Protein AF-A0A938V5F0-F1 (afdb_monomer_lite)

Foldseek 3Di:
DDDDDDDDDDDDDDDDDDDDDDDDDDDDDDDDDDDDDDDDDDDDPPPPCVQPPQDDLVNLQVLLLVVLLVVLLVLLVVLCVQLVAFDDVNDHDPVVRVVLCVVCVVVLVVLSVVVSVVSSVRSNVQSNLLSVLVSLVCLLPVDSDDPVNSSVSSNVSSVVVLLLLLLLLLQVPVVLCCVPACPDDPVSNVSSCCSHPVDHNVNSVVVVVVSLVVQVVSQVSSCVPDPPDDPPSVVVSVVVVVVVVVVPDDCVVVPPPDDDPDDVDDDDDDDDDPPDDPVCLVPPDDPVSVVVPVVDDDDPPDDQLAPALQQSVCCQFQVDHCVVLVPHYPDDDPVSQPDDGATNLQVCVVVVDQFEDADEPSVCNCVRHPSNHPYYHYDHDDSSVSSSVSSVSSSSSCSSVCVVVCVVVDPPDD

Secondary structure (DSSP, 8-state):
---PPP--PPP----PPPPPPPPPPP-PPPPP-----PPP------------PPPPHHHHHHHHHHHHHHHHHHHHHHHHHHH----BTTB--HHHHHHHHHHHHHHHHHHHHHHHHHHHHHHHHHHHHHHHHHHHHHHHH-----HHHHHHHHHHHHHHHHHHHHHHHHHH-GGGGIIIIITS-HHHHHHHHIIIII--HHHHHHHHHHHHHHHHHHHHHHHTT-TT--HHHHHHHHHHHHHHHTT-S-GGGTGGG------SSPPP-----TT--TTHHHHT--HHHHHHHHHS---TT---SSSSHHHHHHHHHH---HHHH---SS---HHHHTS----HHHHHHHTT---EEE-SGGGGGGGTS--S-SEEE-----HHHHHHHHHHHH-TTTHHHHHHTTTTT-----

Radius of gyration: 37.61 Å; chains: 1; bounding box: 93×54×126 Å

pLDDT: mean 79.28, std 18.71, range [27.52, 98.12]

Structure (mmCIF, N/CA/C/O backbone):
data_AF-A0A938V5F0-F1
#
_entry.id   AF-A0A938V5F0-F1
#
loop_
_atom_site.group_PDB
_atom_site.id
_atom_site.type_symbol
_atom_site.label_atom_id
_atom_site.label_alt_id
_atom_site.label_comp_id
_atom_site.label_asym_id
_atom_site.label_entity_id
_atom_site.label_seq_id
_atom_site.pdbx_PDB_ins_code
_atom_site.Cartn_x
_atom_site.Cartn_y
_atom_site.Cartn_z
_atom_site.occupancy
_atom_site.B_iso_or_equiv
_atom_site.auth_seq_id
_atom_site.auth_comp_id
_atom_site.auth_asym_id
_atom_site.auth_atom_id
_atom_site.pdbx_PDB_model_num
ATOM 1 N N . MET A 1 1 ? 35.272 17.429 71.472 1.00 43.28 1 MET A N 1
ATOM 2 C CA . MET A 1 1 ? 34.312 18.528 71.679 1.00 43.28 1 MET A CA 1
ATOM 3 C C . MET A 1 1 ? 32.983 18.039 71.151 1.00 43.28 1 MET A C 1
ATOM 5 O O . MET A 1 1 ? 32.818 17.934 69.945 1.00 43.28 1 MET A O 1
ATOM 9 N N . ALA A 1 2 ? 32.150 17.571 72.072 1.00 37.69 2 ALA A N 1
ATOM 10 C CA . ALA A 1 2 ? 30.794 17.091 71.853 1.00 37.69 2 ALA A CA 1
ATOM 11 C C . ALA A 1 2 ? 29.866 18.119 72.512 1.00 37.69 2 ALA A C 1
ATOM 13 O O . ALA A 1 2 ? 30.216 18.630 73.575 1.00 37.69 2 ALA A O 1
ATOM 14 N N . GLU A 1 3 ? 28.758 18.453 71.859 1.00 43.69 3 GLU A N 1
ATOM 15 C CA . GLU A 1 3 ? 27.817 19.488 72.294 1.00 43.69 3 GLU A CA 1
ATOM 16 C C . GLU A 1 3 ? 26.564 18.821 72.883 1.00 43.69 3 GLU A C 1
ATOM 18 O O . GLU A 1 3 ? 26.040 17.853 72.326 1.00 43.69 3 GLU A O 1
ATOM 23 N N . GLU A 1 4 ? 26.175 19.286 74.071 1.00 47.41 4 GLU A N 1
ATOM 24 C CA . GLU A 1 4 ? 25.224 18.674 75.003 1.00 47.41 4 GLU A CA 1
ATOM 25 C C . GLU A 1 4 ? 23.745 18.881 74.631 1.00 47.41 4 GLU A C 1
ATOM 27 O O . GLU A 1 4 ? 23.319 19.922 74.134 1.00 47.41 4 GLU A O 1
ATOM 32 N N . THR A 1 5 ? 22.945 17.868 74.963 1.00 50.84 5 THR A N 1
ATOM 33 C CA . THR A 1 5 ? 21.474 17.825 74.978 1.00 50.84 5 THR A CA 1
ATOM 34 C C . THR A 1 5 ? 20.840 18.639 76.122 1.00 50.84 5 THR A C 1
ATOM 36 O O . THR A 1 5 ? 21.351 18.577 77.240 1.00 50.84 5 THR A O 1
ATOM 39 N N . PRO A 1 6 ? 19.669 19.283 75.916 1.00 63.91 6 PRO A N 1
ATOM 40 C CA . PRO A 1 6 ? 18.874 19.899 76.987 1.00 63.91 6 PRO A CA 1
ATOM 41 C C . PRO A 1 6 ? 17.799 18.962 77.621 1.00 63.91 6 PRO A C 1
ATOM 43 O O . PRO A 1 6 ? 17.467 17.929 77.033 1.00 63.91 6 PRO A O 1
ATOM 46 N N . PRO A 1 7 ? 17.267 19.306 78.823 1.00 58.12 7 PRO A N 1
ATOM 47 C CA . PRO A 1 7 ? 16.508 18.424 79.739 1.00 58.12 7 PRO A CA 1
ATOM 48 C C . PRO A 1 7 ? 14.964 18.375 79.501 1.00 58.12 7 PRO A C 1
ATOM 50 O O . PRO A 1 7 ? 14.467 19.079 78.621 1.00 58.12 7 PRO A O 1
ATOM 53 N N . PRO A 1 8 ? 14.198 17.518 80.232 1.00 54.66 8 PRO A N 1
ATOM 54 C CA . PRO A 1 8 ? 12.832 17.075 79.888 1.00 54.66 8 PRO A CA 1
ATOM 55 C C . PRO A 1 8 ? 11.709 17.989 80.461 1.00 54.66 8 PRO A C 1
ATOM 57 O O . PRO A 1 8 ? 12.022 18.974 81.127 1.00 54.66 8 PRO A O 1
ATOM 60 N N . PRO A 1 9 ? 10.408 17.719 80.180 1.00 51.12 9 PRO A N 1
ATOM 61 C CA . PRO A 1 9 ? 9.360 18.744 80.168 1.00 51.12 9 PRO A CA 1
ATOM 62 C C . PRO A 1 9 ? 8.601 18.922 81.493 1.00 51.12 9 PRO A C 1
ATOM 64 O O . PRO A 1 9 ? 8.360 17.962 82.226 1.00 51.12 9 PRO A O 1
ATOM 67 N N . ASP A 1 10 ? 8.122 20.150 81.712 1.00 50.00 10 ASP A N 1
ATOM 68 C CA . ASP A 1 10 ? 7.218 20.548 82.795 1.00 50.00 10 ASP A CA 1
ATOM 69 C C . ASP A 1 10 ? 5.736 20.309 82.443 1.00 50.00 10 ASP A C 1
ATOM 71 O O . ASP A 1 10 ? 5.193 20.851 81.478 1.00 50.00 10 ASP A O 1
ATOM 75 N N . THR A 1 11 ? 5.045 19.544 83.289 1.00 51.16 11 THR A N 1
ATOM 76 C CA . THR A 1 11 ? 3.580 19.571 83.461 1.00 51.16 11 THR A CA 1
ATOM 77 C C . THR A 1 11 ? 3.157 20.755 84.328 1.00 51.16 11 THR A C 1
ATOM 79 O O . THR A 1 11 ? 3.751 20.951 85.390 1.00 51.16 11 THR A O 1
ATOM 82 N N . PRO A 1 12 ? 2.032 21.427 84.009 1.00 46.38 12 PRO A N 1
ATOM 83 C CA . PRO A 1 12 ? 1.108 21.732 85.103 1.00 46.38 12 PRO A CA 1
ATOM 84 C C . PRO A 1 12 ? -0.401 21.698 84.775 1.00 46.38 12 PRO A C 1
ATOM 86 O O . PRO A 1 12 ? -0.850 21.881 83.650 1.00 46.38 12 PRO A O 1
ATOM 89 N N . ALA A 1 13 ? -1.139 21.583 85.886 1.00 42.84 13 ALA A N 1
ATOM 90 C CA . ALA A 1 13 ? -2.493 22.067 86.178 1.00 42.84 13 ALA A CA 1
ATOM 91 C C . ALA A 1 13 ? -3.717 21.199 85.815 1.00 42.84 13 ALA A C 1
ATOM 93 O O . ALA A 1 13 ? -4.297 21.245 84.733 1.00 42.84 13 ALA A O 1
ATOM 94 N N . ARG A 1 14 ? -4.192 20.506 86.860 1.00 38.69 14 ARG A N 1
ATOM 95 C CA . ARG A 1 14 ? -5.564 20.018 87.048 1.00 38.69 14 ARG A CA 1
ATOM 96 C C . ARG A 1 14 ? -6.556 21.190 87.042 1.00 38.69 14 ARG A C 1
ATOM 98 O O . ARG A 1 14 ? -6.384 22.127 87.816 1.00 38.69 14 ARG A O 1
ATOM 105 N N . CYS A 1 15 ? -7.632 21.081 86.266 1.00 40.38 15 CYS A N 1
ATOM 106 C CA . CYS A 1 15 ? -8.843 21.890 86.430 1.00 40.38 15 CYS A CA 1
ATOM 107 C C . CYS A 1 15 ? -9.959 21.017 87.023 1.00 40.38 15 CYS A C 1
ATOM 109 O O . CYS A 1 15 ? -10.275 19.957 86.485 1.00 40.38 15 CYS A O 1
ATOM 111 N N . ASN A 1 16 ? -10.526 21.459 88.147 1.00 46.53 16 ASN A N 1
ATOM 112 C CA . ASN A 1 16 ? -11.710 20.872 88.781 1.00 46.53 16 ASN A CA 1
ATOM 113 C C . ASN A 1 16 ? -13.000 21.269 88.025 1.00 46.53 16 ASN A C 1
ATOM 115 O O . ASN A 1 16 ? -13.011 22.294 87.341 1.00 46.53 16 ASN A O 1
ATOM 119 N N . PRO A 1 17 ? -14.080 20.470 88.132 1.00 56.47 17 PRO A N 1
ATOM 120 C CA . PRO A 1 17 ? -15.260 20.569 87.270 1.00 56.47 17 PRO A CA 1
ATOM 121 C C . PRO A 1 17 ? -16.224 21.713 87.654 1.00 56.47 17 PRO A C 1
ATOM 123 O O . PRO A 1 17 ? -16.276 22.099 88.824 1.00 56.47 17 PRO A O 1
ATOM 126 N N . PRO A 1 18 ? -17.033 22.226 86.703 1.00 64.44 18 PRO A N 1
ATOM 127 C CA . PRO A 1 18 ? -18.129 23.150 86.993 1.00 64.44 18 PRO A CA 1
ATOM 128 C C . PRO A 1 18 ? -19.344 22.446 87.650 1.00 64.44 18 PRO A C 1
ATOM 130 O O . PRO A 1 18 ? -19.523 21.237 87.483 1.00 64.44 18 PRO A O 1
ATOM 133 N N . PRO A 1 19 ? -20.174 23.190 88.411 1.00 56.72 19 PRO A N 1
ATOM 134 C CA . PRO A 1 19 ? -21.210 22.656 89.305 1.00 56.72 19 PRO A CA 1
ATOM 135 C C . PRO A 1 19 ? -22.475 22.154 88.575 1.00 56.72 19 PRO A C 1
ATOM 137 O O . PRO A 1 19 ? -22.727 22.555 87.436 1.00 56.72 19 PRO A O 1
ATOM 140 N N . PRO A 1 20 ? -23.299 21.301 89.221 1.00 60.56 20 PRO A N 1
ATOM 141 C CA . PRO A 1 20 ? -24.529 20.781 88.628 1.00 60.56 20 PRO A CA 1
ATOM 142 C C . PRO A 1 20 ? -25.630 21.857 88.511 1.00 60.56 20 PRO A C 1
ATOM 144 O O . PRO A 1 20 ? -25.684 22.776 89.332 1.00 60.56 20 PRO A O 1
ATOM 147 N N . PRO A 1 21 ? -26.531 21.743 87.515 1.00 62.38 21 PRO A N 1
ATOM 148 C CA . PRO A 1 21 ? -27.653 22.662 87.336 1.00 62.38 21 PRO A CA 1
ATOM 149 C C . PRO A 1 21 ? -28.732 22.503 88.433 1.00 62.38 21 PRO A C 1
ATOM 151 O O . PRO A 1 21 ? -28.855 21.428 89.025 1.00 62.38 21 PRO A O 1
ATOM 154 N N . PRO A 1 22 ? -29.530 23.557 88.704 1.00 55.09 22 PRO A N 1
ATOM 155 C CA . PRO A 1 22 ? -30.562 23.559 89.745 1.00 55.09 22 PRO A CA 1
ATOM 156 C C . PRO A 1 22 ? -31.766 22.654 89.405 1.00 55.09 22 PRO A C 1
ATOM 158 O O . PRO A 1 22 ? -32.024 22.386 88.228 1.00 55.09 22 PRO A O 1
ATOM 161 N N . PRO A 1 23 ? -32.532 22.193 90.416 1.00 44.88 23 PRO A N 1
ATOM 162 C CA . PRO A 1 23 ? -33.667 21.296 90.216 1.00 44.88 23 PRO A CA 1
ATOM 163 C C . PRO A 1 23 ? -34.843 22.013 89.538 1.00 44.88 23 PRO A C 1
ATOM 165 O O . PRO A 1 23 ? -35.270 23.084 89.968 1.00 44.88 23 PRO A O 1
ATOM 168 N N . LEU A 1 24 ? -35.394 21.396 88.491 1.00 44.75 24 LEU A N 1
ATOM 169 C CA . LEU A 1 24 ? -36.649 21.820 87.872 1.00 44.75 24 LEU A CA 1
ATOM 170 C C . LEU A 1 24 ? -37.828 21.402 88.759 1.00 44.75 24 LEU A C 1
ATOM 172 O O . LEU A 1 24 ? -38.056 20.218 89.003 1.00 44.75 24 LEU A O 1
ATOM 176 N N . CYS A 1 25 ? -38.575 22.398 89.231 1.00 36.34 25 CYS A N 1
ATOM 177 C CA . CYS A 1 25 ? -39.847 22.234 89.922 1.00 36.34 25 CYS A CA 1
ATOM 178 C C . CYS A 1 25 ? -40.887 21.561 89.012 1.00 36.34 25 CYS A C 1
ATOM 180 O O . CYS A 1 25 ? -41.128 22.006 87.891 1.00 36.34 25 CYS A O 1
ATOM 182 N N . TYR A 1 26 ? -41.541 20.521 89.531 1.00 40.34 26 TYR A N 1
ATOM 183 C CA . TYR A 1 26 ? -42.760 19.945 88.966 1.00 40.34 26 TYR A CA 1
ATOM 184 C C . TYR A 1 26 ? -43.948 20.895 89.184 1.00 40.34 26 TYR A C 1
ATOM 186 O O . TYR A 1 26 ? -44.180 21.357 90.300 1.00 40.34 26 TYR A O 1
ATOM 194 N N . ALA A 1 27 ? -44.734 21.125 88.132 1.00 39.50 27 ALA A N 1
ATOM 195 C CA . ALA A 1 27 ? -46.083 21.689 88.191 1.00 39.50 27 ALA A CA 1
ATOM 196 C C . ALA A 1 27 ? -46.998 20.894 87.227 1.00 39.50 27 ALA A C 1
ATOM 198 O O . ALA A 1 27 ? -46.489 20.262 86.300 1.00 39.50 27 ALA A O 1
ATOM 199 N N . PRO A 1 28 ? -48.315 20.828 87.492 1.00 41.69 28 PRO A N 1
ATOM 200 C CA . PRO A 1 28 ? -49.121 19.624 87.294 1.00 41.69 28 PRO A CA 1
ATOM 201 C C . PRO A 1 28 ? -49.659 19.440 85.868 1.00 41.69 28 PRO A C 1
ATOM 203 O O . PRO A 1 28 ? -49.820 20.392 85.108 1.00 41.69 28 PRO A O 1
ATOM 206 N N . ALA A 1 29 ? -49.975 18.185 85.541 1.00 42.41 29 ALA A N 1
ATOM 207 C CA . ALA A 1 29 ? -50.576 17.768 84.278 1.00 42.41 29 ALA A CA 1
ATOM 208 C C . ALA A 1 29 ? -51.969 18.400 84.043 1.00 42.41 29 ALA A C 1
ATOM 210 O O . ALA A 1 29 ? -52.809 18.351 84.947 1.00 42.41 29 ALA A O 1
ATOM 211 N N . PRO A 1 30 ? -52.254 18.933 82.839 1.00 44.22 30 PRO A N 1
ATOM 212 C CA . PRO A 1 30 ? -53.607 19.250 82.387 1.00 44.22 30 PRO A CA 1
ATOM 213 C C . PRO A 1 30 ? -54.242 18.067 81.614 1.00 44.22 30 PRO A C 1
ATOM 215 O O . PRO A 1 30 ? -53.528 17.158 81.186 1.00 44.22 30 PRO A O 1
ATOM 218 N N . PRO A 1 31 ? -55.581 18.040 81.466 1.00 41.28 31 PRO A N 1
ATOM 219 C CA . PRO A 1 31 ? -56.331 16.831 81.144 1.00 41.28 31 PRO A CA 1
ATOM 220 C C . PRO A 1 31 ? -56.267 16.452 79.660 1.00 41.28 31 PRO A C 1
ATOM 222 O O . PRO A 1 31 ? -56.196 17.303 78.773 1.00 41.28 31 PRO A O 1
ATOM 225 N N . GLU A 1 32 ? -56.354 15.146 79.411 1.00 43.88 32 GLU A N 1
ATOM 226 C CA . GLU A 1 32 ? -56.486 14.547 78.086 1.00 43.88 32 GLU A CA 1
ATOM 227 C C . GLU A 1 32 ? -57.724 15.081 77.355 1.00 43.88 32 GLU A C 1
ATOM 229 O O . GLU A 1 32 ? -58.854 14.947 77.824 1.00 43.88 32 GLU A O 1
ATOM 234 N N . THR A 1 33 ? -57.519 15.634 76.160 1.00 36.78 33 THR A N 1
ATOM 235 C CA . THR A 1 33 ? -58.568 15.768 75.146 1.00 36.78 33 THR A CA 1
ATOM 236 C C . THR A 1 33 ? -57.969 15.419 73.789 1.00 36.78 33 THR A C 1
ATOM 238 O O . THR A 1 33 ? -56.943 15.957 73.374 1.00 36.78 33 THR A O 1
ATOM 241 N N . GLY A 1 34 ? -58.576 14.426 73.141 1.00 44.47 34 GLY A N 1
ATOM 242 C CA . GLY A 1 34 ? -58.148 13.904 71.853 1.00 44.47 34 GLY A CA 1
ATOM 243 C C . GLY A 1 34 ? -58.327 14.921 70.730 1.00 44.47 34 GLY A C 1
ATOM 244 O O . GLY A 1 34 ? -59.308 15.658 70.678 1.00 44.47 34 GLY A O 1
ATOM 245 N N . GLY A 1 35 ? -57.375 14.923 69.803 1.00 33.34 35 GLY A N 1
ATOM 246 C CA . GLY A 1 35 ? -57.419 15.761 68.615 1.00 33.34 35 GLY A CA 1
ATOM 247 C C . GLY A 1 35 ? -56.239 15.462 67.704 1.00 33.34 35 GLY A C 1
ATOM 248 O O . GLY A 1 35 ? -55.107 15.834 67.983 1.00 33.34 35 GLY A O 1
ATOM 249 N N . SER A 1 36 ? -56.520 14.752 66.620 1.00 44.47 36 SER A N 1
ATOM 250 C CA . SER A 1 36 ? -55.621 14.413 65.517 1.00 44.47 36 SER A CA 1
ATOM 251 C C . SER A 1 36 ? -54.922 15.634 64.900 1.00 44.47 36 SER A C 1
ATOM 253 O O . SER A 1 36 ? -55.598 16.555 64.442 1.00 44.47 36 SER A O 1
ATOM 255 N N . VAL A 1 37 ? -53.588 15.591 64.792 1.00 38.28 37 VAL A N 1
ATOM 256 C CA . VAL A 1 37 ? -52.744 16.531 64.022 1.00 38.28 37 VAL A CA 1
ATOM 257 C C . VAL A 1 37 ? -51.666 15.714 63.268 1.00 38.28 37 VAL A C 1
ATOM 259 O O . VAL A 1 37 ? -51.211 14.700 63.800 1.00 38.28 37 VAL A O 1
ATOM 262 N N . PRO A 1 38 ? -51.314 16.069 62.011 1.00 43.09 38 PRO A N 1
ATOM 263 C CA . PRO A 1 38 ? -50.631 15.194 61.053 1.00 43.09 38 PRO A CA 1
ATOM 264 C C . PRO A 1 38 ? -49.107 15.156 61.272 1.00 43.09 38 PRO A C 1
ATOM 266 O O . PRO A 1 38 ? -48.565 16.039 61.938 1.00 43.09 38 PRO A O 1
ATOM 269 N N . PRO A 1 39 ? -48.380 14.173 60.703 1.00 37.88 39 PRO A N 1
ATOM 270 C CA . PRO A 1 39 ? -46.940 14.092 60.900 1.00 37.88 39 PRO A CA 1
ATOM 271 C C . PRO A 1 39 ? -46.222 15.216 60.141 1.00 37.88 39 PRO A C 1
ATOM 273 O O . PRO A 1 39 ? -46.350 15.362 58.924 1.00 37.88 39 PRO A O 1
ATOM 276 N N . THR A 1 40 ? -45.435 15.998 60.876 1.00 35.78 40 THR A N 1
ATOM 277 C CA . THR A 1 40 ? -44.391 16.878 60.347 1.00 35.78 40 THR A CA 1
ATOM 278 C C . THR A 1 40 ? -43.283 16.056 59.675 1.00 35.78 40 THR A C 1
ATOM 280 O O . THR A 1 40 ? -43.032 14.908 60.053 1.00 35.78 40 THR A O 1
ATOM 283 N N . PRO A 1 41 ? -42.622 16.610 58.643 1.00 39.72 41 PRO A N 1
ATOM 284 C CA . PRO A 1 41 ? -41.760 15.847 57.756 1.00 39.72 41 PRO A CA 1
ATOM 285 C C . PRO A 1 41 ? -40.471 15.452 58.476 1.00 39.72 41 PRO A C 1
ATOM 287 O O . PRO A 1 41 ? -39.649 16.296 58.833 1.00 39.72 41 PRO A O 1
ATOM 290 N N . GLY A 1 42 ? -40.285 14.144 58.655 1.00 34.50 42 GLY A N 1
ATOM 291 C CA . GLY A 1 42 ? -38.997 13.574 59.014 1.00 34.50 42 GLY A CA 1
ATOM 292 C C . GLY A 1 42 ? -37.957 13.986 57.978 1.00 34.50 42 GLY A C 1
ATOM 293 O O . GLY A 1 42 ? -38.142 13.776 56.777 1.00 34.50 42 GLY A O 1
ATOM 294 N N . GLY A 1 43 ? -36.873 14.598 58.450 1.00 37.12 43 GLY A N 1
ATOM 295 C CA . GLY A 1 43 ? -35.703 14.890 57.642 1.00 37.12 43 GLY A CA 1
ATOM 296 C C . GLY A 1 43 ? -35.155 13.598 57.053 1.00 37.12 43 GLY A C 1
ATOM 297 O O . GLY A 1 43 ? -34.417 12.871 57.714 1.00 37.12 43 GLY A O 1
ATOM 298 N N . SER A 1 44 ? -35.502 13.315 55.797 1.00 35.31 44 SER A N 1
ATOM 299 C CA . SER A 1 44 ? -34.741 12.367 55.003 1.00 35.31 44 SER A CA 1
ATOM 300 C C . SER A 1 44 ? -33.395 13.028 54.742 1.00 35.31 44 SER A C 1
ATOM 302 O O . SER A 1 44 ? -33.293 13.979 53.958 1.00 35.31 44 SER A O 1
ATOM 304 N N . THR A 1 45 ? -32.354 12.532 55.394 1.00 36.47 45 THR A N 1
ATOM 305 C CA . THR A 1 45 ? -31.006 12.618 54.857 1.00 36.47 45 THR A CA 1
ATOM 306 C C . THR A 1 45 ? -31.069 12.058 53.438 1.00 36.47 45 THR A C 1
ATOM 308 O O . THR A 1 45 ? -31.143 10.852 53.212 1.00 36.47 45 THR A O 1
ATOM 311 N N . ARG A 1 46 ? -31.128 12.960 52.451 1.00 37.34 46 ARG A N 1
ATOM 312 C CA . ARG A 1 46 ? -30.841 12.635 51.058 1.00 37.34 46 ARG A CA 1
ATOM 313 C C . ARG A 1 46 ? -29.422 12.084 51.074 1.00 37.34 46 ARG A C 1
ATOM 315 O O . ARG A 1 46 ? -28.460 12.847 51.108 1.00 37.34 46 ARG A O 1
ATOM 322 N N . HIS A 1 47 ? -29.291 10.762 51.079 1.00 36.47 47 HIS A N 1
ATOM 323 C CA . HIS A 1 47 ? -28.125 10.144 50.485 1.00 36.47 47 HIS A CA 1
ATOM 324 C C . HIS A 1 47 ? -28.089 10.674 49.050 1.00 36.47 47 HIS A C 1
ATOM 326 O O . HIS A 1 47 ? -28.921 10.303 48.222 1.00 36.47 47 HIS A O 1
ATOM 332 N N . ASP A 1 48 ? -27.196 11.637 48.800 1.00 37.09 48 ASP A N 1
ATOM 333 C CA . ASP A 1 48 ? -26.757 12.036 47.466 1.00 37.09 48 ASP A CA 1
ATOM 334 C C . ASP A 1 48 ? -26.047 10.817 46.884 1.00 37.09 48 ASP A C 1
ATOM 336 O O . ASP A 1 48 ? -24.823 10.680 46.913 1.00 37.09 48 ASP A O 1
ATOM 340 N N . ASP A 1 49 ? -26.863 9.861 46.455 1.00 41.22 49 ASP A N 1
ATOM 341 C CA . ASP A 1 49 ? -26.454 8.717 45.683 1.00 41.22 49 ASP A CA 1
ATOM 342 C C . ASP A 1 49 ? -26.028 9.310 44.339 1.00 41.22 49 ASP A C 1
ATOM 344 O O . ASP A 1 49 ? -26.798 9.399 43.377 1.00 41.22 49 ASP A O 1
ATOM 348 N N . ARG A 1 50 ? -24.772 9.776 44.272 1.00 41.62 50 ARG A N 1
ATOM 349 C CA . ARG A 1 50 ? -24.057 10.071 43.023 1.00 41.62 50 ARG A CA 1
ATOM 350 C C . ARG A 1 50 ? -23.806 8.761 42.276 1.00 41.62 50 ARG A C 1
ATOM 352 O O . ARG A 1 50 ? -22.693 8.480 41.830 1.00 41.62 50 ARG A O 1
ATOM 359 N N . GLY A 1 51 ? -24.849 7.945 42.144 1.00 44.94 51 GLY A N 1
ATOM 360 C CA . GLY A 1 51 ? -24.913 6.802 41.274 1.00 44.94 51 GLY A CA 1
ATOM 361 C C . GLY A 1 51 ? -24.622 7.318 39.882 1.00 44.94 51 GLY A C 1
ATOM 362 O O . GLY A 1 51 ? -25.391 8.079 39.291 1.00 44.94 51 GLY A O 1
ATOM 363 N N . THR A 1 52 ? -23.447 6.953 39.383 1.00 57.81 52 THR A N 1
ATOM 364 C CA . THR A 1 52 ? -23.045 7.178 38.003 1.00 57.81 52 THR A CA 1
ATOM 365 C C . THR A 1 52 ? -24.179 6.681 37.117 1.00 57.81 52 THR A C 1
ATOM 367 O O . THR A 1 52 ? -24.411 5.475 37.030 1.00 57.81 52 THR A O 1
ATOM 370 N N . ARG A 1 53 ? -24.932 7.608 36.512 1.00 62.81 53 ARG A N 1
ATOM 371 C CA . ARG A 1 53 ? -26.012 7.250 35.591 1.00 62.81 53 ARG A CA 1
ATOM 372 C C . ARG A 1 53 ? -25.438 6.332 34.504 1.00 62.81 53 ARG A C 1
ATOM 374 O O . ARG A 1 53 ? -24.359 6.640 33.987 1.00 62.81 53 ARG A O 1
ATOM 381 N N . PRO A 1 54 ? -26.129 5.237 34.147 1.00 70.56 54 PRO A N 1
ATOM 382 C CA . PRO A 1 54 ? -25.660 4.334 33.106 1.00 70.56 54 PRO A CA 1
ATOM 383 C C . PRO A 1 54 ? -25.447 5.111 31.804 1.00 70.56 54 PRO A C 1
ATOM 385 O O . PRO A 1 54 ? -26.263 5.955 31.421 1.00 70.56 54 PRO A O 1
ATOM 388 N N . LEU A 1 55 ? -24.324 4.846 31.138 1.00 82.00 55 LEU A N 1
ATOM 389 C CA . LEU A 1 55 ? -23.947 5.537 29.909 1.00 82.00 55 LEU A CA 1
ATOM 390 C C . LEU A 1 55 ? -24.974 5.217 28.811 1.00 82.00 55 LEU A C 1
ATOM 392 O O . LEU A 1 55 ? -25.376 4.067 28.619 1.00 82.00 55 LEU A O 1
ATOM 396 N N . SER A 1 56 ? -25.450 6.251 28.115 1.00 87.25 56 SER A N 1
ATOM 397 C CA . SER A 1 56 ? -26.472 6.086 27.080 1.00 87.25 56 SER A CA 1
ATOM 398 C C . SER A 1 56 ? -25.855 5.610 25.763 1.00 87.25 56 SER A C 1
ATOM 400 O O . SER A 1 56 ? -24.713 5.942 25.445 1.00 87.25 56 SER A O 1
ATOM 402 N N . LEU A 1 57 ? -26.633 4.871 24.963 1.00 87.12 57 LEU A N 1
ATOM 403 C CA . LEU A 1 57 ? -26.213 4.418 23.631 1.00 87.12 57 LEU A CA 1
ATOM 404 C C . LEU A 1 57 ? -25.812 5.600 22.740 1.00 87.12 57 LEU A C 1
ATOM 406 O O . LEU A 1 57 ? -24.752 5.580 22.127 1.00 87.12 57 LEU A O 1
ATOM 410 N N . ARG A 1 58 ? -26.633 6.661 22.724 1.00 89.81 58 ARG A N 1
ATOM 411 C CA . ARG A 1 58 ? -26.353 7.882 21.952 1.00 89.81 58 ARG A CA 1
ATOM 412 C C . ARG A 1 58 ? -25.018 8.509 22.348 1.00 89.81 58 ARG A C 1
ATOM 414 O O . ARG A 1 58 ? -24.249 8.879 21.473 1.00 89.81 58 ARG A O 1
ATOM 421 N N . PHE A 1 59 ? -24.732 8.594 23.649 1.00 91.69 59 PHE A N 1
ATOM 422 C CA . PHE A 1 59 ? -23.455 9.117 24.128 1.00 91.69 59 PHE A CA 1
ATOM 423 C C . PHE A 1 59 ? -22.279 8.264 23.638 1.00 91.69 59 PHE A C 1
ATOM 425 O O . PHE A 1 59 ? -21.315 8.819 23.127 1.00 91.69 59 PHE A O 1
ATOM 432 N N . MET A 1 60 ? -22.372 6.935 23.742 1.00 91.31 60 MET A N 1
ATOM 433 C CA . MET A 1 60 ? -21.297 6.026 23.326 1.00 91.31 60 MET A CA 1
ATOM 434 C C . MET A 1 60 ? -21.049 6.023 21.820 1.00 91.31 60 MET A C 1
ATOM 436 O O . MET A 1 60 ? -19.898 6.002 21.400 1.00 91.31 60 MET A O 1
ATOM 440 N N . VAL A 1 61 ? -22.106 6.088 21.011 1.00 90.81 61 VAL A N 1
ATOM 441 C CA . VAL A 1 61 ? -21.988 6.182 19.550 1.00 90.81 61 VAL A CA 1
ATOM 442 C C . VAL A 1 61 ? -21.324 7.497 19.147 1.00 90.81 61 VAL A C 1
ATOM 444 O O . VAL A 1 61 ? -20.348 7.481 18.405 1.00 90.81 61 VAL A O 1
ATOM 447 N N . VAL A 1 62 ? -21.801 8.630 19.674 1.00 95.44 62 VAL A N 1
ATOM 448 C CA . VAL A 1 62 ? -21.225 9.948 19.356 1.00 95.4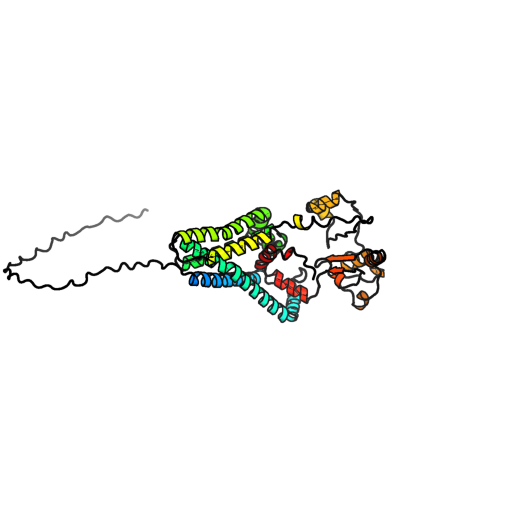4 62 VAL A CA 1
ATOM 449 C C . VAL A 1 62 ? -19.775 10.037 19.829 1.00 95.44 62 VAL A C 1
ATOM 451 O O . VAL A 1 62 ? -18.922 10.506 19.082 1.00 95.44 62 VAL A O 1
ATOM 454 N N . LEU A 1 63 ? -19.477 9.547 21.036 1.00 95.69 63 LEU A N 1
ATOM 455 C CA . LEU A 1 63 ? -18.114 9.518 21.564 1.00 95.69 63 LEU A CA 1
ATOM 456 C C . LEU A 1 63 ? -17.202 8.601 20.733 1.00 95.69 63 LEU A C 1
ATOM 458 O O . LEU A 1 63 ? -16.077 8.992 20.439 1.00 95.69 63 LEU A O 1
ATOM 462 N N . GLY A 1 64 ? -17.700 7.426 20.331 1.00 95.81 64 GLY A N 1
ATOM 463 C CA . GLY A 1 64 ? -17.043 6.475 19.430 1.00 95.81 64 GLY A CA 1
ATOM 464 C C . GLY A 1 64 ? -16.601 7.116 18.124 1.00 95.81 64 GLY A C 1
ATOM 465 O O . GLY A 1 64 ? -15.421 7.091 17.786 1.00 95.81 64 GLY A O 1
ATOM 466 N N . ILE A 1 65 ? -17.544 7.750 17.429 1.00 96.12 65 ILE A N 1
ATOM 467 C CA . ILE A 1 65 ? -17.294 8.437 16.157 1.00 96.12 65 ILE A CA 1
ATOM 468 C C . ILE A 1 65 ? -16.328 9.610 16.352 1.00 96.12 65 ILE A C 1
ATOM 470 O O . ILE A 1 65 ? -15.343 9.715 15.626 1.00 96.12 65 ILE A O 1
ATOM 474 N N . ALA A 1 66 ? -16.578 10.473 17.342 1.00 97.81 66 ALA A N 1
ATOM 475 C CA . ALA A 1 66 ? -15.767 11.666 17.567 1.00 97.81 66 ALA A CA 1
ATOM 476 C C . ALA A 1 66 ? -14.314 11.320 17.925 1.00 97.81 66 ALA A C 1
ATOM 478 O O . ALA A 1 66 ? -13.394 11.883 17.336 1.00 97.81 66 ALA A O 1
ATOM 479 N N . LEU A 1 67 ? -14.094 10.375 18.849 1.00 97.94 67 LEU A N 1
ATOM 480 C CA . LEU A 1 67 ? -12.741 9.930 19.194 1.00 97.94 67 LEU A CA 1
ATOM 481 C C . LEU A 1 67 ? -12.098 9.116 18.076 1.00 97.94 67 LEU A C 1
ATOM 483 O O . LEU A 1 67 ? -10.895 9.237 17.891 1.00 97.94 67 LEU A O 1
ATOM 487 N N . GLY A 1 68 ? -12.866 8.322 17.326 1.00 97.50 68 GLY A N 1
ATOM 488 C CA . GLY A 1 68 ? -12.360 7.599 16.162 1.00 97.50 68 GLY A CA 1
ATOM 489 C C . GLY A 1 68 ? -11.803 8.552 15.107 1.00 97.50 68 GLY A C 1
ATOM 490 O O . GLY A 1 68 ? -10.640 8.439 14.732 1.00 97.50 68 GLY A O 1
ATOM 491 N N . ILE A 1 69 ? -12.589 9.548 14.690 1.00 97.94 69 ILE A N 1
ATOM 492 C CA . ILE A 1 69 ? -12.141 10.572 13.735 1.00 97.94 69 ILE A CA 1
ATOM 493 C C . ILE A 1 69 ? -10.953 11.358 14.300 1.00 97.94 69 ILE A C 1
ATOM 495 O O . ILE A 1 69 ? -9.958 11.530 13.601 1.00 97.94 69 ILE A O 1
ATOM 499 N N . ALA A 1 70 ? -11.012 11.792 15.565 1.00 98.12 70 ALA A N 1
ATOM 500 C CA . ALA A 1 70 ? -9.920 12.543 16.184 1.00 98.12 70 ALA A CA 1
ATOM 501 C C . ALA A 1 70 ? -8.619 11.728 16.282 1.00 98.12 70 ALA A C 1
ATOM 503 O O . ALA A 1 70 ? -7.543 12.265 16.033 1.00 98.12 70 ALA A O 1
ATOM 504 N N . PHE A 1 71 ? -8.704 10.436 16.605 1.00 98.12 71 PHE A N 1
ATOM 505 C CA . PHE A 1 71 ? -7.551 9.541 16.684 1.00 98.12 71 PHE A CA 1
ATOM 506 C C . PHE A 1 71 ? -6.896 9.336 15.312 1.00 98.12 71 PHE A C 1
ATOM 508 O O . PHE A 1 71 ? -5.680 9.439 15.198 1.00 98.12 71 PHE A O 1
ATOM 515 N N . TYR A 1 72 ? -7.679 9.119 14.251 1.00 97.31 72 TYR A N 1
ATOM 516 C CA . TYR A 1 72 ? -7.121 8.969 12.901 1.00 97.31 72 TYR A CA 1
ATOM 517 C C . TYR A 1 72 ? -6.621 10.293 12.318 1.00 97.31 72 TYR A C 1
ATOM 519 O O . TYR A 1 72 ? -5.598 10.304 11.643 1.00 97.31 72 TYR A O 1
ATOM 527 N N . ALA A 1 73 ? -7.265 11.419 12.631 1.00 97.62 73 ALA A N 1
ATOM 528 C CA . ALA A 1 73 ? -6.725 12.738 12.306 1.00 97.62 73 ALA A CA 1
ATOM 529 C C . ALA A 1 73 ? -5.392 12.993 13.031 1.00 97.62 73 ALA A C 1
ATOM 531 O O . ALA A 1 73 ? -4.471 13.563 12.452 1.00 97.62 73 ALA A O 1
ATOM 532 N N . PHE A 1 74 ? -5.253 12.522 14.274 1.00 97.56 74 PHE A N 1
ATOM 533 C CA . PHE A 1 74 ? -3.977 12.555 14.983 1.00 97.56 74 PHE A CA 1
ATOM 534 C C . PHE A 1 74 ? -2.911 11.695 14.286 1.00 97.56 74 PHE A C 1
ATOM 536 O O . PHE A 1 74 ? -1.799 12.177 14.106 1.00 97.56 74 PHE A O 1
ATOM 543 N N . LEU A 1 75 ? -3.236 10.479 13.828 1.00 96.50 75 LEU A N 1
ATOM 544 C CA . LEU A 1 75 ? -2.300 9.634 13.064 1.00 96.50 75 LEU A CA 1
ATOM 545 C C . LEU A 1 75 ? -1.898 10.245 11.712 1.00 96.50 75 LEU A C 1
ATOM 547 O O . LEU A 1 75 ? -0.748 10.110 11.294 1.00 96.50 75 LEU A O 1
ATOM 551 N N . PHE A 1 76 ? -2.819 10.942 11.045 1.00 95.88 76 PHE A N 1
ATOM 552 C CA . PHE A 1 76 ? -2.521 11.730 9.848 1.00 95.88 76 PHE A CA 1
ATOM 553 C C . PHE A 1 76 ? -1.482 12.818 10.150 1.00 95.88 76 PHE A C 1
ATOM 555 O O . PHE A 1 76 ? -0.446 12.888 9.494 1.00 95.88 76 PHE A O 1
ATOM 562 N N . VAL A 1 77 ? -1.710 13.627 11.192 1.00 95.69 77 VAL A N 1
ATOM 563 C CA . VAL A 1 77 ? -0.754 14.669 11.603 1.00 95.69 77 VAL A CA 1
ATOM 564 C C . VAL A 1 77 ? 0.578 14.050 12.028 1.00 95.69 77 VAL A C 1
ATOM 566 O O . VAL A 1 77 ? 1.632 14.563 11.666 1.00 95.69 77 VAL A O 1
ATOM 569 N N . LEU A 1 78 ? 0.546 12.931 12.753 1.00 93.75 78 LEU A N 1
ATOM 570 C CA . LEU A 1 78 ? 1.746 12.213 13.171 1.00 93.75 78 LEU A CA 1
ATOM 571 C C . LEU A 1 78 ? 2.570 11.746 11.965 1.00 93.75 78 LEU A C 1
ATOM 573 O O . LEU A 1 78 ? 3.783 11.935 11.966 1.00 93.75 78 LEU A O 1
ATOM 577 N N . SER A 1 79 ? 1.909 11.222 10.928 1.00 92.06 79 SER A N 1
ATOM 578 C CA . SER A 1 79 ? 2.548 10.818 9.668 1.00 92.06 79 SER A CA 1
ATOM 579 C C . SER A 1 79 ? 3.286 11.985 9.015 1.00 92.06 79 SER A C 1
ATOM 581 O O . SER A 1 79 ? 4.453 11.858 8.657 1.00 92.06 79 SER A O 1
ATOM 583 N N . LEU A 1 80 ? 2.636 13.150 8.931 1.00 90.50 80 LEU A N 1
ATOM 584 C CA . LEU A 1 80 ? 3.240 14.358 8.363 1.00 90.50 80 LEU A CA 1
ATOM 585 C C . LEU A 1 80 ? 4.411 14.887 9.195 1.00 90.50 80 LEU A C 1
ATOM 587 O O . LEU A 1 80 ? 5.385 15.377 8.636 1.00 90.50 80 LEU A O 1
ATOM 591 N N . LEU A 1 81 ? 4.334 14.807 10.524 1.00 89.62 81 LEU A N 1
ATOM 592 C CA . LEU A 1 81 ? 5.404 15.290 11.400 1.00 89.62 81 LEU A CA 1
ATOM 593 C C . LEU A 1 81 ? 6.622 14.361 11.412 1.00 89.62 81 LEU A C 1
ATOM 595 O O . LEU A 1 81 ? 7.744 14.841 11.541 1.00 89.62 81 LEU A O 1
ATOM 599 N N . GLN A 1 82 ? 6.408 13.047 11.326 1.00 85.50 82 GLN A N 1
ATOM 600 C CA . GLN A 1 82 ? 7.482 12.053 11.416 1.00 85.50 82 GLN A CA 1
ATOM 601 C C . GLN A 1 82 ? 8.129 11.750 10.068 1.00 85.50 82 GLN A C 1
ATOM 603 O O . GLN A 1 82 ? 9.337 11.538 10.008 1.00 85.50 82 GLN A O 1
ATOM 608 N N . TYR A 1 83 ? 7.329 11.728 9.004 1.00 81.62 83 TYR A N 1
ATOM 609 C CA . TYR A 1 83 ? 7.751 11.297 7.670 1.00 81.62 83 TYR A CA 1
ATOM 610 C C . TYR A 1 83 ? 7.578 12.404 6.627 1.00 81.62 83 TYR A C 1
ATOM 612 O O . TYR A 1 83 ? 7.662 12.149 5.428 1.00 81.62 83 TYR A O 1
ATOM 620 N N . GLY A 1 84 ? 7.339 13.638 7.082 1.00 70.19 84 GLY A N 1
ATOM 621 C CA . GLY A 1 84 ? 7.282 14.823 6.240 1.00 70.19 84 GLY A CA 1
ATOM 622 C C . GLY A 1 84 ? 8.641 15.116 5.621 1.00 70.19 84 GLY A C 1
ATOM 623 O O . GLY A 1 84 ? 9.558 15.582 6.292 1.00 70.19 84 GLY A O 1
ATOM 624 N N . GLY A 1 85 ? 8.761 14.850 4.327 1.00 66.62 85 GLY A N 1
ATOM 625 C CA . GLY A 1 85 ? 9.972 15.092 3.556 1.00 66.62 85 GLY A CA 1
ATOM 626 C C . GLY A 1 85 ? 9.812 14.499 2.167 1.00 66.62 85 GLY A C 1
ATOM 627 O O . GLY A 1 85 ? 9.422 13.344 2.018 1.00 66.62 85 GLY A O 1
ATOM 628 N N . TYR A 1 86 ? 10.057 15.297 1.130 1.00 64.44 86 TYR A N 1
ATOM 629 C CA . TYR A 1 86 ? 9.875 14.827 -0.237 1.00 64.44 86 TYR A CA 1
ATOM 630 C C . TYR A 1 86 ? 11.164 14.187 -0.751 1.00 64.44 86 TYR A C 1
ATOM 632 O O . TYR A 1 86 ? 12.155 14.873 -0.965 1.00 64.44 86 TYR A O 1
ATOM 640 N N . GLU A 1 87 ? 11.175 12.886 -1.003 1.00 66.19 87 GLU A N 1
ATOM 641 C CA . GLU A 1 87 ? 12.305 12.235 -1.670 1.00 66.19 87 GLU A CA 1
ATOM 642 C C . GLU A 1 87 ? 12.000 12.019 -3.146 1.00 66.19 87 GLU A C 1
ATOM 644 O O . GLU A 1 87 ? 10.944 11.498 -3.508 1.00 66.19 87 GLU A O 1
ATOM 649 N N . TYR A 1 88 ? 12.942 12.379 -4.018 1.00 64.44 88 TYR A N 1
ATOM 650 C CA . TYR A 1 88 ? 12.839 12.046 -5.432 1.00 64.44 88 TYR A CA 1
ATOM 651 C C . TYR A 1 88 ? 13.799 10.902 -5.746 1.00 64.44 88 TYR A C 1
ATOM 653 O O . TYR A 1 88 ? 15.008 11.104 -5.783 1.00 64.44 88 TYR A O 1
ATOM 661 N N . MET A 1 89 ? 13.266 9.695 -5.972 1.00 64.50 89 MET A N 1
ATOM 662 C CA . MET A 1 89 ? 14.069 8.497 -6.283 1.00 64.50 89 MET A CA 1
ATOM 663 C C . MET A 1 89 ? 15.153 8.188 -5.235 1.00 64.50 89 MET A C 1
ATOM 665 O O . MET A 1 89 ? 16.268 7.811 -5.586 1.00 64.50 89 MET A O 1
ATOM 669 N N . GLY A 1 90 ? 14.849 8.396 -3.950 1.00 65.88 90 GLY A N 1
ATOM 670 C CA . GLY A 1 90 ? 15.811 8.208 -2.857 1.00 65.88 90 GLY A CA 1
ATOM 671 C C . GLY A 1 90 ? 16.908 9.278 -2.789 1.00 65.88 90 GLY A C 1
ATOM 672 O O . GLY A 1 90 ? 17.857 9.138 -2.025 1.00 65.88 90 GLY A O 1
ATOM 673 N N . VAL A 1 91 ? 16.801 10.352 -3.581 1.00 69.38 91 VAL A N 1
ATOM 674 C CA . VAL A 1 91 ? 17.708 11.501 -3.523 1.00 69.38 91 VAL A CA 1
ATOM 675 C C . VAL A 1 91 ? 17.030 12.640 -2.770 1.00 69.38 91 VAL A C 1
ATOM 677 O O . VAL A 1 91 ? 15.967 13.130 -3.165 1.00 69.38 91 VAL A O 1
ATOM 680 N N . GLN A 1 92 ? 17.680 13.085 -1.695 1.00 73.06 92 GLN A N 1
ATOM 681 C CA . GLN A 1 92 ? 17.291 14.266 -0.935 1.00 73.06 92 GLN A CA 1
ATOM 682 C C . GLN A 1 92 ? 18.119 15.473 -1.388 1.00 73.06 92 GLN A C 1
ATOM 684 O O . GLN A 1 92 ? 19.342 15.497 -1.250 1.00 73.06 92 GLN A O 1
ATOM 689 N N . ASN A 1 93 ? 17.456 16.483 -1.946 1.00 81.75 93 ASN A N 1
ATOM 690 C CA . ASN A 1 93 ? 18.070 17.762 -2.294 1.00 81.75 93 ASN A CA 1
ATOM 691 C C . ASN A 1 93 ? 17.041 18.876 -2.090 1.00 81.75 93 ASN A C 1
ATOM 693 O O . ASN A 1 93 ? 16.038 18.917 -2.800 1.00 81.75 93 ASN A O 1
ATOM 697 N N . ALA A 1 94 ? 17.307 19.769 -1.135 1.00 79.44 94 ALA A N 1
ATOM 698 C CA . ALA A 1 94 ? 16.364 20.807 -0.723 1.00 79.44 94 ALA A CA 1
ATOM 699 C C . ALA A 1 94 ? 15.949 21.731 -1.882 1.00 79.44 94 ALA A C 1
ATOM 701 O O . ALA A 1 94 ? 14.769 22.007 -2.054 1.00 79.44 94 ALA A O 1
ATOM 702 N N . GLU A 1 95 ? 16.887 22.132 -2.749 1.00 83.25 95 GLU A N 1
ATOM 703 C CA . GLU A 1 95 ? 16.578 23.035 -3.865 1.00 83.25 95 GLU A CA 1
ATOM 704 C C . GLU A 1 95 ? 15.642 22.378 -4.892 1.00 83.25 95 GLU A C 1
ATOM 706 O O . GLU A 1 95 ? 14.704 23.000 -5.396 1.00 83.25 95 GLU A O 1
ATOM 711 N N . ILE A 1 96 ? 15.877 21.100 -5.203 1.00 78.69 96 ILE A N 1
ATOM 712 C CA . ILE A 1 96 ? 15.025 20.343 -6.128 1.00 78.69 96 ILE A CA 1
ATOM 713 C C . ILE A 1 96 ? 13.648 20.099 -5.501 1.00 78.69 96 ILE A C 1
ATOM 715 O O . ILE A 1 96 ? 12.635 20.231 -6.188 1.00 78.69 96 ILE A O 1
ATOM 719 N N . GLN A 1 97 ? 13.602 19.776 -4.208 1.00 78.19 97 GLN A N 1
ATOM 720 C CA . GLN A 1 97 ? 12.359 19.566 -3.467 1.00 78.19 97 GLN A CA 1
ATOM 721 C C . GLN A 1 97 ? 11.494 20.825 -3.465 1.00 78.19 97 GLN A C 1
ATOM 723 O O . GLN A 1 97 ? 10.333 20.748 -3.863 1.00 78.19 97 GLN A O 1
ATOM 728 N N . ASP A 1 98 ? 12.065 21.981 -3.123 1.00 81.62 98 ASP A N 1
ATOM 729 C CA . ASP A 1 98 ? 11.342 23.254 -3.087 1.00 81.62 98 ASP A CA 1
ATOM 730 C C . ASP A 1 98 ? 10.753 23.600 -4.458 1.00 81.62 98 ASP A C 1
ATOM 732 O O . ASP A 1 98 ? 9.590 23.998 -4.567 1.00 81.62 98 ASP A O 1
ATOM 736 N N . ARG A 1 99 ? 11.517 23.371 -5.535 1.00 84.81 99 ARG A N 1
ATOM 737 C CA . ARG A 1 99 ? 11.026 23.574 -6.906 1.00 84.81 99 ARG A CA 1
ATOM 738 C C . ARG A 1 99 ? 9.902 22.606 -7.273 1.00 84.81 99 ARG A C 1
ATOM 740 O O . ARG A 1 99 ? 8.918 23.032 -7.874 1.00 84.81 99 ARG A O 1
ATOM 747 N N . ILE A 1 100 ? 10.026 21.319 -6.944 1.00 81.00 100 ILE A N 1
ATOM 748 C CA . ILE A 1 100 ? 8.984 20.319 -7.232 1.00 81.00 100 ILE A CA 1
ATOM 749 C C . ILE A 1 100 ? 7.707 20.646 -6.455 1.00 81.00 100 ILE A C 1
ATOM 751 O O . ILE A 1 100 ? 6.626 20.665 -7.044 1.00 81.00 100 ILE A O 1
ATOM 755 N N . VAL A 1 101 ? 7.820 20.954 -5.164 1.00 78.25 101 VAL A N 1
ATOM 756 C CA . VAL A 1 101 ? 6.674 21.326 -4.326 1.00 78.25 101 VAL A CA 1
ATOM 757 C C . VAL A 1 101 ? 6.005 22.586 -4.870 1.00 78.25 101 VAL A C 1
ATOM 759 O O . VAL A 1 101 ? 4.785 22.599 -5.010 1.00 78.25 101 VAL A O 1
ATOM 762 N N . ALA A 1 102 ? 6.773 23.602 -5.270 1.00 84.75 102 ALA A N 1
ATOM 763 C CA . ALA A 1 102 ? 6.220 24.814 -5.873 1.00 84.75 102 ALA A CA 1
ATOM 764 C C . ALA A 1 102 ? 5.454 24.535 -7.181 1.00 84.75 102 ALA A C 1
ATOM 766 O O . ALA A 1 102 ? 4.405 25.132 -7.415 1.00 84.75 102 ALA A O 1
ATOM 767 N N . MET A 1 103 ? 5.937 23.609 -8.017 1.00 88.25 103 MET A N 1
ATOM 768 C CA . MET A 1 103 ? 5.268 23.236 -9.272 1.00 88.25 103 MET A CA 1
ATOM 769 C C . MET A 1 103 ? 3.986 22.414 -9.074 1.00 88.25 103 MET A C 1
ATOM 771 O O . MET A 1 103 ? 3.114 22.448 -9.941 1.00 88.25 103 MET A O 1
ATOM 775 N N . PHE A 1 104 ? 3.873 21.661 -7.975 1.00 89.19 104 PHE A N 1
ATOM 776 C CA . PHE A 1 104 ? 2.788 20.693 -7.750 1.00 89.19 104 PHE A CA 1
ATOM 777 C C . PHE A 1 104 ? 2.025 20.915 -6.438 1.00 89.19 104 PHE A C 1
ATOM 779 O O . PHE A 1 104 ? 1.394 19.986 -5.928 1.00 89.19 104 PHE A O 1
ATOM 786 N N . LEU A 1 105 ? 2.060 22.129 -5.886 1.00 89.06 105 LEU A N 1
ATOM 787 C CA . LEU A 1 105 ? 1.430 22.448 -4.602 1.00 89.06 105 LEU A CA 1
ATOM 788 C C . LEU A 1 105 ? -0.075 22.137 -4.606 1.00 89.06 105 LEU A C 1
ATOM 790 O O . LEU A 1 105 ? -0.606 21.603 -3.635 1.00 89.06 105 LEU A O 1
ATOM 794 N N . ASP A 1 106 ? -0.746 22.402 -5.728 1.00 91.94 106 ASP A N 1
ATOM 795 C CA . ASP A 1 106 ? -2.151 22.062 -5.970 1.00 91.94 106 ASP A CA 1
ATOM 796 C C . ASP A 1 106 ? -2.419 20.557 -5.808 1.00 91.94 106 ASP A C 1
ATOM 798 O O . ASP A 1 106 ? -3.381 20.129 -5.166 1.00 91.94 106 ASP A O 1
ATOM 802 N N . THR A 1 107 ? -1.524 19.747 -6.366 1.00 89.06 107 THR A N 1
ATOM 803 C CA . THR A 1 107 ? -1.594 18.293 -6.368 1.00 89.06 107 THR A CA 1
ATOM 804 C C . THR A 1 107 ? -1.323 17.766 -4.970 1.00 89.06 107 THR A C 1
ATOM 806 O O . THR A 1 107 ? -2.071 16.906 -4.515 1.00 89.06 107 THR A O 1
ATOM 809 N N . VAL A 1 108 ? -0.310 18.297 -4.280 1.00 89.44 108 VAL A N 1
ATOM 810 C CA . VAL A 1 108 ? 0.010 17.925 -2.896 1.00 89.44 108 VAL A CA 1
ATOM 811 C C . VAL A 1 108 ? -1.181 18.216 -1.985 1.00 89.44 108 VAL A C 1
ATOM 813 O O . VAL A 1 108 ? -1.692 17.293 -1.357 1.00 89.44 108 VAL A O 1
ATOM 816 N N . ILE A 1 109 ? -1.706 19.447 -1.990 1.00 92.00 109 ILE A N 1
ATOM 817 C CA . ILE A 1 109 ? -2.849 19.835 -1.146 1.00 92.00 109 ILE A CA 1
ATOM 818 C C . ILE A 1 109 ? -4.071 18.956 -1.433 1.00 92.00 109 ILE A C 1
ATOM 820 O O . ILE A 1 109 ? -4.708 18.455 -0.505 1.00 92.00 109 ILE A O 1
ATOM 824 N N . LEU A 1 110 ? -4.402 18.730 -2.708 1.00 93.38 110 LEU A N 1
ATOM 825 C CA . LEU A 1 110 ? -5.550 17.899 -3.067 1.00 93.38 110 LEU A CA 1
ATOM 826 C C . LEU A 1 110 ? -5.378 16.442 -2.610 1.00 93.38 110 LEU A C 1
ATOM 828 O O . LEU A 1 110 ? -6.355 15.826 -2.181 1.00 93.38 110 LEU A O 1
ATOM 832 N N . GLN A 1 111 ? -4.172 15.876 -2.718 1.00 92.25 111 GLN A N 1
ATOM 833 C CA . GLN A 1 111 ? -3.902 14.521 -2.231 1.00 92.25 111 GLN A CA 1
ATOM 834 C C . GLN A 1 111 ? -3.988 14.454 -0.705 1.00 92.25 111 GLN A C 1
ATOM 836 O O . GLN A 1 111 ? -4.655 13.559 -0.196 1.00 92.25 111 GLN A O 1
ATOM 841 N N . GLU A 1 112 ? -3.431 15.425 0.016 1.00 94.12 112 GLU A N 1
ATOM 842 C CA . GLU A 1 112 ? -3.515 15.474 1.480 1.00 94.12 112 GLU A CA 1
ATOM 843 C C . GLU A 1 112 ? -4.962 15.588 1.976 1.00 94.12 112 GLU A C 1
ATOM 845 O O . GLU A 1 112 ? -5.356 14.887 2.906 1.00 94.12 112 GLU A O 1
ATOM 850 N N . ILE A 1 113 ? -5.805 16.387 1.310 1.00 95.75 113 ILE A N 1
ATOM 851 C CA . ILE A 1 113 ? -7.242 16.458 1.626 1.00 95.75 113 ILE A CA 1
ATOM 852 C C . ILE A 1 113 ? -7.913 15.097 1.412 1.00 95.75 113 ILE A C 1
ATOM 854 O O . ILE A 1 113 ? -8.672 14.642 2.269 1.00 95.75 113 ILE A O 1
ATOM 858 N N . LYS A 1 114 ? -7.643 14.425 0.285 1.00 95.06 114 LYS A N 1
ATOM 859 C CA . LYS A 1 114 ? -8.203 13.091 0.006 1.00 95.06 114 LYS A CA 1
ATOM 860 C C . LYS A 1 114 ? -7.766 12.076 1.055 1.00 95.06 114 LYS A C 1
ATOM 862 O O . LYS A 1 114 ? -8.596 11.319 1.550 1.00 95.06 114 LYS A O 1
ATOM 867 N N . ILE A 1 115 ? -6.490 12.086 1.416 1.00 94.25 115 ILE A N 1
ATOM 868 C CA . ILE A 1 115 ? -5.929 11.191 2.421 1.00 94.25 115 ILE A CA 1
ATOM 869 C C . ILE A 1 115 ? -6.544 11.473 3.795 1.00 94.25 115 ILE A C 1
ATOM 871 O O . ILE A 1 115 ? -6.991 10.540 4.459 1.00 94.25 115 ILE A O 1
ATOM 875 N N . LEU A 1 116 ? -6.681 12.739 4.195 1.00 96.19 116 LEU A N 1
ATOM 876 C CA . LEU A 1 116 ? -7.351 13.116 5.440 1.00 96.19 116 LEU A CA 1
ATOM 877 C C . LEU A 1 116 ? -8.807 12.622 5.487 1.00 96.19 116 LEU A C 1
ATOM 879 O O . LEU A 1 116 ? -9.255 12.120 6.520 1.00 96.19 116 LEU A O 1
ATOM 883 N N . LEU A 1 117 ? -9.542 12.709 4.372 1.00 96.38 117 LEU A N 1
ATOM 884 C CA . LEU A 1 117 ? -10.896 12.150 4.272 1.00 96.38 117 LEU A CA 1
ATOM 885 C C . LEU A 1 117 ? -10.900 10.622 4.430 1.00 96.38 117 LEU A C 1
ATOM 887 O O . LEU A 1 117 ? -11.805 10.081 5.064 1.00 96.38 117 LEU A O 1
ATOM 891 N N . ILE A 1 118 ? -9.880 9.929 3.918 1.00 94.38 118 ILE A N 1
ATOM 892 C CA . ILE A 1 118 ? -9.707 8.481 4.106 1.00 94.38 118 ILE A CA 1
ATOM 893 C C . ILE A 1 118 ? -9.423 8.154 5.579 1.00 94.38 118 ILE A C 1
ATOM 895 O O . ILE A 1 118 ? -10.080 7.272 6.135 1.00 94.38 118 ILE A O 1
ATOM 899 N N . TYR A 1 119 ? -8.531 8.894 6.248 1.00 95.56 119 TYR A N 1
ATOM 900 C CA . TYR A 1 119 ? -8.308 8.766 7.695 1.00 95.56 119 TYR A CA 1
ATOM 901 C C . TYR A 1 119 ? -9.605 8.983 8.484 1.00 95.56 119 TYR A C 1
ATOM 903 O O . TYR A 1 119 ? -9.932 8.183 9.361 1.00 95.56 119 TYR A O 1
ATOM 911 N N . ALA A 1 120 ? -10.384 10.017 8.156 1.00 95.81 120 ALA A N 1
ATOM 912 C CA . ALA A 1 120 ? -11.679 10.259 8.790 1.00 95.81 120 ALA A CA 1
ATOM 913 C C . ALA A 1 120 ? -12.669 9.103 8.542 1.00 95.81 120 ALA A C 1
ATOM 915 O O . ALA A 1 120 ? -13.379 8.692 9.464 1.00 95.81 120 ALA A O 1
ATOM 916 N N . GLY A 1 121 ? -12.672 8.536 7.331 1.00 93.44 121 GLY A N 1
ATOM 917 C CA . GLY A 1 121 ? -13.447 7.348 6.972 1.00 93.44 121 GLY A CA 1
ATOM 918 C C . GLY A 1 121 ? -13.085 6.125 7.820 1.00 93.44 121 GLY A C 1
ATOM 919 O O . GLY A 1 121 ? -13.977 5.494 8.391 1.00 93.44 121 GLY A O 1
ATOM 920 N N . PHE A 1 122 ? -11.792 5.827 7.989 1.00 91.00 122 PHE A N 1
ATOM 921 C CA . PHE A 1 122 ? -11.332 4.754 8.883 1.00 91.00 122 PHE A CA 1
ATOM 922 C C . PHE A 1 122 ? -11.638 5.046 10.357 1.00 91.00 122 PHE A C 1
ATOM 924 O O . PHE A 1 122 ? -12.065 4.149 11.091 1.00 91.00 122 PHE A O 1
ATOM 931 N N . GLY A 1 123 ? -11.507 6.304 10.780 1.00 94.00 123 GLY A N 1
ATOM 932 C CA . GLY A 1 123 ? -11.889 6.755 12.114 1.00 94.00 123 GLY A CA 1
ATOM 933 C C . GLY A 1 123 ? -13.363 6.496 12.419 1.00 94.00 123 GLY A C 1
ATOM 934 O O . GLY A 1 123 ? -13.688 6.006 13.501 1.00 94.00 123 GLY A O 1
ATOM 935 N N . LEU A 1 124 ? -14.256 6.735 11.456 1.00 92.75 124 LEU A N 1
ATOM 936 C CA . LEU A 1 124 ? -15.670 6.370 11.558 1.00 92.75 124 LEU A CA 1
ATOM 937 C C . LEU A 1 124 ? -15.860 4.845 11.590 1.00 92.75 124 LEU A C 1
ATOM 939 O O . LEU A 1 124 ? -16.554 4.335 12.475 1.00 92.75 124 LEU A O 1
ATOM 943 N N . LEU A 1 125 ? -15.232 4.134 10.648 1.00 89.00 125 LEU A N 1
ATOM 944 C CA . LEU A 1 125 ? -15.367 2.686 10.466 1.00 89.00 125 LEU A CA 1
ATOM 945 C C . LEU A 1 125 ? -14.959 1.895 11.714 1.00 89.00 125 LEU A C 1
ATOM 947 O O . LEU A 1 125 ? -15.566 0.870 12.006 1.00 89.00 125 LEU A O 1
ATOM 951 N N . ILE A 1 126 ? -13.961 2.372 12.460 1.00 90.75 126 ILE A N 1
ATOM 952 C CA . ILE A 1 126 ? -13.432 1.694 13.654 1.00 90.75 126 ILE A CA 1
ATOM 953 C C . ILE A 1 126 ? -14.008 2.305 14.938 1.00 90.75 126 ILE A C 1
ATOM 955 O O . ILE A 1 126 ? -14.339 1.580 15.881 1.00 90.75 126 ILE A O 1
ATOM 959 N N . GLY A 1 127 ? -14.202 3.626 14.971 1.00 93.75 127 GLY A N 1
ATOM 960 C CA . GLY A 1 127 ? -14.744 4.345 16.124 1.00 93.75 127 GLY A CA 1
ATOM 961 C C . GLY A 1 127 ? -16.186 3.985 16.460 1.00 93.75 127 GLY A C 1
ATOM 962 O O . GLY A 1 127 ? -16.515 3.813 17.637 1.00 93.75 127 GLY A O 1
ATOM 963 N N . LEU A 1 128 ? -17.047 3.812 15.451 1.00 91.69 128 LEU A N 1
ATOM 964 C CA . LEU A 1 128 ? -18.440 3.421 15.675 1.00 91.69 128 LEU A CA 1
ATOM 965 C C . LEU A 1 128 ? -18.549 2.024 16.326 1.00 91.69 128 LEU A C 1
ATOM 967 O O . LEU A 1 128 ? -19.164 1.932 17.396 1.00 91.69 128 LEU A O 1
ATOM 971 N N . PRO A 1 129 ? -17.944 0.949 15.774 1.00 89.25 129 PRO A N 1
ATOM 972 C CA . PRO A 1 129 ? -17.923 -0.355 16.430 1.00 89.25 129 PRO A CA 1
ATOM 973 C C . PRO A 1 129 ? -17.289 -0.317 17.819 1.00 89.25 129 PRO A C 1
ATOM 975 O O . PRO A 1 129 ? -17.834 -0.930 18.731 1.00 89.25 129 PRO A O 1
ATOM 978 N N . ALA A 1 130 ? -16.206 0.438 18.028 1.00 91.56 130 ALA A N 1
ATOM 979 C CA . ALA A 1 130 ? -15.572 0.545 19.343 1.00 91.56 130 ALA A CA 1
ATOM 980 C C . ALA A 1 130 ? -16.482 1.202 20.397 1.00 91.56 130 ALA A C 1
ATOM 982 O O . ALA A 1 130 ? -16.576 0.714 21.528 1.00 91.56 130 ALA A O 1
ATOM 983 N N . GLY A 1 131 ? -17.221 2.253 20.026 1.00 91.94 131 GLY A N 1
ATOM 984 C CA . GLY A 1 131 ? -18.228 2.866 20.897 1.00 91.94 131 GLY A CA 1
ATOM 985 C C . GLY A 1 131 ? -19.384 1.912 21.225 1.00 91.94 131 GLY A C 1
ATOM 986 O O . GLY A 1 131 ? -19.792 1.799 22.385 1.00 91.94 131 GLY A O 1
ATOM 987 N N . LEU A 1 132 ? -19.885 1.178 20.225 1.00 89.75 132 LEU A N 1
ATOM 988 C CA . LEU A 1 132 ? -20.926 0.159 20.413 1.00 89.75 132 LEU A CA 1
ATOM 989 C C . LEU A 1 132 ? -20.446 -0.995 21.298 1.00 89.75 132 LEU A C 1
ATOM 991 O O . LEU A 1 132 ? -21.172 -1.429 22.193 1.00 89.75 132 LEU A O 1
ATOM 995 N N . TRP A 1 133 ? -19.218 -1.458 21.086 1.00 89.50 133 TRP A N 1
ATOM 996 C CA . TRP A 1 133 ? -18.593 -2.508 21.877 1.00 89.50 133 TRP A CA 1
ATOM 997 C C . TRP A 1 133 ? -18.518 -2.113 23.351 1.00 89.50 133 TRP A C 1
ATOM 999 O O . TRP A 1 133 ? -19.010 -2.834 24.220 1.00 89.50 133 TRP A O 1
ATOM 1009 N N . LEU A 1 134 ? -18.003 -0.915 23.638 1.00 91.00 134 LEU A N 1
ATOM 1010 C CA . LEU A 1 134 ? -17.880 -0.419 25.005 1.00 91.00 134 LEU A CA 1
ATOM 1011 C C . LEU A 1 134 ? -19.251 -0.192 25.667 1.00 91.00 134 LEU A C 1
ATOM 1013 O O . LEU A 1 134 ? -19.417 -0.449 26.863 1.00 91.00 134 LEU A O 1
ATOM 1017 N N . PHE A 1 135 ? -20.262 0.225 24.897 1.00 89.31 135 PHE A N 1
ATOM 1018 C CA . PHE A 1 135 ? -21.645 0.268 25.372 1.00 89.31 135 PHE A CA 1
ATOM 1019 C C . PHE A 1 135 ? -22.143 -1.120 25.800 1.00 89.31 135 PHE A C 1
ATOM 1021 O O . PHE A 1 135 ? -22.672 -1.259 26.908 1.00 89.31 135 PHE A O 1
ATOM 1028 N N . LEU A 1 136 ? -21.938 -2.150 24.974 1.00 86.56 136 LEU A N 1
ATOM 1029 C CA . LEU A 1 136 ? -22.334 -3.524 25.295 1.00 86.56 136 LEU A CA 1
ATOM 1030 C C . LEU A 1 136 ? -21.590 -4.058 26.526 1.00 86.56 136 LEU A C 1
ATOM 1032 O O . LEU A 1 136 ? -22.231 -4.614 27.417 1.00 86.56 136 LEU A O 1
ATOM 1036 N N . VAL A 1 137 ? -20.280 -3.810 26.642 1.00 88.69 137 VAL A N 1
ATOM 1037 C CA . VAL A 1 137 ? -19.485 -4.136 27.843 1.00 88.69 137 VAL A CA 1
ATOM 1038 C C . VAL A 1 137 ? -20.076 -3.465 29.087 1.00 88.69 137 VAL A C 1
ATOM 1040 O O . VAL A 1 137 ? -20.288 -4.122 30.112 1.00 88.69 137 VAL A O 1
ATOM 1043 N N . SER A 1 138 ? -20.418 -2.175 28.993 1.00 87.38 138 SER A N 1
ATOM 1044 C CA . SER A 1 138 ? -20.996 -1.420 30.112 1.00 87.38 138 SER A CA 1
ATOM 1045 C C . SER A 1 138 ? -22.344 -1.989 30.577 1.00 87.38 138 SER A C 1
ATOM 1047 O O . SER A 1 138 ? -22.653 -1.964 31.769 1.00 87.38 138 SER A O 1
ATOM 1049 N N . ARG A 1 139 ? -23.132 -2.559 29.656 1.00 85.50 139 ARG A N 1
ATOM 1050 C CA . ARG A 1 139 ? -24.430 -3.182 29.951 1.00 85.50 139 ARG A CA 1
ATOM 1051 C C . ARG A 1 139 ? -24.298 -4.603 30.478 1.00 85.50 139 ARG A C 1
ATOM 1053 O O . ARG A 1 139 ? -24.973 -4.952 31.445 1.00 85.50 139 ARG A O 1
ATOM 1060 N N . ALA A 1 140 ? -23.416 -5.391 29.877 1.00 84.75 140 ALA A N 1
ATOM 1061 C CA . ALA A 1 140 ? -23.168 -6.771 30.258 1.00 84.75 140 ALA A CA 1
ATOM 1062 C C . ALA A 1 140 ? -22.600 -6.879 31.685 1.00 84.75 140 ALA A C 1
ATOM 1064 O O . ALA A 1 140 ? -23.093 -7.680 32.484 1.00 84.75 140 ALA A O 1
ATOM 1065 N N . PHE A 1 141 ? -21.620 -6.034 32.032 1.00 85.94 141 PHE A N 1
ATOM 1066 C CA . PHE A 1 141 ? -20.862 -6.151 33.286 1.00 85.94 141 PHE A CA 1
ATOM 1067 C C . PHE A 1 141 ? -21.164 -5.070 34.335 1.00 85.94 141 PHE A C 1
ATOM 1069 O O . PHE A 1 141 ? -20.771 -5.236 35.486 1.00 85.94 141 PHE A O 1
ATOM 1076 N N . ARG A 1 142 ? -21.858 -3.978 33.975 1.00 81.12 142 ARG A N 1
ATOM 1077 C CA . ARG A 1 142 ? -22.120 -2.811 34.851 1.00 81.12 142 ARG A CA 1
ATOM 1078 C C . ARG A 1 142 ? -20.889 -2.326 35.644 1.00 81.12 142 ARG A C 1
ATOM 1080 O O . ARG A 1 142 ? -20.993 -2.093 36.851 1.00 81.12 142 ARG A O 1
ATOM 1087 N N . PRO A 1 143 ? -19.722 -2.142 34.997 1.00 80.56 143 PRO A N 1
ATOM 1088 C CA . PRO A 1 143 ? -18.591 -1.521 35.667 1.00 80.56 143 PRO A CA 1
ATOM 1089 C C . PRO A 1 143 ? -18.972 -0.101 36.100 1.00 80.56 143 PRO A C 1
ATOM 1091 O O . PRO A 1 143 ? -19.739 0.591 35.422 1.00 80.56 143 PRO A O 1
ATOM 1094 N N . ARG A 1 144 ? -18.399 0.371 37.211 1.00 82.44 144 ARG A N 1
ATOM 1095 C CA . ARG A 1 144 ? -18.492 1.783 37.609 1.00 82.44 144 ARG A CA 1
ATOM 1096 C C . ARG A 1 144 ? -17.661 2.635 36.642 1.00 82.44 144 ARG A C 1
ATOM 1098 O O . ARG A 1 144 ? -16.520 2.982 36.929 1.00 82.44 144 ARG A O 1
ATOM 1105 N N . MET A 1 145 ? -18.213 2.940 35.468 1.00 82.25 145 MET A N 1
ATOM 1106 C CA . MET A 1 145 ? -17.552 3.757 34.448 1.00 82.25 145 MET A CA 1
ATOM 1107 C C . MET A 1 145 ? -17.965 5.220 34.553 1.00 82.25 145 MET A C 1
ATOM 1109 O O . MET A 1 145 ? -19.095 5.599 34.244 1.00 82.25 145 MET A O 1
ATOM 1113 N N . SER A 1 146 ? -17.006 6.069 34.917 1.00 88.81 146 SER A N 1
ATOM 1114 C CA . SER A 1 146 ? -17.118 7.506 34.680 1.00 88.81 146 SER A CA 1
ATOM 1115 C C . SER A 1 146 ? -16.962 7.816 33.185 1.00 88.81 146 SER A C 1
ATOM 1117 O O . SER A 1 146 ? -16.405 7.022 32.424 1.00 88.81 146 SER A O 1
ATOM 1119 N N . ARG A 1 147 ? -17.393 9.009 32.752 1.00 89.94 147 ARG A N 1
ATOM 1120 C CA . ARG A 1 147 ? -17.166 9.470 31.369 1.00 89.94 147 ARG A CA 1
ATOM 1121 C C . ARG A 1 147 ? -15.680 9.477 30.997 1.00 89.94 147 ARG A C 1
ATOM 1123 O O . ARG A 1 147 ? -15.346 9.098 29.887 1.00 89.94 147 ARG A O 1
ATOM 1130 N N . ARG A 1 148 ? -14.796 9.839 31.936 1.00 91.62 148 ARG A N 1
ATOM 1131 C CA . ARG A 1 148 ? -13.338 9.849 31.721 1.00 91.62 148 ARG A CA 1
ATOM 1132 C C . ARG A 1 148 ? -12.794 8.445 31.473 1.00 91.62 148 ARG A C 1
ATOM 1134 O O . ARG A 1 148 ? -12.022 8.251 30.542 1.00 91.62 148 ARG A O 1
ATOM 1141 N N . LEU A 1 149 ? -13.235 7.469 32.269 1.00 92.00 149 LEU A N 1
ATOM 1142 C CA . LEU A 1 149 ? -12.833 6.076 32.081 1.00 92.00 149 LEU A CA 1
ATOM 1143 C C . LEU A 1 149 ? -13.357 5.521 30.749 1.00 92.00 149 LEU A C 1
ATOM 1145 O O . LEU A 1 149 ? -12.640 4.786 30.083 1.00 92.00 149 LEU A O 1
ATOM 1149 N N . ALA A 1 150 ? -14.564 5.915 30.329 1.00 91.75 150 ALA A N 1
ATOM 1150 C CA . ALA A 1 150 ? -15.099 5.565 29.013 1.00 91.75 150 ALA A CA 1
ATOM 1151 C C . ALA A 1 150 ? -14.252 6.116 27.864 1.00 91.75 150 ALA A C 1
ATOM 1153 O O . ALA A 1 150 ? -13.912 5.372 26.949 1.00 91.75 150 ALA A O 1
ATOM 1154 N N . THR A 1 151 ? -13.874 7.393 27.935 1.00 95.06 151 THR A N 1
ATOM 1155 C CA . THR A 1 151 ? -12.982 8.025 26.956 1.00 95.06 151 THR A CA 1
ATOM 1156 C C . THR A 1 151 ? -11.636 7.305 26.888 1.00 95.06 151 THR A C 1
ATOM 1158 O O . THR A 1 151 ? -11.191 6.964 25.797 1.00 95.06 151 THR A O 1
ATOM 1161 N N . LEU A 1 152 ? -11.012 7.017 28.037 1.00 96.12 152 LEU A N 1
ATOM 1162 C CA . LEU A 1 152 ? -9.728 6.313 28.082 1.00 96.12 152 LEU A CA 1
ATOM 1163 C C . LEU A 1 152 ? -9.834 4.887 27.523 1.00 96.12 152 LEU A C 1
ATOM 1165 O O . LEU A 1 152 ? -9.025 4.502 26.687 1.00 96.12 152 LEU A O 1
ATOM 1169 N N . ALA A 1 153 ? -10.847 4.122 27.936 1.00 94.94 153 ALA A N 1
ATOM 1170 C CA . ALA A 1 153 ? -11.066 2.762 27.443 1.00 94.94 153 ALA A CA 1
ATOM 1171 C C . ALA A 1 153 ? -11.286 2.734 25.923 1.00 94.94 153 ALA A C 1
ATOM 1173 O O . ALA A 1 153 ? -10.775 1.849 25.237 1.00 94.94 153 ALA A O 1
ATOM 1174 N N . LEU A 1 154 ? -12.004 3.722 25.387 1.00 95.62 154 LEU A N 1
ATOM 1175 C CA . LEU A 1 154 ? -12.223 3.852 23.953 1.00 95.62 154 LEU A CA 1
ATOM 1176 C C . LEU A 1 154 ? -10.926 4.197 23.205 1.00 95.62 154 LEU A C 1
ATOM 1178 O O . LEU A 1 154 ? -10.637 3.557 22.201 1.00 95.62 154 LEU A O 1
ATOM 1182 N N . LEU A 1 155 ? -10.115 5.134 23.710 1.00 97.56 155 LEU A N 1
ATOM 1183 C CA . LEU A 1 155 ? -8.802 5.448 23.128 1.00 97.56 155 LEU A CA 1
ATOM 1184 C C . LEU A 1 155 ? -7.865 4.235 23.135 1.00 97.56 155 LEU A C 1
ATOM 1186 O O . LEU A 1 155 ? -7.221 3.959 22.128 1.00 97.56 155 LEU A O 1
ATOM 1190 N N . VAL A 1 156 ? -7.837 3.471 24.232 1.00 96.94 156 VAL A N 1
ATOM 1191 C CA . VAL A 1 156 ? -7.068 2.218 24.318 1.00 96.94 156 VAL A CA 1
ATOM 1192 C C . VAL A 1 156 ? -7.579 1.193 23.304 1.00 96.94 156 VAL A C 1
ATOM 1194 O O . VAL A 1 156 ? -6.776 0.538 22.651 1.00 96.94 156 VAL A O 1
ATOM 1197 N N . THR A 1 157 ? -8.898 1.084 23.122 1.00 95.06 157 THR A N 1
ATOM 1198 C CA . THR A 1 157 ? -9.496 0.172 22.131 1.00 95.06 157 THR A CA 1
ATOM 1199 C C . THR A 1 157 ? -9.114 0.573 20.703 1.00 95.06 157 THR A C 1
ATOM 1201 O O . THR A 1 157 ? -8.745 -0.287 19.907 1.00 95.06 157 THR A O 1
ATOM 1204 N N . LEU A 1 158 ? -9.153 1.871 20.383 1.00 96.00 158 LEU A N 1
ATOM 1205 C CA . LEU A 1 158 ? -8.745 2.405 19.079 1.00 96.00 158 LEU A CA 1
ATOM 1206 C C . LEU A 1 158 ? -7.256 2.169 18.807 1.00 96.00 158 LEU A C 1
ATOM 1208 O O . LEU A 1 158 ? -6.904 1.689 17.729 1.00 96.00 158 LEU A O 1
ATOM 1212 N N . ALA A 1 159 ? -6.400 2.453 19.792 1.00 97.00 159 ALA A N 1
ATOM 1213 C CA . ALA A 1 159 ? -4.965 2.215 19.696 1.00 97.00 159 ALA A CA 1
ATOM 1214 C C . ALA A 1 159 ? -4.657 0.723 19.518 1.00 97.00 159 ALA A C 1
ATOM 1216 O O . ALA A 1 159 ? -3.930 0.367 18.599 1.00 97.00 159 ALA A O 1
ATOM 1217 N N . ALA A 1 160 ? -5.272 -0.155 20.317 1.00 95.50 160 ALA A N 1
ATOM 1218 C CA . ALA A 1 160 ? -5.092 -1.601 20.203 1.00 95.50 160 ALA A CA 1
ATOM 1219 C C . ALA A 1 160 ? -5.554 -2.138 18.839 1.00 95.50 160 ALA A C 1
ATOM 1221 O O . ALA A 1 160 ? -4.852 -2.945 18.231 1.00 95.50 160 ALA A O 1
ATOM 1222 N N . ALA A 1 161 ? -6.697 -1.662 18.330 1.00 92.38 161 ALA A N 1
ATOM 1223 C CA . ALA A 1 161 ? -7.169 -2.019 16.997 1.00 92.38 161 ALA A CA 1
ATOM 1224 C C . ALA A 1 161 ? -6.167 -1.578 15.918 1.00 92.38 161 ALA A C 1
ATOM 1226 O O . ALA A 1 161 ? -5.794 -2.382 15.069 1.00 92.38 161 ALA A O 1
ATOM 1227 N N . HIS A 1 162 ? -5.683 -0.333 15.972 1.00 95.00 162 HIS A N 1
ATOM 1228 C CA . HIS A 1 162 ? -4.701 0.178 15.013 1.00 95.00 162 HIS A CA 1
ATOM 1229 C C . HIS A 1 162 ? -3.358 -0.568 15.081 1.00 95.00 162 HIS A C 1
ATOM 1231 O O . HIS A 1 162 ? -2.819 -0.949 14.045 1.00 95.00 162 HIS A O 1
ATOM 1237 N N . THR A 1 163 ? -2.850 -0.853 16.284 1.00 95.44 163 THR A N 1
ATOM 1238 C CA . THR A 1 163 ? -1.639 -1.662 16.492 1.00 95.44 163 THR A CA 1
ATOM 1239 C C . THR A 1 163 ? -1.788 -3.065 15.911 1.00 95.44 163 THR A C 1
ATOM 1241 O O . THR A 1 163 ? -0.861 -3.555 15.271 1.00 95.44 163 THR A O 1
ATOM 1244 N N . LEU A 1 164 ? -2.954 -3.697 16.076 1.00 93.12 164 LEU A N 1
ATOM 1245 C CA . LEU A 1 164 ? -3.218 -5.010 15.492 1.00 93.12 164 LEU A CA 1
ATOM 1246 C C . LEU A 1 164 ? -3.157 -4.967 13.959 1.00 93.12 164 LEU A C 1
ATOM 1248 O O . LEU A 1 164 ? -2.558 -5.854 13.354 1.00 93.12 164 LEU A O 1
ATOM 1252 N N . PHE A 1 165 ? -3.735 -3.934 13.336 1.00 92.75 165 PHE A N 1
ATOM 1253 C CA . PHE A 1 165 ? -3.614 -3.734 11.892 1.00 92.75 165 PHE A CA 1
ATOM 1254 C C . PHE A 1 165 ? -2.157 -3.511 11.484 1.00 92.75 165 PHE A C 1
ATOM 1256 O O . PHE A 1 165 ? -1.698 -4.189 10.571 1.00 92.75 165 PHE A O 1
ATOM 1263 N N . LEU A 1 166 ? -1.414 -2.631 12.167 1.00 94.06 166 LEU A N 1
ATOM 1264 C CA . LEU A 1 166 ? 0.009 -2.388 11.891 1.00 94.06 166 LEU A CA 1
ATOM 1265 C C . LEU A 1 166 ? 0.827 -3.678 11.920 1.00 94.06 166 LEU A C 1
ATOM 1267 O O . LEU A 1 166 ? 1.513 -3.981 10.948 1.00 94.06 166 LEU A O 1
ATOM 1271 N N . TRP A 1 167 ? 0.708 -4.470 12.986 1.00 95.38 167 TRP A N 1
ATOM 1272 C CA . TRP A 1 167 ? 1.403 -5.753 13.071 1.00 95.38 167 TRP A CA 1
ATOM 1273 C C . TRP A 1 167 ? 0.938 -6.741 12.011 1.00 95.38 167 TRP A C 1
ATOM 1275 O O . TRP A 1 167 ? 1.767 -7.462 11.472 1.00 95.38 167 TRP A O 1
ATOM 1285 N N . TYR A 1 168 ? -0.347 -6.748 11.648 1.00 91.38 168 TYR A N 1
ATOM 1286 C CA . TYR A 1 168 ? -0.818 -7.569 10.533 1.00 91.38 168 TYR A CA 1
ATOM 1287 C C . TYR A 1 168 ? -0.161 -7.154 9.212 1.00 91.38 168 TYR A C 1
ATOM 1289 O O . TYR A 1 168 ? 0.345 -8.006 8.486 1.00 91.38 168 TYR A O 1
ATOM 1297 N N . GLY A 1 169 ? -0.104 -5.851 8.927 1.00 90.62 169 GLY A N 1
ATOM 1298 C CA . GLY A 1 169 ? 0.588 -5.315 7.756 1.00 90.62 169 GLY A CA 1
ATOM 1299 C C . GLY A 1 169 ? 2.075 -5.673 7.747 1.00 90.62 169 GLY A C 1
ATOM 1300 O O . GLY A 1 169 ? 2.585 -6.097 6.716 1.00 90.62 169 GLY A O 1
ATOM 1301 N N . MET A 1 170 ? 2.753 -5.571 8.893 1.00 93.44 170 MET A N 1
ATOM 1302 C CA . MET A 1 170 ? 4.168 -5.934 9.045 1.00 93.44 170 MET A CA 1
ATOM 1303 C C . MET A 1 170 ? 4.415 -7.440 8.896 1.00 93.44 170 MET A C 1
ATOM 1305 O O . MET A 1 170 ? 5.434 -7.823 8.334 1.00 93.44 170 MET A O 1
ATOM 1309 N N . ALA A 1 171 ? 3.489 -8.286 9.351 1.00 90.56 171 ALA A N 1
ATOM 1310 C CA . ALA A 1 171 ? 3.586 -9.738 9.211 1.00 90.56 171 ALA A CA 1
ATOM 1311 C C . ALA A 1 171 ? 3.411 -10.204 7.756 1.00 90.56 171 ALA A C 1
ATOM 1313 O O . ALA A 1 171 ? 4.011 -11.195 7.349 1.00 90.56 171 ALA A O 1
ATOM 1314 N N . VAL A 1 172 ? 2.571 -9.517 6.972 1.00 86.56 172 VAL A N 1
ATOM 1315 C CA . VAL A 1 172 ? 2.292 -9.888 5.572 1.00 86.56 172 VAL A CA 1
ATOM 1316 C C . VAL A 1 172 ? 3.260 -9.206 4.598 1.00 86.56 172 VAL A C 1
ATOM 1318 O O . VAL A 1 172 ? 3.790 -9.855 3.699 1.00 86.56 172 VAL A O 1
ATOM 1321 N N . HIS A 1 173 ? 3.540 -7.915 4.791 1.00 88.50 173 HIS A N 1
ATOM 1322 C CA . HIS A 1 173 ? 4.406 -7.112 3.924 1.00 88.50 173 HIS A CA 1
ATOM 1323 C C . HIS A 1 173 ? 5.450 -6.327 4.741 1.00 88.50 173 HIS A C 1
ATOM 1325 O O . HIS A 1 173 ? 5.432 -5.092 4.749 1.00 88.50 173 HIS A O 1
ATOM 1331 N N . PRO A 1 174 ? 6.414 -7.002 5.399 1.00 90.38 174 PRO A N 1
ATOM 1332 C CA . PRO A 1 174 ? 7.393 -6.342 6.273 1.00 90.38 174 PRO A CA 1
ATOM 1333 C C . PRO A 1 174 ? 8.202 -5.257 5.554 1.00 90.38 174 PRO A C 1
ATOM 1335 O O . PRO A 1 174 ? 8.573 -4.246 6.149 1.00 90.38 174 PRO A O 1
ATOM 1338 N N . ARG A 1 175 ? 8.430 -5.430 4.247 1.00 88.25 175 ARG A N 1
ATOM 1339 C CA . ARG A 1 175 ? 9.219 -4.511 3.416 1.00 88.25 175 ARG A CA 1
ATOM 1340 C C . ARG A 1 175 ? 8.612 -3.114 3.285 1.00 88.25 175 ARG A C 1
ATOM 1342 O O . ARG A 1 175 ? 9.360 -2.173 3.061 1.00 88.25 175 ARG A O 1
ATOM 1349 N N . LEU A 1 176 ? 7.298 -2.961 3.465 1.00 87.56 176 LEU A N 1
ATOM 1350 C CA . LEU A 1 176 ? 6.626 -1.657 3.376 1.00 87.56 176 LEU A CA 1
ATOM 1351 C C . LEU A 1 176 ? 6.891 -0.747 4.583 1.00 87.56 176 LEU A C 1
ATOM 1353 O O . LEU A 1 176 ? 6.558 0.431 4.525 1.00 87.56 176 LEU A O 1
ATOM 1357 N N . PHE A 1 177 ? 7.462 -1.286 5.665 1.00 90.69 177 PHE A N 1
ATOM 1358 C CA . PHE A 1 177 ? 7.675 -0.571 6.928 1.00 90.69 177 PHE A CA 1
ATOM 1359 C C . PHE A 1 177 ? 9.158 -0.381 7.270 1.00 90.69 177 PHE A C 1
ATOM 1361 O O . PHE A 1 177 ? 9.469 0.221 8.296 1.00 90.69 177 PHE A O 1
ATOM 1368 N N . ILE A 1 178 ? 10.073 -0.896 6.435 1.00 89.19 178 ILE A N 1
ATOM 1369 C CA . ILE A 1 178 ? 11.511 -0.944 6.737 1.00 89.19 178 ILE A CA 1
ATOM 1370 C C . ILE A 1 178 ? 12.075 0.448 7.025 1.00 89.19 178 ILE A C 1
ATOM 1372 O O . ILE A 1 178 ? 12.764 0.620 8.027 1.00 89.19 178 ILE A O 1
ATOM 1376 N N . ASP A 1 179 ? 11.763 1.442 6.199 1.00 85.75 179 ASP A N 1
ATOM 1377 C CA . ASP A 1 179 ? 12.351 2.776 6.344 1.00 85.75 179 ASP A CA 1
ATOM 1378 C C . ASP A 1 179 ? 11.833 3.495 7.598 1.00 85.75 179 ASP A C 1
ATOM 1380 O O . ASP A 1 179 ? 12.592 4.153 8.307 1.00 85.75 179 ASP A O 1
ATOM 1384 N N . GLN A 1 180 ? 10.545 3.329 7.912 1.00 87.31 180 GLN A N 1
ATOM 1385 C CA . GLN A 1 180 ? 9.878 4.023 9.014 1.00 87.31 180 GLN A CA 1
ATOM 1386 C C . GLN A 1 180 ? 10.076 3.347 10.377 1.00 87.31 180 GLN A C 1
ATOM 1388 O O . GLN A 1 180 ? 9.990 4.027 11.404 1.00 87.31 180 GLN A O 1
ATOM 1393 N N . PHE A 1 181 ? 10.302 2.029 10.402 1.00 91.25 181 PHE A N 1
ATOM 1394 C CA . PHE A 1 181 ? 10.387 1.243 11.633 1.00 91.25 181 PHE A CA 1
ATOM 1395 C C . PHE A 1 181 ? 11.705 0.474 11.756 1.00 91.25 181 PHE A C 1
ATOM 1397 O 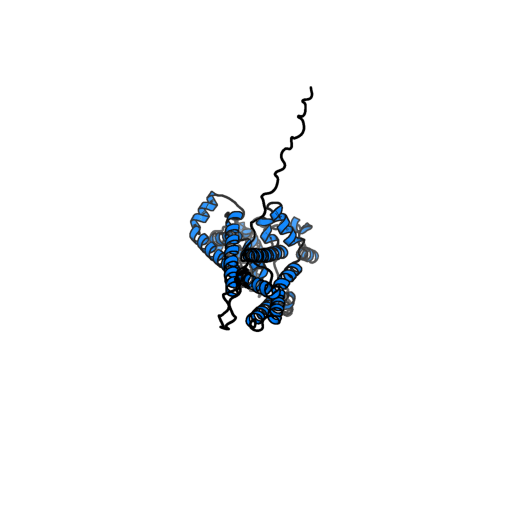O . PHE A 1 181 ? 12.443 0.716 12.709 1.00 91.25 181 PHE A O 1
ATOM 1404 N N . TYR A 1 182 ? 12.029 -0.424 10.821 1.00 90.12 182 TYR A N 1
ATOM 1405 C CA . TYR A 1 182 ? 13.203 -1.304 10.934 1.00 90.12 182 TYR A CA 1
ATOM 1406 C C . TYR A 1 182 ? 14.530 -0.536 10.974 1.00 90.12 182 TYR A C 1
ATOM 1408 O O . TYR A 1 182 ? 15.373 -0.800 11.827 1.00 90.12 182 TYR A O 1
ATOM 1416 N N . ASN A 1 183 ? 14.701 0.430 10.072 1.00 89.12 183 ASN A N 1
ATOM 1417 C CA . ASN A 1 183 ? 15.906 1.253 9.950 1.00 89.12 183 ASN A CA 1
ATOM 1418 C C . ASN A 1 183 ? 15.895 2.476 10.883 1.00 89.12 183 ASN A C 1
ATOM 1420 O O . ASN A 1 183 ? 16.831 3.276 10.865 1.00 89.12 183 ASN A O 1
ATOM 1424 N N . ALA A 1 184 ? 14.835 2.646 11.677 1.00 88.19 184 ALA A N 1
ATOM 1425 C CA . ALA A 1 184 ? 14.698 3.764 12.595 1.00 88.19 184 ALA A CA 1
ATOM 1426 C C . ALA A 1 184 ? 15.413 3.478 13.934 1.00 88.19 184 ALA A C 1
ATOM 1428 O O . ALA A 1 184 ? 16.377 2.719 14.020 1.00 88.19 184 ALA A O 1
ATOM 1429 N N . SER A 1 185 ? 14.977 4.137 15.010 1.00 90.06 185 SER A N 1
ATOM 1430 C CA . SER A 1 185 ? 15.553 3.928 16.342 1.00 90.06 185 SER A CA 1
ATOM 1431 C C . SER A 1 185 ? 15.158 2.570 16.946 1.00 90.06 185 SER A C 1
ATOM 1433 O O . SER A 1 185 ? 14.290 1.861 16.439 1.00 90.06 185 SER A O 1
ATOM 1435 N N . ALA A 1 186 ? 15.774 2.210 18.078 1.00 94.06 186 ALA A N 1
ATOM 1436 C CA . ALA A 1 186 ? 15.602 0.900 18.712 1.00 94.06 186 ALA A CA 1
ATOM 1437 C C . ALA A 1 186 ? 14.135 0.516 19.005 1.00 94.06 186 ALA A C 1
ATOM 1439 O O . ALA A 1 186 ? 13.782 -0.658 18.925 1.00 94.06 186 ALA A O 1
ATOM 1440 N N . LEU A 1 187 ? 13.274 1.487 19.342 1.00 94.62 187 LEU A N 1
ATOM 1441 C CA . LEU A 1 187 ? 11.871 1.225 19.683 1.00 94.62 187 LEU A CA 1
ATOM 1442 C C . LEU A 1 187 ? 11.005 0.886 18.451 1.00 94.62 187 LEU A C 1
ATOM 1444 O O . LEU A 1 187 ? 10.371 -0.169 18.475 1.00 94.62 187 LEU A O 1
ATOM 1448 N N . PRO A 1 188 ? 10.968 1.701 17.376 1.00 93.19 188 PRO A N 1
ATOM 1449 C CA . PRO A 1 188 ? 10.315 1.316 16.124 1.00 93.19 188 PRO A CA 1
ATOM 1450 C C . PRO A 1 188 ? 10.853 0.009 15.531 1.00 93.19 188 PRO A C 1
ATOM 1452 O O . PRO A 1 188 ? 10.055 -0.814 15.083 1.00 93.19 188 PRO A O 1
ATOM 1455 N N . PHE A 1 189 ? 12.170 -0.222 15.607 1.00 94.94 189 PHE A N 1
ATOM 1456 C CA . PHE A 1 189 ? 12.776 -1.482 15.174 1.00 94.94 189 PHE A CA 1
ATOM 1457 C C . PHE A 1 189 ? 12.177 -2.669 15.934 1.00 94.94 189 PHE A C 1
ATOM 1459 O O . PHE A 1 189 ? 11.664 -3.604 15.320 1.00 94.94 189 PHE A O 1
ATOM 1466 N N . LEU A 1 190 ? 12.171 -2.609 17.272 1.00 96.38 190 LEU A N 1
ATOM 1467 C CA . LEU A 1 190 ? 11.606 -3.671 18.104 1.00 96.38 190 LEU A CA 1
ATOM 1468 C C . LEU A 1 190 ? 10.113 -3.872 17.816 1.00 96.38 190 LEU A C 1
ATOM 1470 O O . LEU A 1 190 ? 9.638 -5.006 17.771 1.00 96.38 190 LEU A O 1
ATOM 1474 N N . PHE A 1 191 ? 9.375 -2.782 17.597 1.00 96.12 191 PHE A N 1
ATOM 1475 C CA . PHE A 1 191 ? 7.956 -2.838 17.263 1.00 96.12 191 PHE A CA 1
ATOM 1476 C C . PHE A 1 191 ? 7.700 -3.588 15.949 1.00 96.12 191 PHE A C 1
ATOM 1478 O O . PHE A 1 191 ? 6.809 -4.441 15.914 1.00 96.12 191 PHE A O 1
ATOM 1485 N N . GLN A 1 192 ? 8.483 -3.314 14.898 1.00 95.56 192 GLN A N 1
ATOM 1486 C CA . GLN A 1 192 ? 8.379 -4.051 13.638 1.00 95.56 192 GLN A CA 1
ATOM 1487 C C . GLN A 1 192 ? 8.845 -5.495 13.785 1.00 95.56 192 GLN A C 1
ATOM 1489 O O . GLN A 1 192 ? 8.143 -6.382 13.315 1.00 95.56 192 GLN A O 1
ATOM 1494 N N . TYR A 1 193 ? 9.962 -5.745 14.469 1.00 95.56 193 TYR A N 1
ATOM 1495 C CA . TYR A 1 193 ? 10.479 -7.097 14.684 1.00 95.56 193 TYR A CA 1
ATOM 1496 C C . TYR A 1 193 ? 9.445 -8.007 15.367 1.00 95.56 193 TYR A C 1
ATOM 1498 O O . TYR A 1 193 ? 9.246 -9.149 14.960 1.00 95.56 193 TYR A O 1
ATOM 1506 N N . ILE A 1 194 ? 8.723 -7.489 16.370 1.00 96.19 194 ILE A N 1
ATOM 1507 C CA . ILE A 1 194 ? 7.607 -8.213 16.996 1.00 96.19 194 ILE A CA 1
ATOM 1508 C C . ILE A 1 194 ? 6.523 -8.531 15.959 1.00 96.19 194 ILE A C 1
ATOM 1510 O O . ILE A 1 194 ? 6.065 -9.669 15.880 1.00 96.19 194 ILE A O 1
ATOM 1514 N N . GLY A 1 195 ? 6.116 -7.536 15.169 1.00 93.25 195 GLY A N 1
ATOM 1515 C CA . GLY A 1 195 ? 5.069 -7.691 14.163 1.00 93.25 195 GLY A CA 1
ATOM 1516 C C . GLY A 1 195 ? 5.428 -8.654 13.031 1.00 93.25 195 GLY A C 1
ATOM 1517 O O . GLY A 1 195 ? 4.556 -9.403 12.606 1.00 93.25 195 GLY A O 1
ATOM 1518 N N . SER A 1 196 ? 6.677 -8.643 12.552 1.00 92.44 196 SER A N 1
ATOM 1519 C CA . SER A 1 196 ? 7.104 -9.410 11.376 1.00 92.44 196 SER A CA 1
ATOM 1520 C C . SER A 1 196 ? 7.678 -10.788 11.698 1.00 92.44 196 SER A C 1
ATOM 1522 O O . SER A 1 196 ? 7.375 -11.737 10.982 1.00 92.44 196 SER A O 1
ATOM 1524 N N . GLU A 1 197 ? 8.479 -10.916 12.762 1.00 92.19 197 GLU A N 1
ATOM 1525 C CA . GLU A 1 197 ? 9.225 -12.152 13.053 1.00 92.19 197 GLU A CA 1
ATOM 1526 C C . GLU A 1 197 ? 8.581 -13.000 14.156 1.00 92.19 197 GLU A C 1
ATOM 1528 O O . GLU A 1 197 ? 8.677 -14.227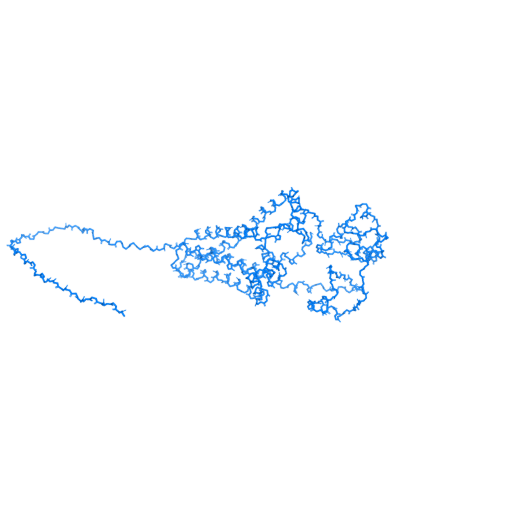 14.138 1.00 92.19 197 GLU A O 1
ATOM 1533 N N . LEU A 1 198 ? 7.938 -12.368 15.147 1.00 93.44 198 LEU A N 1
ATOM 1534 C CA . LEU A 1 198 ? 7.392 -13.085 16.311 1.00 93.44 198 LEU A CA 1
ATOM 1535 C C . LEU A 1 198 ? 5.909 -13.434 16.168 1.00 93.44 198 LEU A C 1
ATOM 1537 O O . LEU A 1 198 ? 5.441 -14.406 16.765 1.00 93.44 198 LEU A O 1
ATOM 1541 N N . LEU A 1 199 ? 5.154 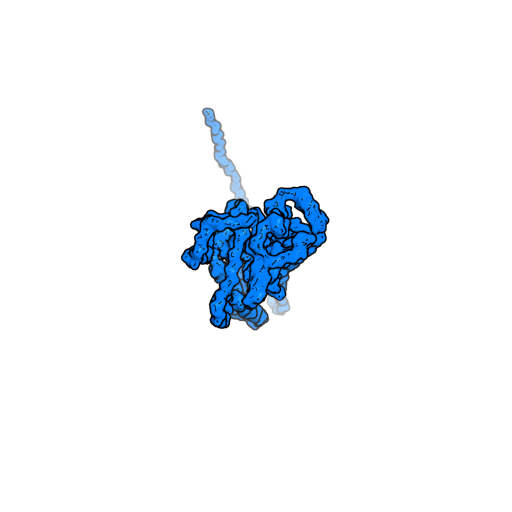-12.633 15.417 1.00 92.25 199 LEU A N 1
ATOM 1542 C CA . LEU A 1 199 ? 3.714 -12.794 15.255 1.00 92.25 199 LEU A CA 1
ATOM 1543 C C . LEU A 1 199 ? 3.390 -13.348 13.871 1.00 92.25 199 LEU A C 1
ATOM 1545 O O . LEU A 1 199 ? 3.889 -12.895 12.851 1.00 92.25 199 LEU A O 1
ATOM 1549 N N . THR A 1 200 ? 2.494 -14.328 13.833 1.00 88.81 200 THR A N 1
ATOM 1550 C CA . THR A 1 200 ? 2.012 -14.895 12.573 1.00 88.81 200 THR A CA 1
ATOM 1551 C C . THR A 1 200 ? 0.735 -14.182 12.114 1.00 88.81 200 THR A C 1
ATOM 1553 O O . THR A 1 200 ? -0.107 -13.826 12.952 1.00 88.81 200 THR A O 1
ATOM 1556 N N . PRO A 1 201 ? 0.499 -14.036 10.794 1.00 87.12 201 PRO A N 1
ATOM 1557 C CA . PRO A 1 201 ? -0.727 -13.419 10.285 1.00 87.12 201 PRO A CA 1
ATOM 1558 C C . PRO A 1 201 ? -2.012 -14.097 10.787 1.00 87.12 201 PRO A C 1
ATOM 1560 O O . PRO A 1 201 ? -3.016 -13.425 11.029 1.00 87.12 201 PRO A O 1
ATOM 1563 N N . TRP A 1 202 ? -1.995 -15.423 10.982 1.00 83.81 202 TRP A N 1
ATOM 1564 C CA . TRP A 1 202 ? -3.155 -16.165 11.488 1.00 83.81 202 TRP A CA 1
ATOM 1565 C C . TRP A 1 202 ? -3.470 -15.820 12.947 1.00 83.81 202 TRP A C 1
ATOM 1567 O O . TRP A 1 202 ? -4.642 -15.662 13.287 1.00 83.81 202 TRP A O 1
ATOM 1577 N N . LEU A 1 203 ? -2.449 -15.658 13.796 1.00 88.88 203 LEU A N 1
ATOM 1578 C CA . LEU A 1 203 ? -2.626 -15.305 15.203 1.00 88.88 203 LEU A CA 1
ATOM 1579 C C . LEU A 1 203 ? -3.236 -13.908 15.323 1.00 88.88 203 LEU A C 1
ATOM 1581 O O . LEU A 1 203 ? -4.200 -13.712 16.060 1.00 88.88 203 LEU A O 1
ATOM 1585 N N . LEU A 1 204 ? -2.727 -12.954 14.544 1.00 88.56 204 LEU A N 1
ATOM 1586 C CA . LEU A 1 204 ? -3.243 -11.586 14.497 1.00 88.56 204 LEU A CA 1
ATOM 1587 C C . LEU A 1 204 ? -4.703 -11.551 14.015 1.00 88.56 204 LEU A C 1
ATOM 1589 O O . LEU A 1 204 ? -5.547 -10.903 14.641 1.00 88.56 204 LEU A O 1
ATOM 1593 N N . LYS A 1 205 ? -5.038 -12.325 12.971 1.00 85.62 205 LYS A N 1
ATOM 1594 C CA . LYS A 1 205 ? -6.429 -12.512 12.521 1.00 85.62 205 LYS A CA 1
ATOM 1595 C C . LYS A 1 205 ? -7.306 -13.140 13.604 1.00 85.62 205 LYS A C 1
ATOM 1597 O O . LYS A 1 205 ? -8.441 -12.698 13.785 1.00 85.62 205 LYS A O 1
ATOM 1602 N N . ALA A 1 206 ? -6.808 -14.139 14.334 1.00 84.81 206 ALA A N 1
ATOM 1603 C CA . ALA A 1 206 ? -7.546 -14.784 15.417 1.00 84.81 206 ALA A CA 1
ATOM 1604 C C . ALA A 1 206 ? -7.842 -13.792 16.554 1.00 84.81 206 ALA A C 1
ATOM 1606 O O . ALA A 1 206 ? -8.995 -13.666 16.963 1.00 84.81 206 ALA A O 1
ATOM 1607 N N . VAL A 1 207 ? -6.842 -13.021 16.995 1.00 88.50 207 VAL A N 1
ATOM 1608 C CA . VAL A 1 207 ? -7.000 -11.977 18.024 1.00 88.50 207 VAL A CA 1
ATOM 1609 C C . VAL A 1 207 ? -8.005 -10.909 17.581 1.00 88.50 207 VAL A C 1
ATOM 1611 O O . VAL A 1 207 ? -8.912 -10.572 18.342 1.00 88.50 207 VAL A O 1
ATOM 1614 N N . GLY A 1 208 ? -7.914 -10.426 16.338 1.00 85.81 208 GLY A N 1
ATOM 1615 C CA . GLY A 1 208 ? -8.895 -9.483 15.787 1.00 85.81 208 GLY A CA 1
ATOM 1616 C C . GLY A 1 208 ? -10.306 -10.068 15.730 1.00 85.81 208 GLY A C 1
ATOM 1617 O O . GLY A 1 208 ? -11.276 -9.408 16.103 1.00 85.81 208 GLY A O 1
ATOM 1618 N N . SER A 1 209 ? -10.421 -11.343 15.353 1.00 81.62 209 SER A N 1
ATOM 1619 C CA . SER A 1 209 ? -11.702 -12.055 15.294 1.00 81.62 209 SER A CA 1
ATOM 1620 C C . SER A 1 209 ? -12.346 -12.196 16.674 1.00 81.62 209 SER A C 1
ATOM 1622 O O . SER A 1 209 ? -13.566 -12.096 16.774 1.00 81.62 209 SER A O 1
ATOM 1624 N N . LEU A 1 210 ? -11.566 -12.349 17.752 1.00 86.44 210 LEU A N 1
ATOM 1625 C CA . LEU A 1 210 ? -12.102 -12.378 19.121 1.00 86.44 210 LEU A CA 1
ATOM 1626 C C . LEU A 1 210 ? -12.819 -11.075 19.494 1.00 86.44 210 LEU A C 1
ATOM 1628 O O . LEU A 1 210 ? -13.845 -11.120 20.178 1.00 86.44 210 LEU A O 1
ATOM 1632 N N . TRP A 1 211 ? -12.340 -9.921 19.017 1.00 84.00 211 TRP A N 1
ATOM 1633 C CA . TRP A 1 211 ? -13.023 -8.648 19.247 1.00 84.00 211 TRP A CA 1
ATOM 1634 C C . TRP A 1 211 ? -14.411 -8.639 18.596 1.00 84.00 211 TRP A C 1
ATOM 1636 O O . TRP A 1 211 ? -15.399 -8.345 19.269 1.00 84.00 211 TRP A O 1
ATOM 1646 N N . PHE A 1 212 ? -14.527 -9.080 17.341 1.00 78.94 212 PHE A N 1
ATOM 1647 C CA . PHE A 1 212 ? -15.818 -9.188 16.648 1.00 78.94 212 PHE A CA 1
ATOM 1648 C C . PHE A 1 212 ? -16.736 -10.262 17.254 1.00 78.94 212 PHE A C 1
ATOM 1650 O O . PHE A 1 212 ? -17.922 -10.011 17.480 1.00 78.94 212 PHE A O 1
ATOM 1657 N N . LEU A 1 213 ? -16.191 -11.431 17.601 1.00 80.50 213 LEU A N 1
ATOM 1658 C CA . LE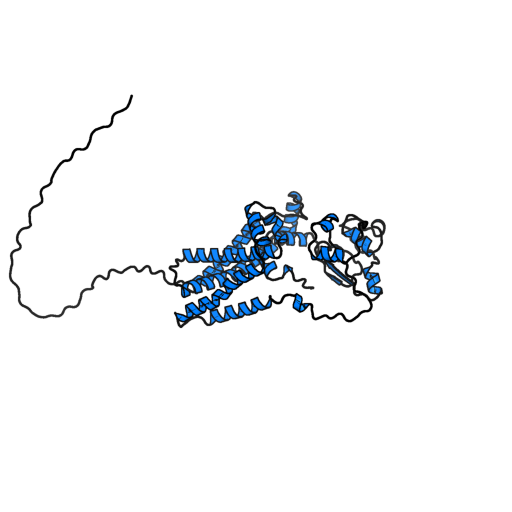U A 1 213 ? -16.924 -12.531 18.241 1.00 80.50 213 LEU A CA 1
ATOM 1659 C C . LEU A 1 213 ? -17.384 -12.207 19.667 1.00 80.50 213 LEU A C 1
ATOM 1661 O O . LEU A 1 213 ? -18.270 -12.881 20.197 1.00 80.50 213 LEU A O 1
ATOM 1665 N N . SER A 1 214 ? -16.843 -11.159 20.289 1.00 83.19 214 SER A N 1
ATOM 1666 C CA . SER A 1 214 ? -17.324 -10.696 21.589 1.00 83.19 214 SER A CA 1
ATOM 1667 C C . SER A 1 214 ? -18.662 -9.949 21.499 1.00 83.19 214 SER A C 1
ATOM 1669 O O . SER A 1 214 ? -19.460 -10.035 22.429 1.00 83.19 214 SER A O 1
ATOM 1671 N N . PHE A 1 215 ? -18.984 -9.283 20.383 1.00 80.00 215 PHE A N 1
ATOM 1672 C CA . PHE A 1 215 ? -20.256 -8.564 20.228 1.00 80.00 215 PHE A CA 1
ATOM 1673 C C . PHE A 1 215 ? -21.520 -9.427 20.424 1.00 80.00 215 PHE A C 1
ATOM 1675 O O . PHE A 1 215 ? -22.402 -8.984 21.168 1.00 80.00 215 PHE A O 1
ATOM 1682 N N . PRO A 1 216 ? -21.670 -10.624 19.815 1.00 76.88 216 PRO A N 1
ATOM 1683 C CA . PRO A 1 216 ? -22.853 -11.457 20.022 1.00 76.88 216 PRO A CA 1
ATOM 1684 C C . PRO A 1 216 ? -22.916 -11.991 21.458 1.00 76.88 216 PRO A C 1
ATOM 1686 O O . PRO A 1 216 ? -23.989 -11.978 22.061 1.00 76.88 216 PRO A O 1
ATOM 1689 N N . ALA A 1 217 ? -21.777 -12.371 22.046 1.00 81.06 217 ALA A N 1
ATOM 1690 C CA . ALA A 1 217 ? -21.702 -12.821 23.437 1.00 81.06 217 ALA A CA 1
ATOM 1691 C C . ALA A 1 217 ? -22.110 -11.710 24.424 1.00 81.06 217 ALA A C 1
ATOM 1693 O O . ALA A 1 217 ? -22.934 -11.929 25.315 1.00 81.06 217 ALA A O 1
ATOM 1694 N N . LEU A 1 218 ? -21.594 -10.492 24.228 1.00 83.12 218 LEU A N 1
ATOM 1695 C CA . LEU A 1 218 ? -21.949 -9.319 25.028 1.00 83.12 218 LEU A CA 1
ATOM 1696 C C . LEU A 1 218 ? -23.414 -8.919 24.827 1.00 83.12 218 LEU A C 1
ATOM 1698 O O . LEU A 1 218 ? -24.094 -8.584 25.797 1.00 83.12 218 LEU A O 1
ATOM 1702 N N . SER A 1 219 ? -23.920 -8.997 23.592 1.00 76.75 219 SER A N 1
ATOM 1703 C CA . SER A 1 219 ? -25.329 -8.731 23.279 1.00 76.75 219 SER A CA 1
ATOM 1704 C C . SER A 1 219 ? -26.251 -9.725 23.980 1.00 76.75 219 SER A C 1
ATOM 1706 O O . SER A 1 219 ? -27.236 -9.313 24.587 1.00 76.75 219 SER A O 1
ATOM 1708 N N . PHE A 1 220 ? -25.910 -11.015 23.964 1.00 77.31 220 PHE A N 1
ATOM 1709 C CA . PHE A 1 220 ? -26.648 -12.064 24.667 1.00 77.31 220 PHE A CA 1
ATOM 1710 C C . PHE A 1 220 ? -26.641 -11.863 26.190 1.00 77.31 220 PHE A C 1
ATOM 1712 O O . PHE A 1 220 ? -27.675 -11.997 26.848 1.00 77.31 220 PHE A O 1
ATOM 1719 N N . LEU A 1 221 ? -25.493 -11.493 26.764 1.00 81.38 221 LEU A N 1
ATOM 1720 C CA . LEU A 1 221 ? -25.373 -11.232 28.198 1.00 81.38 221 LEU A CA 1
ATOM 1721 C C . LEU A 1 221 ? -26.143 -9.971 28.626 1.00 81.38 221 LEU A C 1
ATOM 1723 O O . LEU A 1 221 ? -26.761 -9.962 29.693 1.00 81.38 221 LEU A O 1
ATOM 1727 N N . ALA A 1 222 ? -26.157 -8.932 27.787 1.00 78.19 222 ALA A N 1
ATOM 1728 C CA . ALA A 1 222 ? -26.979 -7.742 27.995 1.00 78.19 222 ALA A CA 1
ATOM 1729 C C . ALA A 1 222 ? -28.487 -8.062 27.893 1.00 78.19 222 ALA A C 1
ATOM 1731 O O . ALA A 1 222 ? -29.269 -7.616 28.735 1.00 78.19 222 ALA A O 1
ATOM 1732 N N . LEU A 1 223 ? -28.875 -8.898 26.921 1.00 74.00 223 LEU A N 1
ATOM 1733 C CA . LEU A 1 223 ? -30.247 -9.360 26.662 1.00 74.00 223 LEU A CA 1
ATOM 1734 C C . LEU A 1 223 ? -30.889 -10.089 27.835 1.00 74.00 223 LEU A C 1
ATOM 1736 O O . LEU A 1 223 ? -32.047 -9.842 28.164 1.00 74.00 223 LEU A O 1
ATOM 1740 N N . ARG A 1 224 ? -30.133 -10.983 28.483 1.00 71.88 224 ARG A N 1
ATOM 1741 C CA . ARG A 1 224 ? -30.616 -11.758 29.638 1.00 71.88 224 ARG A CA 1
ATOM 1742 C C . ARG A 1 224 ? -31.068 -10.887 30.812 1.00 71.88 224 ARG A C 1
ATOM 1744 O O . ARG A 1 224 ? -31.675 -11.405 31.743 1.00 71.88 224 ARG A O 1
ATOM 1751 N N . ARG A 1 225 ? -30.732 -9.596 30.810 1.00 68.81 225 ARG A N 1
ATOM 1752 C CA . ARG A 1 225 ? -30.918 -8.698 31.953 1.00 68.81 225 ARG A CA 1
ATOM 1753 C C . ARG A 1 225 ? -31.874 -7.534 31.687 1.00 68.81 225 ARG A C 1
ATOM 1755 O O . ARG A 1 225 ? -32.456 -7.042 32.646 1.00 68.81 225 ARG A O 1
ATOM 1762 N N . GLU A 1 226 ? -32.072 -7.104 30.438 1.00 65.62 226 GLU A N 1
ATOM 1763 C CA . GLU A 1 226 ? -33.029 -6.046 30.073 1.00 65.62 226 GLU A CA 1
ATOM 1764 C C . GLU A 1 226 ? -33.791 -6.419 28.786 1.00 65.62 226 GLU A C 1
ATOM 1766 O O . GLU A 1 226 ? -33.216 -6.556 27.711 1.00 65.62 226 GLU A O 1
ATOM 1771 N N . SER A 1 227 ? -35.115 -6.563 28.887 1.00 57.34 227 SER A N 1
ATOM 1772 C CA . SER A 1 227 ? -35.985 -7.188 27.876 1.00 57.34 227 SER A CA 1
ATOM 1773 C C . SER A 1 227 ? -36.386 -6.298 26.686 1.00 57.34 227 SER A C 1
ATOM 1775 O O . SER A 1 227 ? -37.261 -6.681 25.912 1.00 57.34 227 SER A O 1
ATOM 1777 N N . ARG A 1 228 ? -35.787 -5.108 26.510 1.00 60.22 228 ARG A N 1
ATOM 1778 C CA . ARG A 1 228 ? -36.233 -4.126 25.491 1.00 60.22 228 ARG A CA 1
ATOM 1779 C C . ARG A 1 228 ? -35.170 -3.564 24.542 1.00 60.22 228 ARG A C 1
ATOM 1781 O O . ARG A 1 228 ? -35.433 -2.564 23.888 1.00 60.22 228 ARG A O 1
ATOM 1788 N N . LEU A 1 229 ? -34.009 -4.194 24.401 1.00 62.41 229 LEU A N 1
ATOM 1789 C CA . LEU A 1 229 ? -33.038 -3.903 23.327 1.00 62.41 229 LEU A CA 1
ATOM 1790 C C . LEU A 1 229 ? -32.076 -5.083 23.260 1.00 62.41 229 LEU A C 1
ATOM 1792 O O . LEU A 1 229 ? -31.440 -5.312 24.293 1.00 62.41 229 LEU A O 1
ATOM 1796 N N . PRO A 1 230 ? -31.941 -5.834 22.132 1.00 56.31 230 PRO A N 1
ATOM 1797 C CA . PRO A 1 230 ? -31.131 -5.412 20.984 1.00 56.31 230 PRO A CA 1
ATOM 1798 C C . PRO A 1 230 ? -31.313 -6.281 19.695 1.00 56.31 230 PRO A C 1
ATOM 1800 O O . PRO A 1 230 ? -30.451 -7.090 19.351 1.00 56.31 230 PRO A O 1
ATOM 1803 N N . THR A 1 231 ? -32.381 -6.120 18.914 1.00 54.06 231 THR A N 1
ATOM 1804 C CA . THR A 1 231 ? -32.498 -6.811 17.600 1.00 54.06 231 THR A CA 1
ATOM 1805 C C . THR A 1 231 ? -31.558 -6.217 16.536 1.00 54.06 231 THR A C 1
ATOM 1807 O O . THR A 1 231 ? -31.161 -6.879 15.579 1.00 54.06 231 THR A O 1
ATOM 1810 N N . VAL A 1 232 ? -31.122 -4.972 16.746 1.00 55.56 232 VAL A N 1
ATOM 1811 C CA . VAL A 1 232 ? -30.207 -4.243 15.854 1.00 55.56 232 VAL A CA 1
ATOM 1812 C C . VAL A 1 232 ? -28.741 -4.671 16.054 1.00 55.56 232 VAL A C 1
ATOM 1814 O O . VAL A 1 232 ? -27.976 -4.679 15.097 1.00 55.56 232 VAL A O 1
ATOM 1817 N N . ALA A 1 233 ? -28.347 -5.107 17.261 1.00 53.59 233 ALA A N 1
ATOM 1818 C CA . ALA A 1 233 ? -26.964 -5.513 17.554 1.00 53.59 233 ALA A CA 1
ATOM 1819 C C . ALA A 1 233 ? -26.631 -6.939 17.074 1.00 53.59 233 ALA A C 1
ATOM 1821 O O . ALA A 1 233 ? -25.506 -7.183 16.656 1.00 53.59 233 ALA A O 1
ATOM 1822 N N . LEU A 1 234 ? -27.603 -7.865 17.065 1.00 57.16 234 LEU A N 1
ATOM 1823 C CA . LEU A 1 234 ? -27.414 -9.213 16.504 1.00 57.16 234 LEU A CA 1
ATOM 1824 C C . LEU A 1 234 ? -27.282 -9.200 14.968 1.00 57.16 234 LEU A C 1
ATOM 1826 O O . LEU A 1 234 ? -26.538 -9.999 14.407 1.00 57.16 234 LEU A O 1
ATOM 1830 N N . SER A 1 235 ? -27.970 -8.275 14.294 1.00 61.94 235 SER A N 1
ATOM 1831 C CA . SER A 1 235 ? -28.057 -8.234 12.826 1.00 61.94 235 SER A CA 1
ATOM 1832 C C . SER A 1 235 ? -26.808 -7.626 12.170 1.00 61.94 235 SER A C 1
ATOM 1834 O O . SER A 1 235 ? -26.348 -8.121 11.146 1.00 61.94 235 SER A O 1
ATOM 1836 N N . VAL A 1 236 ? -26.198 -6.608 12.790 1.00 62.31 236 VAL A N 1
ATOM 1837 C CA . VAL A 1 236 ? -24.957 -5.970 12.296 1.00 62.31 236 VAL A CA 1
ATOM 1838 C C . VAL A 1 236 ? -23.739 -6.879 12.492 1.00 62.31 236 VAL A C 1
ATOM 1840 O O . VAL A 1 236 ? -22.852 -6.928 11.649 1.00 62.31 236 VAL A O 1
ATOM 1843 N N . VAL A 1 237 ? -23.726 -7.658 13.572 1.00 58.88 237 VAL A N 1
ATOM 1844 C CA . VAL A 1 237 ? -22.661 -8.615 13.900 1.00 58.88 237 VAL A CA 1
ATOM 1845 C C . VAL A 1 237 ? -22.706 -9.844 12.988 1.00 58.88 237 VAL A C 1
ATOM 1847 O O . VAL A 1 237 ? -21.661 -10.296 12.530 1.00 58.88 237 VAL A O 1
ATOM 1850 N N . ALA A 1 238 ? -23.898 -10.358 12.667 1.00 62.31 238 ALA A N 1
ATOM 1851 C CA . ALA A 1 238 ? -24.057 -11.470 11.729 1.00 62.31 238 ALA A CA 1
ATOM 1852 C C . ALA A 1 238 ? -23.693 -11.078 10.282 1.00 62.31 238 ALA A C 1
ATOM 1854 O O . ALA A 1 238 ? -23.015 -11.842 9.600 1.00 62.31 238 ALA A O 1
ATOM 1855 N N . LEU A 1 239 ? -24.059 -9.868 9.833 1.00 63.41 239 LEU A N 1
ATOM 1856 C CA . LEU A 1 239 ? -23.682 -9.348 8.509 1.00 63.41 239 LEU A CA 1
ATOM 1857 C C . LEU A 1 239 ? -22.167 -9.105 8.375 1.00 63.41 239 LEU A C 1
ATOM 1859 O O . LEU A 1 239 ? -21.597 -9.403 7.327 1.00 63.41 239 LEU A O 1
ATOM 1863 N N . PHE A 1 240 ? -21.494 -8.640 9.434 1.00 61.25 240 PHE A N 1
ATOM 1864 C CA . PHE A 1 240 ? -20.040 -8.430 9.417 1.00 61.25 240 PHE A CA 1
ATOM 1865 C C . PHE A 1 240 ? -19.247 -9.745 9.488 1.00 61.25 240 PHE A C 1
ATOM 1867 O O . PHE A 1 240 ? -18.228 -9.873 8.819 1.00 61.25 240 PHE A O 1
ATOM 1874 N N . LEU A 1 241 ? -19.722 -10.747 10.240 1.00 56.97 241 LEU A N 1
ATOM 1875 C CA . LEU A 1 241 ? -19.091 -12.075 10.299 1.00 56.97 241 LEU A CA 1
ATOM 1876 C C . LEU A 1 241 ? -19.213 -12.844 8.968 1.00 56.97 241 LEU A C 1
ATOM 1878 O O . LEU A 1 241 ? -18.290 -13.570 8.609 1.00 56.97 241 LEU A O 1
ATOM 1882 N N . VAL A 1 242 ? -20.297 -12.644 8.207 1.00 57.66 242 VAL A N 1
ATOM 1883 C CA . VAL A 1 242 ? -20.459 -13.193 6.844 1.00 57.66 242 VAL A CA 1
ATOM 1884 C C . VAL A 1 242 ? -19.584 -12.444 5.826 1.00 57.66 242 VAL A C 1
ATOM 1886 O O . VAL A 1 242 ? -18.953 -13.083 4.986 1.00 57.66 242 VAL A O 1
ATOM 1889 N N . ALA A 1 243 ? -19.457 -11.116 5.937 1.00 58.22 243 ALA A N 1
ATOM 1890 C CA . ALA A 1 243 ? -18.568 -10.319 5.081 1.00 58.22 243 ALA A CA 1
ATOM 1891 C C . ALA A 1 243 ? -17.067 -10.567 5.361 1.00 58.22 243 ALA A C 1
ATOM 1893 O O . ALA A 1 243 ? -16.268 -10.602 4.430 1.00 58.22 243 ALA A O 1
ATOM 1894 N N . TRP A 1 244 ? -16.688 -10.804 6.623 1.00 56.22 244 TRP A N 1
ATOM 1895 C CA . TRP A 1 244 ? -15.321 -11.156 7.041 1.00 56.22 244 TRP A CA 1
ATOM 1896 C C . TRP A 1 244 ? -14.927 -12.586 6.635 1.00 56.22 244 TRP A C 1
ATOM 1898 O O . TRP A 1 244 ? -13.776 -12.839 6.286 1.00 56.22 244 TRP A O 1
ATOM 1908 N N . GLN A 1 245 ? -15.877 -13.531 6.611 1.00 53.38 245 GLN A N 1
ATOM 1909 C CA . GLN A 1 245 ? -15.624 -14.870 6.063 1.00 53.38 245 GLN A CA 1
ATOM 1910 C C . GLN A 1 245 ? -15.464 -14.880 4.530 1.00 53.38 245 GLN A C 1
ATOM 1912 O O . GLN A 1 245 ? -14.750 -15.735 4.009 1.00 53.38 245 GLN A O 1
ATOM 1917 N N . TRP A 1 246 ? -16.041 -13.916 3.798 1.00 49.75 246 TRP A N 1
ATOM 1918 C CA . TRP A 1 246 ? -15.976 -13.870 2.326 1.00 49.75 246 TRP A CA 1
ATOM 1919 C C . TRP A 1 246 ? -14.579 -13.535 1.759 1.00 49.75 246 TRP A C 1
ATOM 1921 O O . TRP A 1 246 ? -14.309 -13.790 0.587 1.00 49.75 246 TRP A O 1
ATOM 1931 N N . THR A 1 247 ? -13.652 -13.027 2.578 1.00 54.31 247 THR A N 1
ATOM 1932 C CA . THR A 1 247 ? -12.245 -12.770 2.199 1.00 54.31 247 THR A CA 1
ATOM 1933 C C . THR A 1 247 ? -11.286 -13.895 2.612 1.00 54.31 247 THR A C 1
ATOM 1935 O O . THR A 1 247 ? -10.074 -13.768 2.457 1.00 54.31 247 THR A O 1
ATOM 1938 N N . SER A 1 248 ? -11.815 -15.008 3.137 1.00 52.19 248 SER A N 1
ATOM 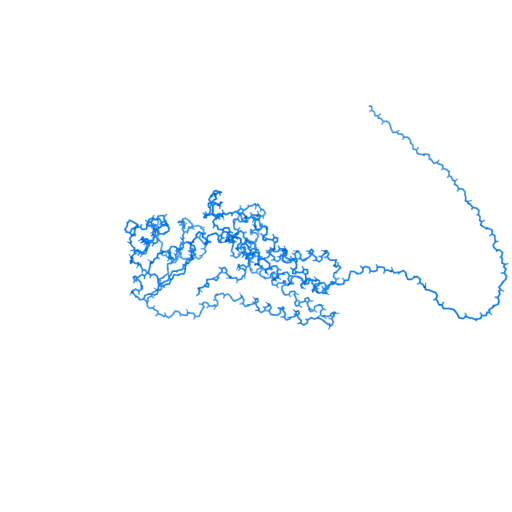1939 C CA . SER A 1 248 ? -11.037 -16.114 3.720 1.00 52.19 248 SER A CA 1
ATOM 1940 C C . SER A 1 248 ? -11.027 -17.390 2.870 1.00 52.19 248 SER A C 1
ATOM 1942 O O . SER A 1 248 ? -10.795 -18.476 3.400 1.00 52.19 248 SER A O 1
ATOM 1944 N N . LEU A 1 249 ? -11.270 -17.297 1.561 1.00 49.19 249 LEU A N 1
ATOM 1945 C CA . LEU A 1 249 ? -10.916 -18.389 0.656 1.00 49.19 249 LEU A CA 1
ATOM 1946 C C . LEU A 1 249 ? -9.463 -18.180 0.222 1.00 49.19 249 LEU A C 1
ATOM 1948 O O . LEU A 1 249 ? -9.179 -17.158 -0.397 1.00 49.19 249 LEU A O 1
ATOM 1952 N N . PRO A 1 250 ? -8.535 -19.098 0.538 1.00 51.56 250 PRO A N 1
ATOM 1953 C CA . PRO A 1 250 ? -7.190 -19.009 -0.005 1.00 51.56 250 PRO A CA 1
ATOM 1954 C C . PRO A 1 250 ? -7.272 -19.062 -1.536 1.00 51.56 250 PRO A C 1
ATOM 1956 O O . PRO A 1 250 ? -7.938 -19.941 -2.093 1.00 51.56 250 PRO A O 1
ATOM 1959 N N . ASP A 1 251 ? -6.580 -18.151 -2.226 1.00 51.47 251 ASP A N 1
ATOM 1960 C CA . ASP A 1 251 ? -6.557 -18.087 -3.698 1.00 51.47 251 ASP A CA 1
ATOM 1961 C C . ASP A 1 251 ? -6.117 -19.410 -4.349 1.00 51.47 251 ASP A C 1
ATOM 1963 O O . ASP A 1 251 ? -6.468 -19.709 -5.491 1.00 51.47 251 ASP A O 1
ATOM 1967 N N . SER A 1 252 ? -5.464 -20.287 -3.581 1.00 50.75 252 SER A N 1
ATOM 1968 C CA . SER A 1 252 ? -5.129 -21.661 -3.965 1.00 50.75 252 SER A CA 1
ATOM 1969 C C . SER A 1 252 ? -6.335 -22.559 -4.300 1.00 50.75 252 SER A C 1
ATOM 1971 O O . SER A 1 252 ? -6.144 -23.658 -4.837 1.00 50.75 252 SER A O 1
ATOM 1973 N N . LEU A 1 253 ? -7.570 -22.134 -4.003 1.00 48.41 253 LEU A N 1
ATOM 1974 C CA . LEU A 1 253 ? -8.805 -22.789 -4.457 1.00 48.41 253 LEU A CA 1
ATOM 1975 C C . LEU A 1 253 ? -9.394 -22.168 -5.737 1.00 48.41 253 LEU A C 1
ATOM 1977 O O . LEU A 1 253 ? -10.109 -22.862 -6.455 1.00 48.41 253 LEU A O 1
ATOM 1981 N N . ARG A 1 254 ? -9.071 -20.908 -6.065 1.00 49.69 254 ARG A N 1
ATOM 1982 C CA . ARG A 1 254 ? -9.565 -20.213 -7.271 1.00 49.69 254 ARG A CA 1
ATOM 1983 C C . ARG A 1 254 ? -8.781 -20.581 -8.532 1.00 49.69 254 ARG A C 1
ATOM 1985 O O . ARG A 1 254 ? -9.367 -20.695 -9.603 1.00 49.69 254 ARG A O 1
ATOM 1992 N N . TYR A 1 255 ? -7.488 -20.866 -8.400 1.00 49.44 255 TYR A N 1
ATOM 1993 C CA . TYR A 1 255 ? -6.621 -21.193 -9.541 1.00 49.44 255 TYR A CA 1
ATOM 1994 C C . TYR A 1 255 ? -6.656 -22.663 -9.991 1.00 49.44 255 TYR A C 1
ATOM 1996 O O . TYR A 1 255 ? -5.986 -23.027 -10.952 1.00 49.44 255 TYR A O 1
ATOM 2004 N N . ARG A 1 256 ? -7.457 -23.527 -9.352 1.00 47.84 256 ARG A N 1
ATOM 2005 C CA . ARG A 1 256 ? -7.527 -24.961 -9.697 1.00 47.84 256 ARG A CA 1
ATOM 2006 C C . ARG A 1 256 ? -8.516 -25.330 -10.810 1.00 47.84 256 ARG A C 1
ATOM 2008 O O . ARG A 1 256 ? -8.661 -26.513 -11.095 1.00 47.84 256 ARG A O 1
ATOM 2015 N N . LEU A 1 257 ? -9.177 -24.360 -11.446 1.00 46.69 257 LEU A N 1
ATOM 2016 C CA . LEU A 1 257 ? -10.226 -24.631 -12.444 1.00 46.69 257 LEU A CA 1
ATOM 2017 C C . LEU A 1 257 ? -9.828 -24.393 -13.907 1.00 46.69 257 LEU A C 1
ATOM 2019 O O . LEU A 1 257 ? -10.580 -24.785 -14.793 1.00 46.69 257 LEU A O 1
ATOM 2023 N N . HIS A 1 258 ? -8.646 -23.845 -14.186 1.00 49.62 258 HIS A N 1
ATOM 2024 C CA . HIS A 1 258 ? -8.156 -23.725 -15.561 1.00 49.62 258 HIS A CA 1
ATOM 2025 C C . HIS A 1 258 ? -7.201 -24.879 -15.863 1.00 49.62 258 HIS A C 1
ATOM 2027 O O . HIS A 1 258 ? -5.982 -24.756 -15.772 1.00 49.62 258 HIS A O 1
ATOM 2033 N N . GLY A 1 259 ? -7.784 -26.040 -16.168 1.00 49.78 259 GLY A N 1
ATOM 2034 C CA . GLY A 1 259 ? -7.045 -27.149 -16.761 1.00 49.78 259 GLY A CA 1
ATOM 2035 C C . GLY A 1 259 ? -6.457 -26.703 -18.097 1.00 49.78 259 GLY A C 1
ATOM 2036 O O . GLY A 1 259 ? -7.167 -26.144 -18.930 1.00 49.78 259 GLY A O 1
ATOM 2037 N N . SER A 1 260 ? -5.158 -26.925 -18.295 1.00 56.22 260 SER A N 1
ATOM 2038 C CA . SER A 1 260 ? -4.488 -26.605 -19.551 1.00 56.22 260 SER A CA 1
ATOM 2039 C C . SER A 1 260 ? -5.112 -27.421 -20.684 1.00 56.22 260 SER A C 1
ATOM 2041 O O . SER A 1 260 ? -4.969 -28.646 -20.719 1.00 56.22 260 SER A O 1
ATOM 2043 N N . SER A 1 261 ? -5.782 -26.763 -21.627 1.00 55.00 261 SER A N 1
ATOM 2044 C CA . SER A 1 261 ? -6.013 -27.348 -22.945 1.00 55.00 261 SER A CA 1
ATOM 2045 C C . SER A 1 261 ? -4.646 -27.609 -23.574 1.00 55.00 261 SER A C 1
ATOM 2047 O O . SER A 1 261 ? -3.837 -26.687 -23.681 1.00 55.00 261 SER A O 1
ATOM 2049 N N . GLY A 1 262 ? -4.367 -28.865 -23.920 1.00 57.59 262 GLY A N 1
ATOM 2050 C CA . GLY A 1 262 ? -3.080 -29.311 -24.450 1.00 57.59 262 GLY A CA 1
ATOM 2051 C C . GLY A 1 262 ? -2.736 -28.662 -25.790 1.00 57.59 262 GLY A C 1
ATOM 2052 O O . GLY A 1 262 ? -3.004 -29.233 -26.841 1.00 57.59 262 GLY A O 1
ATOM 2053 N N . SER A 1 263 ? -2.130 -27.477 -25.742 1.00 62.38 263 SER A N 1
ATOM 2054 C CA . SER A 1 263 ? -1.323 -26.937 -26.833 1.00 62.38 263 SER A CA 1
ATOM 2055 C C . SER A 1 263 ? -0.022 -27.739 -26.913 1.00 62.38 263 SER A C 1
ATOM 2057 O O . SER A 1 263 ? 0.640 -27.943 -25.897 1.00 62.38 263 SER A O 1
ATOM 2059 N N . GLU A 1 264 ? 0.371 -28.164 -28.116 1.00 75.62 264 GLU A N 1
ATOM 2060 C CA . GLU A 1 264 ? 1.680 -28.794 -28.361 1.00 75.62 264 GLU A CA 1
ATOM 2061 C C . GLU A 1 264 ? 2.855 -27.822 -28.139 1.00 75.62 264 GLU A C 1
ATOM 2063 O O . GLU A 1 264 ? 4.003 -28.248 -28.012 1.00 75.62 264 GLU A O 1
ATOM 2068 N N . ARG A 1 265 ? 2.586 -26.510 -28.078 1.00 81.12 265 ARG A N 1
ATOM 2069 C CA . ARG A 1 265 ? 3.590 -25.464 -27.845 1.00 81.12 265 ARG A CA 1
ATOM 2070 C C . ARG A 1 265 ? 3.587 -25.021 -26.373 1.00 81.12 265 ARG A C 1
ATOM 2072 O O . ARG A 1 265 ? 2.506 -24.734 -25.850 1.00 81.12 265 ARG A O 1
ATOM 2079 N N . PRO A 1 266 ? 4.758 -24.929 -25.710 1.00 87.69 266 PRO A N 1
ATOM 2080 C CA . PRO A 1 266 ? 4.855 -24.530 -24.306 1.00 87.69 266 PRO A CA 1
ATOM 2081 C C . PRO A 1 266 ? 4.666 -23.022 -24.129 1.00 87.69 266 PRO A C 1
ATOM 2083 O O . PRO A 1 266 ? 5.263 -22.246 -24.860 1.00 87.69 266 PRO A O 1
ATOM 2086 N N . ASN A 1 267 ? 3.929 -22.580 -23.111 1.00 91.44 267 ASN A N 1
ATOM 2087 C CA . ASN A 1 267 ? 3.872 -21.154 -22.778 1.00 91.44 267 ASN A CA 1
ATOM 2088 C C . ASN A 1 267 ? 5.264 -20.620 -22.403 1.00 91.44 267 ASN A C 1
ATOM 2090 O O . ASN A 1 267 ? 5.989 -21.258 -21.636 1.00 91.44 267 ASN A O 1
ATOM 2094 N N . VAL A 1 268 ? 5.619 -19.439 -22.914 1.00 92.69 268 VAL A N 1
ATOM 2095 C CA . VAL A 1 268 ? 6.877 -18.756 -22.583 1.00 92.69 268 VAL A CA 1
ATOM 2096 C C . VAL A 1 268 ? 6.586 -17.655 -21.570 1.00 92.69 268 VAL A C 1
ATOM 2098 O O . VAL A 1 268 ? 5.832 -16.732 -21.857 1.00 92.69 268 VAL A O 1
ATOM 2101 N N . LEU A 1 269 ? 7.196 -17.745 -20.388 1.00 94.12 269 LEU A N 1
ATOM 2102 C CA . LEU A 1 269 ? 7.102 -16.733 -19.336 1.00 94.12 269 LEU A CA 1
ATOM 2103 C C . LEU A 1 269 ? 8.489 -16.149 -19.065 1.00 94.12 269 LEU A C 1
ATOM 2105 O O . LEU A 1 269 ? 9.396 -16.872 -18.649 1.00 94.12 269 LEU A O 1
ATOM 2109 N N . ILE A 1 270 ? 8.642 -14.840 -19.273 1.00 93.62 270 ILE A N 1
ATOM 2110 C CA . ILE A 1 270 ? 9.868 -14.105 -18.946 1.00 93.62 270 ILE A CA 1
ATOM 2111 C C . ILE A 1 270 ? 9.658 -13.414 -17.600 1.00 93.62 270 ILE A C 1
ATOM 2113 O O . ILE A 1 270 ? 8.869 -12.480 -17.490 1.00 93.62 270 ILE A O 1
ATOM 2117 N N . LEU A 1 271 ? 10.375 -13.875 -16.575 1.00 91.56 271 LEU A N 1
ATOM 2118 C CA . LEU A 1 271 ? 10.419 -13.228 -15.265 1.00 91.56 271 LEU A CA 1
ATOM 2119 C C . LEU A 1 271 ? 11.679 -12.373 -15.170 1.00 91.56 271 LEU A C 1
ATOM 2121 O O . LEU A 1 271 ? 12.786 -12.878 -15.359 1.00 91.56 271 LEU A O 1
ATOM 2125 N N . ALA A 1 272 ? 11.513 -11.094 -14.848 1.00 90.50 272 ALA A N 1
ATOM 2126 C CA . ALA A 1 272 ? 12.615 -10.154 -14.728 1.00 90.50 272 ALA A CA 1
ATOM 2127 C C . ALA A 1 272 ? 12.595 -9.440 -13.377 1.00 90.50 272 ALA A C 1
ATOM 2129 O O . ALA A 1 272 ? 11.540 -9.142 -12.823 1.00 90.50 272 ALA A O 1
ATOM 2130 N N . LEU A 1 273 ? 13.791 -9.172 -12.859 1.00 89.12 273 LEU A N 1
ATOM 2131 C CA . LEU A 1 273 ? 14.019 -8.458 -11.610 1.00 89.12 273 LEU A CA 1
ATOM 2132 C C . LEU A 1 273 ? 14.964 -7.300 -11.917 1.00 89.12 273 LEU A C 1
ATOM 2134 O O . LEU A 1 273 ? 16.098 -7.522 -12.347 1.00 89.12 273 LEU A O 1
ATOM 2138 N N . ASP A 1 274 ? 14.495 -6.069 -11.734 1.00 89.12 274 ASP A N 1
ATOM 2139 C CA . ASP A 1 274 ? 15.313 -4.893 -12.007 1.00 89.12 274 ASP A CA 1
ATOM 2140 C C . ASP A 1 274 ? 16.367 -4.688 -10.916 1.00 89.12 274 ASP A C 1
ATOM 2142 O O . ASP A 1 274 ? 16.126 -4.912 -9.729 1.00 89.12 274 ASP A O 1
ATOM 2146 N N . SER A 1 275 ? 17.564 -4.274 -11.336 1.00 86.62 275 SER A N 1
ATOM 2147 C CA . SER A 1 275 ? 18.696 -3.992 -10.445 1.00 86.62 275 SER A CA 1
ATOM 2148 C C . SER A 1 275 ? 19.124 -5.165 -9.536 1.00 86.62 275 SER A C 1
ATOM 2150 O O . SER A 1 275 ? 19.778 -4.958 -8.510 1.00 86.62 275 SER A O 1
ATOM 2152 N N . LEU A 1 276 ? 18.803 -6.409 -9.916 1.00 86.12 276 LEU A N 1
ATOM 2153 C CA . LEU A 1 276 ? 19.200 -7.607 -9.177 1.00 86.12 276 LEU A CA 1
ATOM 2154 C C . LEU A 1 276 ? 20.705 -7.865 -9.301 1.00 86.12 276 LEU A C 1
ATOM 2156 O O . LEU A 1 276 ? 21.244 -8.027 -10.397 1.00 86.12 276 LEU A O 1
ATOM 2160 N N . ARG A 1 277 ? 21.379 -7.989 -8.158 1.00 85.12 277 ARG A N 1
ATOM 2161 C CA . ARG A 1 277 ? 22.770 -8.442 -8.120 1.00 85.12 277 ARG A CA 1
ATOM 2162 C C . ARG A 1 277 ? 22.858 -9.975 -8.174 1.00 85.12 277 ARG A C 1
ATOM 2164 O O . ARG A 1 277 ? 22.085 -10.635 -7.477 1.00 85.12 277 ARG A O 1
ATOM 2171 N N . PRO A 1 278 ? 23.832 -10.554 -8.902 1.00 81.31 278 PRO A N 1
ATOM 2172 C CA . PRO A 1 278 ? 23.996 -12.007 -8.980 1.00 81.31 278 PRO A CA 1
ATOM 2173 C C . PRO A 1 278 ? 24.204 -12.695 -7.622 1.00 81.31 278 PRO A C 1
ATOM 2175 O O . PRO A 1 278 ? 23.653 -13.765 -7.396 1.00 81.31 278 PRO A O 1
ATOM 2178 N N . ASP A 1 279 ? 24.927 -12.077 -6.683 1.00 82.50 279 ASP A N 1
ATOM 2179 C CA . ASP A 1 279 ? 25.232 -12.679 -5.377 1.00 82.50 279 ASP A CA 1
ATOM 2180 C C . ASP A 1 279 ? 23.997 -12.836 -4.469 1.00 82.50 279 ASP A C 1
ATOM 2182 O O . ASP A 1 279 ? 23.931 -13.752 -3.648 1.00 82.50 279 ASP A O 1
ATOM 2186 N N . TYR A 1 280 ? 22.954 -12.023 -4.672 1.00 78.75 280 TYR A N 1
ATOM 2187 C CA . TYR A 1 280 ? 21.679 -12.187 -3.961 1.00 78.75 280 TYR A CA 1
ATOM 2188 C C . TYR A 1 280 ? 20.976 -13.506 -4.312 1.00 78.75 280 TYR A C 1
ATOM 2190 O O . TYR A 1 280 ? 20.238 -14.050 -3.485 1.00 78.75 280 TYR A O 1
ATOM 2198 N N . MET A 1 281 ? 21.247 -14.059 -5.499 1.00 73.31 281 MET A N 1
ATOM 2199 C CA . MET A 1 281 ? 20.712 -15.351 -5.942 1.00 73.31 281 MET A CA 1
ATOM 2200 C C . MET A 1 281 ? 21.374 -16.549 -5.256 1.00 73.31 281 MET A C 1
ATOM 2202 O O . MET A 1 281 ? 20.886 -17.675 -5.390 1.00 73.31 281 MET A O 1
ATOM 2206 N N . GLU A 1 282 ? 22.488 -16.336 -4.550 1.00 68.62 282 GLU A N 1
ATOM 2207 C CA . GLU A 1 282 ? 23.285 -17.403 -3.942 1.00 68.62 282 GLU A CA 1
ATOM 2208 C C . GLU A 1 282 ? 23.024 -17.601 -2.446 1.00 68.62 282 GLU A C 1
ATOM 2210 O O . GLU A 1 282 ? 23.202 -18.720 -1.968 1.00 68.62 282 GLU A O 1
ATOM 2215 N N . GLY A 1 283 ? 22.550 -16.577 -1.725 1.00 61.88 283 GLY A N 1
ATOM 2216 C CA . GLY A 1 283 ? 22.400 -16.652 -0.263 1.00 61.88 283 GLY A CA 1
ATOM 2217 C C . GLY A 1 283 ? 21.131 -16.050 0.348 1.00 61.88 283 GLY A C 1
ATOM 2218 O O . GLY A 1 283 ? 20.829 -16.365 1.494 1.00 61.88 283 GLY A O 1
ATOM 2219 N N . ALA A 1 284 ? 20.380 -15.212 -0.377 1.00 60.75 284 ALA A N 1
ATOM 2220 C CA . ALA A 1 284 ? 19.245 -14.456 0.180 1.00 60.75 284 ALA A CA 1
ATOM 2221 C C . ALA A 1 284 ? 17.929 -14.620 -0.607 1.00 60.75 284 ALA A C 1
ATOM 2223 O O . ALA A 1 284 ? 16.919 -13.990 -0.288 1.00 60.75 284 ALA A O 1
ATOM 2224 N N . ALA A 1 285 ? 17.929 -15.448 -1.652 1.00 63.12 285 ALA A N 1
ATOM 2225 C CA . ALA A 1 285 ? 16.753 -15.718 -2.463 1.00 63.12 285 ALA A CA 1
ATOM 2226 C C . ALA A 1 285 ? 15.723 -16.538 -1.666 1.00 63.12 285 ALA A C 1
ATOM 2228 O O . ALA A 1 285 ? 16.053 -17.584 -1.113 1.00 63.12 285 ALA A O 1
ATOM 2229 N N . GLY A 1 286 ? 14.469 -16.077 -1.625 1.00 67.94 286 GLY A N 1
ATOM 2230 C CA . GLY A 1 286 ? 13.381 -16.818 -0.980 1.00 67.94 286 GLY A CA 1
ATOM 2231 C C . GLY A 1 286 ? 13.138 -18.193 -1.618 1.00 67.94 286 GLY A C 1
ATOM 2232 O O . GLY A 1 286 ? 13.541 -18.447 -2.758 1.00 67.94 286 GLY A O 1
ATOM 2233 N N . ASP A 1 287 ? 12.428 -19.069 -0.901 1.00 72.56 287 ASP A N 1
ATOM 2234 C CA . ASP A 1 287 ? 12.257 -20.491 -1.245 1.00 72.56 287 ASP A CA 1
ATOM 2235 C C . ASP A 1 287 ? 11.810 -20.750 -2.692 1.00 72.56 287 ASP A C 1
ATOM 2237 O O . ASP A 1 287 ? 12.288 -21.687 -3.336 1.00 72.56 287 ASP A O 1
ATOM 2241 N N . GLY A 1 288 ? 10.922 -19.905 -3.229 1.00 81.50 288 GLY A N 1
ATOM 2242 C CA . GLY A 1 288 ? 10.427 -20.025 -4.602 1.00 81.50 288 GLY A CA 1
ATOM 2243 C C . GLY A 1 288 ? 11.523 -19.852 -5.656 1.00 81.50 288 GLY A C 1
ATOM 2244 O O . GLY A 1 288 ? 11.613 -20.642 -6.594 1.00 81.50 288 GLY A O 1
ATOM 2245 N N . LEU A 1 289 ? 12.408 -18.872 -5.474 1.00 79.44 289 LEU A N 1
ATOM 2246 C CA . LEU A 1 289 ? 13.484 -18.583 -6.421 1.00 79.44 289 LEU A CA 1
ATOM 2247 C C . LEU A 1 289 ? 14.624 -19.602 -6.301 1.00 79.44 289 LEU A C 1
ATOM 2249 O O . LEU A 1 289 ? 15.174 -20.044 -7.310 1.00 79.44 289 LEU A O 1
ATOM 2253 N N . ALA A 1 290 ? 14.913 -20.054 -5.077 1.00 82.25 290 ALA A N 1
ATOM 2254 C CA . ALA A 1 290 ? 15.839 -21.158 -4.837 1.00 82.25 290 ALA A CA 1
ATOM 2255 C C . ALA A 1 290 ? 15.352 -22.461 -5.494 1.00 82.25 290 ALA A C 1
ATOM 2257 O O . ALA A 1 290 ? 16.150 -23.206 -6.068 1.00 82.25 290 ALA A O 1
ATOM 2258 N N . ARG A 1 291 ? 14.042 -22.734 -5.440 1.00 85.25 291 ARG A N 1
ATOM 2259 C CA . ARG A 1 291 ? 13.424 -23.861 -6.147 1.00 85.25 291 ARG A CA 1
ATOM 2260 C C . ARG A 1 291 ? 13.527 -23.704 -7.662 1.00 85.25 291 ARG A C 1
ATOM 2262 O O . ARG A 1 291 ? 14.026 -24.625 -8.302 1.00 85.25 291 ARG A O 1
ATOM 2269 N N . LEU A 1 292 ? 13.136 -22.550 -8.210 1.00 86.62 292 LEU A N 1
ATOM 2270 C CA . LEU A 1 292 ? 13.229 -22.277 -9.647 1.00 86.62 292 LEU A CA 1
ATOM 2271 C C . LEU A 1 292 ? 14.654 -22.511 -10.158 1.00 86.62 292 LEU A C 1
ATOM 2273 O O . LEU A 1 292 ? 14.841 -23.193 -11.160 1.00 86.62 292 LEU A O 1
ATOM 2277 N N . ARG A 1 293 ? 15.668 -22.041 -9.421 1.00 85.44 293 ARG A N 1
ATOM 2278 C CA . ARG A 1 293 ? 17.081 -22.249 -9.767 1.00 85.44 293 ARG A CA 1
ATOM 2279 C C . ARG A 1 293 ? 17.477 -23.728 -9.823 1.00 85.44 293 ARG A C 1
ATOM 2281 O O . ARG A 1 293 ? 18.254 -24.097 -10.693 1.00 85.44 293 ARG A O 1
ATOM 2288 N N . ARG A 1 294 ? 16.976 -24.569 -8.908 1.00 86.88 294 ARG A N 1
ATOM 2289 C CA . ARG A 1 294 ? 17.251 -26.023 -8.909 1.00 86.88 294 ARG A CA 1
ATOM 2290 C C . ARG A 1 294 ? 16.579 -26.752 -10.071 1.00 86.88 294 ARG A C 1
ATOM 2292 O O . ARG A 1 294 ? 17.093 -27.773 -10.510 1.00 86.88 294 ARG A O 1
ATOM 2299 N N . GLU A 1 295 ? 15.442 -26.243 -10.532 1.00 92.56 295 GLU A N 1
ATOM 2300 C CA . GLU A 1 295 ? 14.651 -26.820 -11.626 1.00 92.56 295 GLU A CA 1
ATOM 2301 C C . GLU A 1 295 ? 15.017 -26.227 -13.004 1.00 92.56 295 GLU A C 1
ATOM 2303 O O . GLU A 1 295 ? 14.459 -26.645 -14.014 1.00 92.56 295 GLU A O 1
ATOM 2308 N N . SER A 1 296 ? 15.961 -25.278 -13.065 1.00 91.88 296 SER A N 1
ATOM 2309 C CA . SER A 1 296 ? 16.327 -24.537 -14.281 1.00 91.88 296 SER A CA 1
ATOM 2310 C C . SER A 1 296 ? 17.782 -24.750 -14.694 1.00 91.88 296 SER A C 1
ATOM 2312 O O . SER A 1 296 ? 18.638 -25.133 -13.897 1.00 91.88 296 SER A O 1
ATOM 2314 N N . VAL A 1 297 ? 18.086 -24.413 -15.949 1.00 93.75 297 VAL A N 1
ATOM 2315 C CA . VAL A 1 297 ? 19.466 -24.239 -16.420 1.00 93.75 297 VAL A CA 1
ATOM 2316 C C . VAL A 1 297 ? 19.932 -22.826 -16.066 1.00 93.75 297 VAL A C 1
ATOM 2318 O O . VAL A 1 297 ? 19.258 -21.852 -16.393 1.00 93.75 297 VAL A O 1
ATOM 2321 N N . SER A 1 298 ? 21.080 -22.712 -15.395 1.00 88.75 298 SER A N 1
ATOM 2322 C CA . SER A 1 298 ? 21.655 -21.429 -14.969 1.00 88.75 298 SER A CA 1
ATOM 2323 C C . SER A 1 298 ? 22.871 -21.052 -15.815 1.00 88.75 298 SER A C 1
ATOM 2325 O O . SER A 1 298 ? 23.757 -21.880 -16.032 1.00 88.75 298 SER A O 1
ATOM 2327 N N . PHE A 1 299 ? 22.939 -19.791 -16.246 1.00 90.88 299 PHE A N 1
ATOM 2328 C CA . PHE A 1 299 ? 24.051 -19.234 -17.018 1.00 90.88 299 PHE A CA 1
ATOM 2329 C C . PHE A 1 299 ? 24.841 -18.239 -16.160 1.00 90.88 299 PHE A C 1
ATOM 2331 O O . PHE A 1 299 ? 24.406 -17.110 -15.950 1.00 90.88 299 PHE A O 1
ATOM 2338 N N . SER A 1 300 ? 26.026 -18.628 -15.683 1.00 87.38 300 SER A N 1
ATOM 2339 C CA . SER A 1 300 ? 26.886 -17.758 -14.858 1.00 87.38 300 SER A CA 1
ATOM 2340 C C . SER A 1 300 ? 27.558 -16.623 -15.642 1.00 87.38 300 SER A C 1
ATOM 2342 O O . SER A 1 300 ? 27.961 -15.626 -15.053 1.00 87.38 300 SER A O 1
ATOM 2344 N N . GLY A 1 301 ? 27.676 -16.767 -16.965 1.00 89.06 301 GLY A N 1
ATOM 2345 C CA . GLY A 1 301 ? 28.261 -15.772 -17.869 1.00 89.06 301 GLY A CA 1
ATOM 2346 C C . GLY A 1 301 ? 27.246 -14.846 -18.543 1.00 89.06 301 GLY A C 1
ATOM 2347 O O . GLY A 1 301 ? 27.600 -14.190 -19.519 1.00 89.06 301 GLY A O 1
ATOM 2348 N N . ALA A 1 302 ? 25.989 -14.820 -18.089 1.00 89.94 302 ALA A N 1
ATOM 2349 C CA . ALA A 1 302 ? 24.977 -13.932 -18.653 1.00 89.94 302 ALA A CA 1
ATOM 2350 C C . ALA A 1 302 ? 25.246 -12.477 -18.236 1.00 89.94 302 ALA A C 1
ATOM 2352 O O . ALA A 1 302 ? 25.297 -12.159 -17.047 1.00 89.94 302 ALA A O 1
ATOM 2353 N N . THR A 1 303 ? 25.407 -11.586 -19.213 1.00 90.75 303 THR A N 1
ATOM 2354 C CA . THR A 1 303 ? 25.659 -10.157 -18.993 1.00 90.75 303 THR A CA 1
ATOM 2355 C C . THR A 1 303 ? 24.559 -9.309 -19.621 1.00 90.75 303 THR A C 1
ATOM 2357 O O . THR A 1 303 ? 23.976 -9.668 -20.642 1.00 90.75 303 THR A O 1
ATOM 2360 N N . SER A 1 304 ? 24.266 -8.163 -19.002 1.00 91.75 304 SER A N 1
ATOM 2361 C CA . SER A 1 304 ? 23.358 -7.185 -19.604 1.00 91.75 304 SER A CA 1
ATOM 2362 C C . SER A 1 304 ? 24.044 -6.496 -20.791 1.00 91.75 304 SER A C 1
ATOM 2364 O O . SER A 1 304 ? 25.195 -6.075 -20.636 1.00 91.75 304 SER A O 1
ATOM 2366 N N . PRO A 1 305 ? 23.352 -6.288 -21.929 1.00 92.38 305 PRO A N 1
ATOM 2367 C CA . PRO A 1 305 ? 23.909 -5.549 -23.067 1.00 92.38 305 PRO A CA 1
ATOM 2368 C C . PRO A 1 305 ? 24.194 -4.078 -22.723 1.00 92.38 305 PRO A C 1
ATOM 2370 O O . PRO A 1 305 ? 25.028 -3.429 -23.351 1.00 92.38 305 PRO A O 1
ATOM 2373 N N . PHE A 1 306 ? 23.530 -3.533 -21.697 1.00 93.38 306 PHE A N 1
ATOM 2374 C CA . PHE A 1 306 ? 23.794 -2.185 -21.204 1.00 93.38 306 PHE A CA 1
ATOM 2375 C C . PHE A 1 306 ? 23.448 -2.060 -19.710 1.00 93.38 306 PHE A C 1
ATOM 2377 O O . PHE A 1 306 ? 22.403 -2.548 -19.281 1.00 93.38 306 PHE A O 1
ATOM 2384 N N . PRO A 1 307 ? 24.244 -1.375 -18.869 1.00 91.06 307 PRO A N 1
ATOM 2385 C CA . PRO A 1 307 ? 23.980 -1.264 -17.428 1.00 91.06 307 PRO A CA 1
ATOM 2386 C C . PRO A 1 307 ? 22.914 -0.196 -17.087 1.00 91.06 307 PRO A C 1
ATOM 2388 O O . PRO A 1 307 ? 23.094 0.622 -16.177 1.00 91.06 307 PRO A O 1
ATOM 2391 N N . ARG A 1 308 ? 21.810 -0.156 -17.849 1.00 92.06 308 ARG A N 1
ATOM 2392 C CA . ARG A 1 308 ? 20.612 0.672 -17.610 1.00 92.06 308 ARG A CA 1
ATOM 2393 C C . ARG A 1 308 ? 19.371 -0.048 -18.140 1.00 92.06 308 ARG A C 1
ATOM 2395 O O . ARG A 1 308 ? 19.406 -0.561 -19.254 1.00 92.06 308 ARG A O 1
ATOM 2402 N N . THR A 1 309 ? 18.277 0.006 -17.385 1.00 92.69 309 THR A N 1
ATOM 2403 C CA . THR A 1 309 ? 17.029 -0.735 -17.631 1.00 92.69 309 THR A CA 1
ATOM 2404 C C . THR A 1 309 ? 16.469 -0.515 -19.037 1.00 92.69 309 THR A C 1
ATOM 2406 O O . THR A 1 309 ? 16.335 -1.469 -19.795 1.00 92.69 309 THR A O 1
ATOM 2409 N N . PHE A 1 310 ? 16.224 0.737 -19.440 1.00 94.81 310 PHE A N 1
ATOM 2410 C CA . PHE A 1 310 ? 15.618 1.040 -20.743 1.00 94.81 310 PHE A CA 1
ATOM 2411 C C . PHE A 1 310 ? 16.446 0.526 -21.940 1.00 94.81 310 PHE A C 1
ATOM 2413 O O . PHE A 1 310 ? 15.933 -0.292 -22.704 1.00 94.81 310 PHE A O 1
ATOM 2420 N N . PRO A 1 311 ? 17.716 0.933 -22.138 1.00 96.00 311 PRO A N 1
ATOM 2421 C CA . PRO A 1 311 ? 18.494 0.424 -23.265 1.00 96.00 311 PRO A CA 1
ATOM 2422 C C . PRO A 1 311 ? 18.674 -1.098 -23.214 1.00 96.00 311 PRO A C 1
ATOM 2424 O O . PRO A 1 311 ? 18.578 -1.722 -24.263 1.00 96.00 311 PRO A O 1
ATOM 2427 N N . ALA A 1 312 ? 18.849 -1.700 -22.030 1.00 95.56 312 ALA A N 1
ATOM 2428 C CA . ALA A 1 312 ? 18.998 -3.148 -21.912 1.00 95.56 312 ALA A CA 1
ATOM 2429 C C . ALA A 1 312 ? 17.774 -3.907 -22.434 1.00 95.56 312 ALA A C 1
ATOM 2431 O O . ALA A 1 312 ? 17.922 -4.828 -23.232 1.00 95.56 312 ALA A O 1
ATOM 2432 N N . TRP A 1 313 ? 16.569 -3.494 -22.034 1.00 96.06 313 TRP A N 1
ATOM 2433 C CA . TRP A 1 313 ? 15.325 -4.109 -22.499 1.00 96.06 313 TRP A CA 1
ATOM 2434 C C . TRP A 1 313 ? 15.116 -3.966 -24.000 1.00 96.06 313 TRP A C 1
ATOM 2436 O O . TRP A 1 313 ? 14.749 -4.938 -24.657 1.00 96.06 313 TRP A O 1
ATOM 2446 N N . VAL A 1 314 ? 15.399 -2.786 -24.559 1.00 96.94 314 VAL A N 1
ATOM 2447 C CA . VAL A 1 314 ? 15.291 -2.587 -26.010 1.00 96.94 314 VAL A CA 1
ATOM 2448 C C . VAL A 1 314 ? 16.277 -3.496 -26.742 1.00 96.94 314 VAL A C 1
ATOM 2450 O O . VAL A 1 314 ? 15.881 -4.135 -27.714 1.00 96.94 314 VAL A O 1
ATOM 2453 N N . SER A 1 315 ? 17.519 -3.630 -26.267 1.00 97.06 315 SER A N 1
ATOM 2454 C CA . SER A 1 315 ? 18.486 -4.550 -26.878 1.00 97.06 315 SER A CA 1
ATOM 2455 C C . SER A 1 315 ? 18.057 -6.012 -26.766 1.00 97.06 315 SER A C 1
ATOM 2457 O O . SER A 1 315 ? 18.088 -6.728 -27.762 1.00 97.06 315 SER A O 1
ATOM 2459 N N . MET A 1 316 ? 17.595 -6.449 -25.591 1.00 95.75 316 MET A N 1
ATOM 2460 C CA . MET A 1 316 ? 17.134 -7.828 -25.376 1.00 95.75 316 MET A CA 1
ATOM 2461 C C . MET A 1 316 ? 15.947 -8.191 -26.273 1.00 95.75 316 MET A C 1
ATOM 2463 O O . MET A 1 316 ? 15.903 -9.296 -26.805 1.00 95.75 316 MET A O 1
ATOM 2467 N N . LEU A 1 317 ? 14.998 -7.271 -26.459 1.00 97.00 317 LEU A N 1
ATOM 2468 C CA . LEU A 1 317 ? 13.787 -7.538 -27.234 1.00 97.00 317 LEU A CA 1
ATOM 2469 C C . LEU A 1 317 ? 13.969 -7.321 -28.734 1.00 97.00 317 LEU A C 1
ATOM 2471 O O . LEU A 1 317 ? 13.272 -7.960 -29.504 1.00 97.00 317 LEU A O 1
ATOM 2475 N N . THR A 1 318 ? 14.882 -6.457 -29.176 1.00 97.00 318 THR A N 1
ATOM 2476 C CA . THR A 1 318 ? 15.106 -6.215 -30.619 1.00 97.00 318 THR A CA 1
ATOM 2477 C C . THR A 1 318 ? 16.287 -6.997 -31.192 1.00 97.00 318 THR A C 1
ATOM 2479 O O . THR A 1 318 ? 16.453 -7.051 -32.408 1.00 97.00 318 THR A O 1
ATOM 2482 N N . GLY A 1 319 ? 17.149 -7.557 -30.337 1.00 96.44 319 GLY A N 1
ATOM 2483 C CA . GLY A 1 319 ? 18.424 -8.154 -30.741 1.00 96.44 319 GLY A CA 1
ATOM 2484 C C . GLY A 1 319 ? 19.441 -7.143 -31.288 1.00 96.44 319 GLY A C 1
ATOM 2485 O O . GLY A 1 319 ? 20.442 -7.546 -31.876 1.00 96.44 319 GLY A O 1
ATOM 2486 N N . GLN A 1 320 ? 19.189 -5.838 -31.137 1.00 96.25 320 GLN A N 1
ATOM 2487 C CA . GLN A 1 320 ? 20.060 -4.766 -31.620 1.00 96.25 320 GLN A CA 1
ATOM 2488 C C . GLN A 1 320 ? 20.884 -4.164 -30.485 1.00 96.25 320 GLN A C 1
ATOM 2490 O O . GLN A 1 320 ? 20.416 -4.020 -29.359 1.00 96.25 320 GLN A O 1
ATOM 2495 N N . GLU A 1 321 ? 22.087 -3.699 -30.800 1.00 95.12 321 GLU A N 1
ATOM 2496 C CA . GLU A 1 321 ? 22.919 -2.974 -29.839 1.00 95.12 321 GLU A CA 1
ATOM 2497 C C . GLU A 1 321 ? 22.359 -1.564 -29.547 1.00 95.12 321 GLU A C 1
ATOM 2499 O O . GLU A 1 321 ? 21.803 -0.926 -30.454 1.00 95.12 321 GLU A O 1
ATOM 2504 N N . PRO A 1 322 ? 22.607 -0.976 -28.355 1.00 94.81 322 PRO A N 1
ATOM 2505 C CA . PRO A 1 322 ? 22.244 0.414 -28.031 1.00 94.81 322 PRO A CA 1
ATOM 2506 C C . PRO A 1 322 ? 22.753 1.438 -29.042 1.00 94.81 322 PRO A C 1
ATOM 2508 O O . PRO A 1 322 ? 22.166 2.509 -29.248 1.00 94.81 322 PRO A O 1
ATOM 2511 N N . ALA A 1 323 ? 23.857 1.107 -29.711 1.00 93.25 323 ALA A N 1
ATOM 2512 C CA . ALA A 1 323 ? 24.392 1.917 -30.784 1.00 93.25 323 ALA A CA 1
ATOM 2513 C C . ALA A 1 323 ? 23.453 2.002 -32.000 1.00 93.25 323 ALA A C 1
ATOM 2515 O O . ALA A 1 323 ? 23.331 3.089 -32.570 1.00 93.25 323 ALA A O 1
ATOM 2516 N N . GLN A 1 324 ? 22.794 0.893 -32.342 1.00 94.81 324 GLN A N 1
ATOM 2517 C CA . GLN A 1 324 ? 21.955 0.701 -33.526 1.00 94.81 324 GLN A CA 1
ATOM 2518 C C . GLN A 1 324 ? 20.526 1.211 -33.302 1.00 94.81 324 GLN A C 1
ATOM 2520 O O . GLN A 1 324 ? 20.051 2.050 -34.066 1.00 94.81 324 GLN A O 1
ATOM 2525 N N . HIS A 1 325 ? 19.860 0.792 -32.218 1.00 94.38 325 HIS A N 1
ATOM 2526 C CA . HIS A 1 325 ? 18.481 1.229 -31.940 1.00 94.38 325 HIS A CA 1
ATOM 2527 C C . HIS A 1 325 ? 18.397 2.649 -31.344 1.00 94.38 325 HIS A C 1
ATOM 2529 O O . HIS A 1 325 ? 17.313 3.245 -31.274 1.00 94.38 325 HIS A O 1
ATOM 2535 N N . GLY A 1 326 ? 19.537 3.196 -30.903 1.00 94.56 326 GLY A N 1
ATOM 2536 C CA . GLY A 1 326 ? 19.730 4.584 -30.477 1.00 94.56 326 GLY A CA 1
ATOM 2537 C C . GLY A 1 326 ? 19.260 4.920 -29.058 1.00 94.56 326 GLY A C 1
ATOM 2538 O O . GLY A 1 326 ? 19.617 5.977 -28.542 1.00 94.56 326 GLY A O 1
ATOM 2539 N N . ILE A 1 327 ? 18.499 4.040 -28.401 1.00 96.50 327 ILE A N 1
ATOM 2540 C CA . ILE A 1 327 ? 18.107 4.197 -26.990 1.00 96.50 327 ILE A CA 1
ATOM 2541 C C . ILE A 1 327 ? 19.341 3.888 -26.140 1.00 96.50 327 ILE A C 1
ATOM 2543 O O . ILE A 1 327 ? 19.773 2.745 -26.088 1.00 96.50 327 ILE A O 1
ATOM 2547 N N . ARG A 1 328 ? 19.941 4.904 -25.511 1.00 94.75 328 ARG A N 1
ATOM 2548 C CA . ARG A 1 328 ? 21.212 4.771 -24.759 1.00 94.75 328 ARG A CA 1
ATOM 2549 C C . ARG A 1 328 ? 21.135 5.267 -23.311 1.00 94.75 328 ARG A C 1
ATOM 2551 O O . ARG A 1 328 ? 22.119 5.229 -22.583 1.00 94.75 328 ARG A O 1
ATOM 2558 N N . HIS A 1 329 ? 19.975 5.765 -22.891 1.00 93.44 329 HIS A N 1
ATOM 2559 C CA . HIS A 1 329 ? 19.706 6.263 -21.542 1.00 93.44 329 HIS A CA 1
ATOM 2560 C C . HIS A 1 329 ? 18.205 6.177 -21.236 1.00 93.44 329 HIS A C 1
ATOM 2562 O O . HIS A 1 329 ? 17.402 5.877 -22.115 1.00 93.44 329 HIS A O 1
ATOM 2568 N N . MET A 1 330 ? 17.822 6.484 -19.994 1.00 92.00 330 MET A N 1
ATOM 2569 C CA . MET A 1 330 ? 16.435 6.400 -19.510 1.00 92.00 330 MET A CA 1
ATOM 2570 C C . MET A 1 330 ? 15.499 7.497 -20.045 1.00 92.00 330 MET A C 1
ATOM 2572 O O . MET A 1 330 ? 14.313 7.473 -19.740 1.00 92.00 330 MET A O 1
ATOM 2576 N N . PHE A 1 331 ? 15.996 8.464 -20.825 1.00 91.75 331 PHE A N 1
ATOM 2577 C CA . PHE A 1 331 ? 15.248 9.672 -21.228 1.00 91.75 331 PHE A CA 1
ATOM 2578 C C . PHE A 1 331 ? 15.307 9.954 -22.741 1.00 91.75 331 PHE A C 1
ATOM 2580 O O . PHE A 1 331 ? 15.672 11.062 -23.132 1.00 91.75 331 PHE A O 1
ATOM 2587 N N . PRO A 1 332 ? 15.026 8.969 -23.611 1.00 92.50 332 PRO A N 1
ATOM 2588 C CA . PRO A 1 332 ? 15.060 9.174 -25.057 1.00 92.50 332 PRO A CA 1
ATOM 2589 C C . PRO A 1 332 ? 14.082 10.271 -25.500 1.00 92.50 332 PRO A C 1
ATOM 2591 O O . PRO A 1 332 ? 13.052 10.508 -24.869 1.00 92.50 332 PRO A O 1
ATOM 2594 N N . THR A 1 333 ? 14.399 10.935 -26.611 1.00 93.56 333 THR A N 1
ATOM 2595 C CA . THR A 1 333 ? 13.526 11.963 -27.189 1.00 93.56 333 THR A CA 1
ATOM 2596 C C . THR A 1 333 ? 12.280 11.335 -27.827 1.00 93.56 333 THR A C 1
ATOM 2598 O O . THR A 1 333 ? 12.345 10.193 -28.292 1.00 93.56 333 THR A O 1
ATOM 2601 N N . PRO A 1 334 ? 11.162 12.077 -27.951 1.00 92.88 334 PRO A N 1
ATOM 2602 C CA . PRO A 1 334 ? 9.956 11.574 -28.616 1.00 92.88 334 PRO A CA 1
ATOM 2603 C C . PRO A 1 334 ? 10.215 11.054 -30.037 1.00 92.88 334 PRO A C 1
ATOM 2605 O O . PRO A 1 334 ? 9.724 9.995 -30.407 1.00 92.88 334 PRO A O 1
ATOM 2608 N N . ALA A 1 335 ? 11.067 11.744 -30.805 1.00 93.69 335 ALA A N 1
ATOM 2609 C CA . ALA A 1 335 ? 11.439 11.340 -32.162 1.00 93.69 335 ALA A CA 1
ATOM 2610 C C . ALA A 1 335 ? 12.226 10.018 -32.222 1.00 93.69 335 ALA A C 1
ATOM 2612 O O . ALA A 1 335 ? 12.265 9.365 -33.263 1.00 93.69 335 ALA A O 1
ATOM 2613 N N . LEU A 1 336 ? 12.908 9.640 -31.139 1.00 94.00 336 LEU A N 1
ATOM 2614 C CA . LEU A 1 336 ? 13.603 8.361 -31.044 1.00 94.00 336 LEU A CA 1
ATOM 2615 C C . LEU A 1 336 ? 12.647 7.249 -30.598 1.00 94.00 336 LEU A C 1
ATOM 2617 O O . LEU A 1 336 ? 12.732 6.136 -31.121 1.00 94.00 336 LEU A O 1
ATOM 2621 N N . LEU A 1 337 ? 11.737 7.559 -29.671 1.00 93.94 337 LEU A N 1
ATOM 2622 C CA . LEU A 1 337 ? 10.692 6.646 -29.202 1.00 93.94 337 LEU A CA 1
ATOM 2623 C C . LEU A 1 337 ? 9.746 6.227 -30.332 1.00 93.94 337 LEU A C 1
ATOM 2625 O O . LEU A 1 337 ? 9.425 5.052 -30.433 1.00 93.94 337 LEU A O 1
ATOM 2629 N N . SER A 1 338 ? 9.394 7.145 -31.237 1.00 92.88 338 SER A N 1
ATOM 2630 C CA . SER A 1 338 ? 8.463 6.885 -32.345 1.00 92.88 338 SER A CA 1
ATOM 2631 C C . SER A 1 338 ? 9.046 6.112 -33.533 1.00 92.88 338 SER A C 1
ATOM 2633 O O . SER A 1 338 ? 8.335 5.860 -34.506 1.00 92.88 338 SER A O 1
ATOM 2635 N N . ARG A 1 339 ? 10.339 5.762 -33.519 1.00 92.69 339 ARG A N 1
ATOM 2636 C CA . ARG A 1 339 ? 10.928 4.995 -34.628 1.00 92.69 339 ARG A CA 1
ATOM 2637 C C . ARG A 1 339 ? 10.373 3.562 -34.638 1.00 92.69 339 ARG A C 1
ATOM 2639 O O . ARG A 1 339 ? 10.417 2.914 -33.595 1.00 92.69 339 ARG A O 1
ATOM 2646 N N . PRO A 1 340 ? 9.934 3.031 -35.788 1.00 89.06 340 PRO A N 1
ATOM 2647 C CA . PRO A 1 340 ? 9.526 1.635 -35.884 1.00 89.06 340 PRO A CA 1
ATOM 2648 C C . PRO A 1 340 ? 10.686 0.697 -35.554 1.00 89.06 340 PRO A C 1
ATOM 2650 O O . PRO A 1 340 ? 11.834 0.962 -35.931 1.00 89.06 340 PRO A O 1
ATOM 2653 N N . ARG A 1 341 ? 10.390 -0.393 -34.850 1.00 92.31 341 ARG A N 1
ATOM 2654 C CA . ARG A 1 341 ? 11.339 -1.454 -34.500 1.00 92.31 341 ARG A CA 1
ATOM 2655 C C . ARG A 1 341 ? 10.601 -2.780 -34.548 1.00 92.31 341 ARG A C 1
ATOM 2657 O O . ARG A 1 341 ? 9.425 -2.816 -34.227 1.00 92.31 341 ARG A O 1
ATOM 2664 N N . VAL A 1 342 ? 11.305 -3.833 -34.942 1.00 94.88 342 VAL A N 1
ATOM 2665 C CA . VAL A 1 342 ? 10.806 -5.204 -34.820 1.00 94.88 342 VAL A CA 1
ATOM 2666 C C . VAL A 1 342 ? 11.390 -5.782 -33.543 1.00 94.88 342 VAL A C 1
ATOM 2668 O O . VAL A 1 342 ? 12.603 -5.706 -33.322 1.00 94.88 342 VAL A O 1
ATOM 2671 N N . SER A 1 343 ? 10.522 -6.315 -32.700 1.00 97.06 343 SER A N 1
ATOM 2672 C CA . SER A 1 343 ? 10.871 -6.942 -31.436 1.00 97.06 343 SER A CA 1
ATOM 2673 C C . SER A 1 343 ? 10.549 -8.440 -31.436 1.00 97.06 343 SER A C 1
ATOM 2675 O O . SER A 1 343 ? 9.894 -8.985 -32.330 1.00 97.06 343 SER A O 1
ATOM 2677 N N . LEU A 1 344 ? 10.986 -9.117 -30.379 1.00 97.06 344 LEU A N 1
ATOM 2678 C CA . LEU A 1 344 ? 10.615 -10.486 -30.068 1.00 97.06 344 LEU A CA 1
ATOM 2679 C C . LEU A 1 344 ? 9.096 -10.624 -29.916 1.00 97.06 344 LEU A C 1
ATOM 2681 O O . LEU A 1 344 ? 8.549 -11.635 -30.345 1.00 97.06 344 LEU A O 1
ATOM 2685 N N . ALA A 1 345 ? 8.415 -9.626 -29.343 1.00 97.00 345 ALA A N 1
ATOM 2686 C CA . ALA A 1 345 ? 6.966 -9.669 -29.181 1.00 97.00 345 ALA A CA 1
ATOM 2687 C C . ALA A 1 345 ? 6.250 -9.605 -30.538 1.00 97.00 345 ALA A C 1
ATOM 2689 O O . ALA A 1 345 ? 5.343 -10.402 -30.759 1.00 97.00 345 ALA A O 1
ATOM 2690 N N . ASP A 1 346 ? 6.719 -8.766 -31.471 1.00 97.06 346 ASP A N 1
ATOM 2691 C CA . ASP A 1 346 ? 6.198 -8.738 -32.849 1.00 97.06 346 ASP A CA 1
ATOM 2692 C C . ASP A 1 346 ? 6.375 -10.101 -33.525 1.00 97.06 346 ASP A C 1
ATOM 2694 O O . ASP A 1 346 ? 5.431 -10.677 -34.060 1.00 97.06 346 ASP A O 1
ATOM 2698 N N . THR A 1 347 ? 7.582 -10.665 -33.423 1.00 96.69 347 THR A N 1
ATOM 2699 C CA . THR A 1 347 ? 7.924 -11.958 -34.036 1.00 96.69 347 THR A CA 1
ATOM 2700 C C . THR A 1 347 ? 7.063 -13.097 -33.473 1.00 96.69 347 THR A C 1
ATOM 2702 O O . THR A 1 347 ? 6.633 -13.991 -34.204 1.00 96.69 347 THR A O 1
ATOM 2705 N N . LEU A 1 348 ? 6.794 -13.082 -32.163 1.00 95.44 348 LEU A N 1
ATOM 2706 C CA . LEU A 1 348 ? 5.922 -14.058 -31.510 1.00 95.44 348 LEU A CA 1
ATOM 2707 C C . LEU A 1 348 ? 4.454 -13.852 -31.905 1.00 95.44 348 LEU A C 1
ATOM 2709 O O . LEU A 1 348 ? 3.773 -14.833 -32.209 1.00 95.44 348 LEU A O 1
ATOM 2713 N N . ALA A 1 349 ? 3.980 -12.608 -31.967 1.00 95.50 349 ALA A N 1
ATOM 2714 C CA . ALA A 1 349 ? 2.629 -12.292 -32.418 1.00 95.50 349 ALA A CA 1
ATOM 2715 C C . ALA A 1 349 ? 2.390 -12.764 -33.864 1.00 95.50 349 ALA A C 1
ATOM 2717 O O . ALA A 1 349 ? 1.386 -13.424 -34.140 1.00 95.50 349 ALA A O 1
ATOM 2718 N N . GLU A 1 350 ? 3.345 -12.531 -34.771 1.00 96.31 350 GLU A N 1
ATOM 2719 C CA . GLU A 1 350 ? 3.310 -13.038 -36.152 1.00 96.31 350 GLU A CA 1
ATOM 2720 C C . GLU A 1 350 ? 3.277 -14.574 -36.218 1.00 96.31 350 GLU A C 1
ATOM 2722 O O . GLU A 1 350 ? 2.628 -15.154 -37.090 1.00 96.31 350 GLU A O 1
ATOM 2727 N N . ALA A 1 351 ? 3.925 -15.254 -35.268 1.00 94.50 351 ALA A N 1
ATOM 2728 C CA . ALA A 1 351 ? 3.911 -16.712 -35.146 1.00 94.50 351 ALA A CA 1
ATOM 2729 C C . ALA A 1 351 ? 2.640 -17.280 -34.468 1.00 94.50 351 ALA A C 1
ATOM 2731 O O . ALA A 1 351 ? 2.549 -18.501 -34.256 1.00 94.50 351 ALA A O 1
ATOM 2732 N N . GLY A 1 352 ? 1.666 -16.421 -34.147 1.00 94.19 352 GLY A N 1
ATOM 2733 C CA . GLY A 1 352 ? 0.370 -16.782 -33.568 1.00 94.19 352 GLY A CA 1
ATOM 2734 C C . GLY A 1 352 ? 0.349 -16.868 -32.041 1.00 94.19 352 GLY A C 1
ATOM 2735 O O . GLY A 1 352 ? -0.547 -17.509 -31.494 1.00 94.19 352 GLY A O 1
ATOM 2736 N N . TRP A 1 353 ? 1.330 -16.278 -31.355 1.00 94.38 353 TRP A N 1
ATOM 2737 C CA . TRP A 1 353 ? 1.320 -16.167 -29.895 1.00 94.38 353 TRP A CA 1
ATOM 2738 C C . TRP A 1 353 ? 0.550 -14.931 -29.441 1.00 94.38 353 TRP A C 1
ATOM 2740 O O . TRP A 1 353 ? 0.568 -13.895 -30.102 1.00 94.38 353 TRP A O 1
ATOM 2750 N N . GLU A 1 354 ? -0.071 -15.032 -28.271 1.00 95.62 354 GLU A N 1
ATOM 2751 C CA . GLU A 1 354 ? -0.565 -13.869 -27.542 1.00 95.62 354 GLU A CA 1
ATOM 2752 C C . GLU A 1 354 ? 0.578 -13.279 -26.707 1.00 95.62 354 GLU A C 1
ATOM 2754 O O . GLU A 1 354 ? 1.250 -14.009 -25.970 1.00 95.62 354 GLU A O 1
ATOM 2759 N N . THR A 1 355 ? 0.837 -11.977 -26.846 1.00 97.56 355 THR A N 1
ATOM 2760 C CA . THR A 1 355 ? 1.968 -11.313 -26.182 1.00 97.56 355 THR A CA 1
ATOM 2761 C C . THR A 1 355 ? 1.495 -10.246 -25.206 1.00 97.56 355 THR A C 1
ATOM 2763 O O . THR A 1 355 ? 0.772 -9.315 -25.557 1.00 97.56 355 THR A O 1
ATOM 2766 N N . ALA A 1 356 ? 1.950 -10.357 -23.962 1.00 97.06 356 ALA A N 1
ATOM 2767 C CA . ALA A 1 356 ? 1.605 -9.422 -22.907 1.00 97.06 356 ALA A CA 1
ATOM 2768 C C . ALA A 1 356 ? 2.822 -9.079 -22.047 1.00 97.06 356 ALA A C 1
ATOM 2770 O O . ALA A 1 356 ? 3.700 -9.920 -21.832 1.00 97.06 356 ALA A O 1
ATOM 2771 N N . VAL A 1 357 ? 2.850 -7.852 -21.535 1.00 96.19 357 VAL A N 1
ATOM 2772 C CA . VAL A 1 357 ? 3.820 -7.401 -20.539 1.00 96.19 357 VAL A CA 1
ATOM 2773 C C . VAL A 1 357 ? 3.092 -6.778 -19.355 1.00 96.19 357 VAL A C 1
ATOM 2775 O O . VAL A 1 357 ? 2.237 -5.907 -19.514 1.00 96.19 357 VAL A O 1
ATOM 2778 N N . PHE A 1 358 ? 3.468 -7.238 -18.164 1.00 95.00 358 PHE A N 1
ATOM 2779 C CA . PHE A 1 358 ? 2.976 -6.756 -16.881 1.00 95.00 358 PHE A CA 1
ATOM 2780 C C . PHE A 1 358 ? 4.181 -6.375 -16.039 1.00 95.00 358 PHE A C 1
ATOM 2782 O O . PHE A 1 358 ? 5.126 -7.161 -15.923 1.00 95.00 358 PHE A O 1
ATOM 2789 N N . SER A 1 359 ? 4.175 -5.180 -15.464 1.00 91.44 359 SER A N 1
ATOM 2790 C CA . SER A 1 359 ? 5.285 -4.741 -14.624 1.00 91.44 359 SER A CA 1
ATOM 2791 C C . SER A 1 359 ? 4.845 -3.723 -13.590 1.00 91.44 359 SER A C 1
ATOM 2793 O O . SER A 1 359 ? 3.874 -2.996 -13.773 1.00 91.44 359 SER A O 1
ATOM 2795 N N . ASP A 1 360 ? 5.623 -3.637 -12.516 1.00 86.62 360 ASP A N 1
ATOM 2796 C CA . ASP A 1 360 ? 5.594 -2.509 -11.598 1.00 86.62 360 ASP A CA 1
ATOM 2797 C C . ASP A 1 360 ? 6.362 -1.300 -12.174 1.00 86.62 360 ASP A C 1
ATOM 2799 O O . ASP A 1 360 ? 6.650 -1.220 -13.373 1.00 86.62 360 ASP A O 1
ATOM 2803 N N . PHE A 1 361 ? 6.710 -0.356 -11.295 1.00 82.56 361 PHE A N 1
ATOM 2804 C CA . PHE A 1 361 ? 7.473 0.848 -11.615 1.00 82.56 361 PHE A CA 1
ATOM 2805 C C . PHE A 1 361 ? 8.721 0.590 -12.480 1.00 82.56 361 PHE A C 1
ATOM 2807 O O . PHE A 1 361 ? 9.017 1.409 -13.348 1.00 82.56 361 PHE A O 1
ATOM 2814 N N . ALA A 1 362 ? 9.433 -0.526 -12.297 1.00 85.75 362 ALA A N 1
ATOM 2815 C CA . ALA A 1 362 ? 10.664 -0.791 -13.041 1.00 85.75 362 ALA A CA 1
ATOM 2816 C C . ALA A 1 362 ? 10.438 -1.018 -14.550 1.00 85.75 362 ALA A C 1
ATOM 2818 O O . ALA A 1 362 ? 11.375 -0.913 -15.345 1.00 85.75 362 ALA A O 1
ATOM 2819 N N . GLY A 1 363 ? 9.199 -1.310 -14.951 1.00 90.50 363 GLY A N 1
ATOM 2820 C CA . GLY A 1 363 ? 8.799 -1.501 -16.343 1.00 90.50 363 GLY A CA 1
ATOM 2821 C C . GLY A 1 363 ? 8.084 -0.306 -16.962 1.00 90.50 363 GLY A C 1
ATOM 2822 O O . GLY A 1 363 ? 7.461 -0.482 -18.008 1.00 90.50 363 GLY A O 1
ATOM 2823 N N . ASP A 1 364 ? 8.181 0.902 -16.386 1.00 90.38 364 ASP A N 1
ATOM 2824 C CA . ASP A 1 364 ? 7.571 2.121 -16.958 1.00 90.38 364 ASP A CA 1
ATOM 2825 C C . ASP A 1 364 ? 7.913 2.321 -18.445 1.00 90.38 364 ASP A C 1
ATOM 2827 O O . ASP A 1 364 ? 7.137 2.878 -19.222 1.00 90.38 364 ASP A O 1
ATOM 2831 N N . ILE A 1 365 ? 9.086 1.829 -18.849 1.00 93.38 365 ILE A N 1
ATOM 2832 C CA . ILE A 1 365 ? 9.599 1.887 -20.213 1.00 93.38 365 ILE A CA 1
ATOM 2833 C C . ILE A 1 365 ? 8.635 1.280 -21.238 1.00 93.38 365 ILE A C 1
ATOM 2835 O O . ILE A 1 365 ? 8.530 1.822 -22.336 1.00 93.38 365 ILE A O 1
ATOM 2839 N N . PHE A 1 366 ? 7.899 0.220 -20.891 1.00 94.56 366 PHE A N 1
ATOM 2840 C CA . PHE A 1 366 ? 6.996 -0.467 -21.818 1.00 94.56 366 PHE A CA 1
ATOM 2841 C C . PHE A 1 366 ? 5.774 0.388 -22.169 1.00 94.56 366 PHE A C 1
ATOM 2843 O O . PHE A 1 366 ? 5.207 0.228 -23.240 1.00 94.56 366 PHE A O 1
ATOM 2850 N N . GLY A 1 367 ? 5.411 1.351 -21.314 1.00 92.25 367 GLY A N 1
ATOM 2851 C CA . GLY A 1 367 ? 4.373 2.341 -21.613 1.00 92.25 367 GLY A CA 1
ATOM 2852 C C . GLY A 1 367 ? 4.886 3.535 -22.423 1.00 92.25 367 GLY A C 1
ATOM 2853 O O . GLY A 1 367 ? 4.103 4.378 -22.857 1.00 92.25 367 GLY A O 1
ATOM 2854 N N . ARG A 1 368 ? 6.207 3.651 -22.609 1.00 91.94 368 ARG A N 1
ATOM 2855 C CA . ARG A 1 368 ? 6.863 4.807 -23.243 1.00 91.94 368 ARG A CA 1
ATOM 2856 C C . ARG A 1 368 ? 7.391 4.511 -24.640 1.00 91.94 368 ARG A C 1
ATOM 2858 O O . ARG A 1 368 ? 7.629 5.451 -25.399 1.00 91.94 368 ARG A O 1
ATOM 2865 N N . ILE A 1 369 ? 7.624 3.242 -24.961 1.00 94.12 369 ILE A N 1
ATOM 2866 C CA . ILE A 1 369 ? 8.052 2.778 -26.279 1.00 94.12 369 ILE A CA 1
ATOM 2867 C C . ILE A 1 369 ? 7.144 1.643 -26.743 1.00 94.12 369 ILE A C 1
ATOM 2869 O O . ILE A 1 369 ? 6.774 0.783 -25.952 1.00 94.12 369 ILE A O 1
ATOM 2873 N N . ASP A 1 370 ? 6.824 1.632 -28.032 1.00 94.62 370 ASP A N 1
ATOM 2874 C CA . ASP A 1 370 ? 6.163 0.490 -28.649 1.00 94.62 370 ASP A CA 1
ATOM 2875 C C . ASP A 1 370 ? 7.200 -0.606 -28.934 1.00 94.62 370 ASP A C 1
ATOM 2877 O O . ASP A 1 370 ? 8.175 -0.390 -29.662 1.00 94.62 370 ASP A O 1
ATOM 2881 N N . LEU A 1 371 ? 7.013 -1.755 -28.288 1.00 95.69 371 LEU A N 1
ATOM 2882 C CA . LEU A 1 371 ? 7.827 -2.959 -28.440 1.00 95.69 371 LEU A CA 1
ATOM 2883 C C . LEU A 1 371 ? 6.955 -4.154 -28.842 1.00 95.69 371 LEU A C 1
ATOM 2885 O O . LEU A 1 371 ? 7.270 -5.268 -28.443 1.00 95.69 371 LEU A O 1
ATOM 2889 N N . GLY A 1 372 ? 5.844 -3.936 -29.552 1.00 95.06 372 GLY A N 1
ATOM 2890 C CA . GLY A 1 372 ? 5.100 -5.015 -30.213 1.00 95.06 372 GLY A CA 1
ATOM 2891 C C . GLY A 1 372 ? 4.267 -5.924 -29.304 1.00 95.06 372 GLY A C 1
ATOM 2892 O O . GLY A 1 372 ? 3.757 -6.952 -29.751 1.00 95.06 372 GLY A O 1
ATOM 2893 N N . PHE A 1 373 ? 4.128 -5.590 -28.019 1.00 96.94 373 PHE A N 1
ATOM 2894 C CA . PHE A 1 373 ? 3.240 -6.320 -27.114 1.00 96.94 373 PHE A CA 1
ATOM 2895 C C . PHE A 1 373 ? 1.779 -5.975 -27.411 1.00 96.94 373 PHE A C 1
ATOM 2897 O O . PHE A 1 373 ? 1.412 -4.803 -27.466 1.00 96.94 373 PHE A O 1
ATOM 2904 N N . GLN A 1 374 ? 0.931 -6.995 -27.546 1.00 97.00 374 GLN A N 1
ATOM 2905 C CA . GLN A 1 374 ? -0.509 -6.804 -27.758 1.00 97.00 374 GLN A CA 1
ATOM 2906 C C . GLN A 1 374 ? -1.205 -6.268 -26.503 1.00 97.00 374 GLN A C 1
ATOM 2908 O O . GLN A 1 374 ? -2.176 -5.518 -26.603 1.00 97.00 374 GLN A O 1
ATOM 2913 N N . HIS A 1 375 ? -0.699 -6.637 -25.324 1.00 96.81 375 HIS A N 1
ATOM 2914 C CA . HIS A 1 375 ? -1.185 -6.146 -24.044 1.00 96.81 375 HIS A CA 1
ATOM 2915 C C . HIS A 1 375 ? -0.046 -5.561 -23.203 1.00 96.81 375 HIS A C 1
ATOM 2917 O O . HIS A 1 375 ? 0.978 -6.208 -22.983 1.00 96.81 375 HIS A O 1
ATOM 2923 N N . VAL A 1 376 ? -0.229 -4.332 -22.722 1.00 95.31 376 VAL A N 1
ATOM 2924 C CA . VAL A 1 376 ? 0.752 -3.609 -21.906 1.00 95.31 376 VAL A CA 1
ATOM 2925 C C . VAL A 1 376 ? 0.048 -3.080 -20.664 1.00 95.31 376 VAL A C 1
ATOM 2927 O O . VAL A 1 376 ? -0.715 -2.118 -20.743 1.00 95.31 376 VAL A O 1
ATOM 2930 N N . GLU A 1 377 ? 0.327 -3.690 -19.515 1.00 93.31 377 GLU A N 1
ATOM 2931 C CA . GLU A 1 377 ? -0.172 -3.246 -18.213 1.00 93.31 377 GLU A CA 1
ATOM 2932 C C . GLU A 1 377 ? 1.017 -2.857 -17.328 1.00 93.31 377 GLU A C 1
ATOM 2934 O O . GLU A 1 377 ? 1.628 -3.675 -16.636 1.00 93.31 377 GLU A O 1
ATOM 2939 N N . VAL A 1 378 ? 1.391 -1.579 -17.394 1.00 90.88 378 VAL A N 1
ATOM 2940 C CA . VAL A 1 378 ? 2.498 -1.009 -16.617 1.00 90.88 378 VAL A CA 1
ATOM 2941 C C . VAL A 1 378 ? 2.103 0.361 -16.064 1.00 90.88 378 VAL A C 1
ATOM 2943 O O . VAL A 1 378 ? 1.304 1.069 -16.685 1.00 90.88 378 VAL A O 1
ATOM 2946 N N . PRO A 1 379 ? 2.637 0.777 -14.903 1.00 84.50 379 PRO A N 1
ATOM 2947 C CA . PRO A 1 379 ? 2.298 2.066 -14.322 1.00 84.50 379 PRO A CA 1
ATOM 2948 C C . PRO A 1 379 ? 2.864 3.226 -15.145 1.00 84.50 379 PRO A C 1
ATOM 2950 O O . PRO A 1 379 ? 3.987 3.182 -15.648 1.00 84.50 379 PRO A O 1
ATOM 2953 N N . GLU A 1 380 ? 2.112 4.327 -15.204 1.00 82.31 380 GLU A N 1
ATOM 2954 C CA . GLU A 1 380 ? 2.621 5.579 -15.759 1.00 82.31 380 GLU A CA 1
ATOM 2955 C C . GLU A 1 380 ? 3.656 6.198 -14.812 1.00 82.31 380 GLU A C 1
ATOM 2957 O O . GLU A 1 380 ? 3.371 6.522 -13.648 1.00 82.31 380 GLU A O 1
ATOM 2962 N N . PHE A 1 381 ? 4.849 6.459 -15.340 1.00 79.31 381 PHE A N 1
ATOM 2963 C CA . PHE A 1 381 ? 5.877 7.182 -14.615 1.00 79.31 381 PHE A CA 1
ATOM 2964 C C . PHE A 1 381 ? 6.047 8.614 -15.134 1.00 79.31 381 PHE A C 1
ATOM 2966 O O . PHE A 1 381 ? 6.656 8.874 -16.171 1.00 79.31 381 PHE A O 1
ATOM 2973 N N . SER A 1 382 ? 5.525 9.569 -14.366 1.00 83.00 382 SER A N 1
ATOM 2974 C CA . SER A 1 382 ? 5.683 11.000 -14.589 1.00 83.00 382 SER A CA 1
ATOM 2975 C C . SER A 1 382 ? 6.068 11.699 -13.289 1.00 83.00 382 SER A C 1
ATOM 2977 O O . SER A 1 382 ? 5.863 11.186 -12.187 1.00 83.00 382 SER A O 1
ATOM 2979 N N . LEU A 1 383 ? 6.608 12.916 -13.391 1.00 83.06 383 LEU A N 1
ATOM 2980 C CA . LEU A 1 383 ? 6.927 13.712 -12.202 1.00 83.06 383 LEU A CA 1
ATOM 2981 C C . LEU A 1 383 ? 5.685 13.898 -11.312 1.00 83.06 383 LEU A C 1
ATOM 2983 O O . LEU A 1 383 ? 5.777 13.797 -10.094 1.00 83.06 383 LEU A O 1
ATOM 2987 N N . ARG A 1 384 ? 4.506 14.073 -11.924 1.00 84.75 384 ARG A N 1
ATOM 2988 C CA . ARG A 1 384 ? 3.231 14.182 -11.207 1.00 84.75 384 ARG A CA 1
ATOM 2989 C C . ARG A 1 384 ? 2.843 12.875 -10.510 1.00 84.75 384 ARG A C 1
ATOM 2991 O O . ARG A 1 384 ? 2.373 12.940 -9.373 1.00 84.75 384 ARG A O 1
ATOM 2998 N N . SER A 1 385 ? 2.994 11.714 -11.158 1.00 84.12 385 SER A N 1
ATOM 2999 C CA . SER A 1 385 ? 2.681 10.430 -10.511 1.00 84.12 385 SER A CA 1
ATOM 3000 C C . SER A 1 385 ? 3.640 10.144 -9.353 1.00 84.12 385 SER A C 1
ATOM 3002 O O . SER A 1 385 ? 3.184 9.725 -8.289 1.00 84.12 385 SER A O 1
ATOM 3004 N N . ASN A 1 386 ? 4.917 10.514 -9.486 1.00 82.69 386 ASN A N 1
ATOM 3005 C CA . ASN A 1 386 ? 5.888 10.412 -8.398 1.00 82.69 386 ASN A CA 1
ATOM 3006 C C . ASN A 1 386 ? 5.556 11.350 -7.222 1.00 82.69 386 ASN A C 1
ATOM 3008 O O . ASN A 1 386 ? 5.618 10.921 -6.075 1.00 82.69 386 ASN A O 1
ATOM 3012 N N . VAL A 1 387 ? 5.105 12.588 -7.487 1.00 84.94 387 VAL A N 1
ATOM 3013 C CA . VAL A 1 387 ? 4.637 13.509 -6.427 1.00 84.94 387 VAL A CA 1
ATOM 3014 C C . VAL A 1 387 ? 3.469 12.928 -5.651 1.00 84.94 387 VAL A C 1
ATOM 3016 O O . VAL A 1 387 ? 3.467 12.953 -4.421 1.00 84.94 387 VAL A O 1
ATOM 3019 N N . ARG A 1 388 ? 2.497 12.348 -6.356 1.00 86.44 388 ARG A N 1
ATOM 3020 C CA . ARG A 1 388 ? 1.376 11.663 -5.706 1.00 86.44 388 ARG A CA 1
ATOM 3021 C C . ARG A 1 388 ? 1.871 10.494 -4.857 1.00 86.44 388 ARG A C 1
ATOM 3023 O O . ARG A 1 388 ? 1.486 10.403 -3.698 1.00 86.44 388 ARG A O 1
ATOM 3030 N N . LEU A 1 389 ? 2.734 9.636 -5.401 1.00 83.62 389 LEU A N 1
ATOM 3031 C CA . LEU A 1 389 ? 3.275 8.488 -4.674 1.00 83.62 389 LEU A CA 1
ATOM 3032 C C . LEU A 1 389 ? 4.066 8.914 -3.428 1.00 83.62 389 LEU A C 1
ATOM 3034 O O . LEU A 1 389 ? 3.898 8.309 -2.374 1.00 83.62 389 LEU A O 1
ATOM 3038 N N . GLY A 1 390 ? 4.881 9.967 -3.533 1.00 82.62 390 GLY A N 1
ATOM 3039 C CA . GLY A 1 390 ? 5.617 10.544 -2.409 1.00 82.62 390 GLY A CA 1
ATOM 3040 C C . GLY A 1 390 ? 4.685 10.986 -1.284 1.00 82.62 390 GLY A C 1
ATOM 3041 O O . GLY A 1 390 ? 4.916 10.624 -0.135 1.00 82.62 390 GLY A O 1
ATOM 3042 N N . VAL A 1 391 ? 3.579 11.659 -1.623 1.00 87.25 391 VAL A N 1
ATOM 3043 C CA . VAL A 1 391 ? 2.540 12.032 -0.650 1.00 87.25 391 VAL A CA 1
ATOM 3044 C C . VAL A 1 391 ? 1.958 10.803 0.046 1.00 87.25 391 VAL A C 1
ATOM 3046 O O . VAL A 1 391 ? 1.926 10.750 1.271 1.00 87.25 391 VAL A O 1
ATOM 3049 N N . TRP A 1 392 ? 1.571 9.771 -0.705 1.00 86.44 392 TRP A N 1
ATOM 3050 C CA . TRP A 1 392 ? 1.014 8.540 -0.133 1.00 86.44 392 TRP A CA 1
ATOM 3051 C C . TRP A 1 392 ? 1.988 7.790 0.785 1.00 86.44 392 TRP A C 1
ATOM 3053 O O . TRP A 1 392 ? 1.567 7.281 1.823 1.00 86.44 392 TRP A O 1
ATOM 3063 N N . LYS A 1 393 ? 3.281 7.748 0.439 1.00 84.88 393 LYS A N 1
ATOM 3064 C CA . LYS A 1 393 ? 4.319 7.058 1.226 1.00 84.88 393 LYS A CA 1
ATOM 3065 C C . LYS A 1 393 ? 4.512 7.640 2.628 1.00 84.88 393 LYS A C 1
ATOM 3067 O O . LYS A 1 393 ? 4.889 6.896 3.528 1.00 84.88 393 LYS A O 1
ATOM 3072 N N . MET A 1 394 ? 4.228 8.930 2.833 1.00 86.50 394 MET A N 1
ATOM 3073 C CA . MET A 1 394 ? 4.322 9.554 4.161 1.00 86.50 394 MET A CA 1
ATOM 3074 C C . MET A 1 394 ? 3.296 8.972 5.143 1.00 86.50 394 MET A C 1
ATOM 3076 O O . MET A 1 394 ? 3.531 8.924 6.347 1.00 86.50 394 MET A O 1
ATOM 3080 N N . HIS A 1 395 ? 2.159 8.486 4.637 1.00 91.56 395 HIS A N 1
ATOM 3081 C CA . HIS A 1 395 ? 1.016 8.048 5.438 1.00 91.56 395 HIS A CA 1
ATOM 3082 C C . HIS A 1 395 ? 1.099 6.569 5.817 1.00 91.56 395 HIS A C 1
ATOM 3084 O O . HIS A 1 395 ? 0.203 5.775 5.516 1.00 91.56 395 HIS A O 1
ATOM 3090 N N . VAL A 1 396 ? 2.169 6.199 6.527 1.00 89.94 396 VAL A N 1
ATOM 3091 C CA . VAL A 1 396 ? 2.445 4.811 6.948 1.00 89.94 396 VAL A CA 1
ATOM 3092 C C . VAL A 1 396 ? 1.300 4.193 7.756 1.00 89.94 396 VAL A C 1
ATOM 3094 O O . VAL A 1 396 ? 1.052 2.992 7.676 1.00 89.94 396 VAL A O 1
ATOM 3097 N N . HIS A 1 397 ? 0.538 5.013 8.484 1.00 92.81 397 HIS A N 1
ATOM 3098 C CA . HIS A 1 397 ? -0.604 4.564 9.274 1.00 92.81 397 HIS A CA 1
ATOM 3099 C C . HIS A 1 397 ? -1.824 4.153 8.425 1.00 92.81 397 HIS A C 1
ATOM 3101 O O . HIS A 1 397 ? -2.755 3.565 8.972 1.00 92.81 397 HIS A O 1
ATOM 3107 N N . LEU A 1 398 ? -1.831 4.380 7.104 1.00 90.75 398 LEU A N 1
ATOM 3108 C CA . LEU A 1 398 ? -2.857 3.847 6.192 1.00 90.75 398 LEU A CA 1
ATOM 3109 C C . LEU A 1 398 ? -2.477 2.517 5.537 1.00 90.75 398 LEU A C 1
ATOM 3111 O O . LEU A 1 398 ? -3.368 1.717 5.239 1.00 90.75 398 LEU A O 1
ATOM 3115 N N . ILE A 1 399 ? -1.182 2.255 5.343 1.00 87.06 399 ILE A N 1
ATOM 3116 C CA . ILE A 1 399 ? -0.675 1.051 4.660 1.00 87.06 399 ILE A CA 1
ATOM 3117 C C . ILE A 1 399 ? -1.277 -0.252 5.222 1.00 87.06 399 ILE A C 1
ATOM 3119 O O . ILE A 1 399 ? -1.709 -1.092 4.428 1.00 87.06 399 ILE A O 1
ATOM 3123 N N . PRO A 1 400 ? -1.411 -0.437 6.552 1.00 86.50 400 PRO A N 1
ATOM 3124 C CA . PRO A 1 400 ? -1.978 -1.661 7.113 1.00 86.50 400 PRO A CA 1
ATOM 3125 C C . PRO A 1 400 ? -3.403 -1.979 6.661 1.00 86.50 400 PRO A C 1
ATOM 3127 O O . PRO A 1 400 ? -3.782 -3.146 6.571 1.00 86.50 400 PRO A O 1
ATOM 3130 N N . TYR A 1 401 ? -4.204 -0.956 6.368 1.00 85.12 401 TYR A N 1
ATOM 3131 C CA . TYR A 1 401 ? -5.586 -1.129 5.922 1.00 85.12 401 TYR A CA 1
ATOM 3132 C C . TYR A 1 401 ? -5.660 -1.519 4.446 1.00 85.12 401 TYR A C 1
ATOM 3134 O O . TYR A 1 401 ? -6.535 -2.292 4.046 1.00 85.12 401 TYR A O 1
ATOM 3142 N N . LEU A 1 402 ? -4.709 -1.039 3.642 1.00 78.38 402 LEU A N 1
ATOM 3143 C CA . LEU A 1 402 ? -4.545 -1.461 2.252 1.00 78.38 402 LEU A CA 1
ATOM 3144 C C . LEU A 1 402 ? -4.068 -2.920 2.184 1.00 78.38 402 LEU A C 1
ATOM 3146 O O . LEU A 1 402 ? -4.616 -3.710 1.418 1.00 78.38 402 LEU A O 1
ATOM 3150 N N . ALA A 1 403 ? -3.138 -3.307 3.060 1.00 74.88 403 ALA A N 1
ATOM 3151 C CA . ALA A 1 403 ? -2.709 -4.698 3.214 1.00 74.88 403 ALA A CA 1
ATOM 3152 C C . ALA A 1 403 ? -3.862 -5.612 3.668 1.00 74.88 403 ALA A C 1
ATOM 3154 O O . ALA A 1 403 ? -4.092 -6.678 3.106 1.00 74.88 403 ALA A O 1
ATOM 3155 N N . ALA A 1 404 ? -4.644 -5.189 4.665 1.00 71.94 404 ALA A N 1
ATOM 3156 C CA . ALA A 1 404 ? -5.746 -5.995 5.197 1.00 71.94 404 ALA A CA 1
ATOM 3157 C C . ALA A 1 404 ? -6.927 -6.169 4.228 1.00 71.94 404 ALA A C 1
ATOM 3159 O O . ALA A 1 404 ? -7.655 -7.156 4.325 1.00 71.94 404 ALA A O 1
ATOM 3160 N N . SER A 1 405 ? -7.130 -5.230 3.304 1.00 69.50 405 SER A N 1
ATOM 3161 C CA . SER A 1 405 ? -8.193 -5.306 2.291 1.00 69.50 405 SER A CA 1
ATOM 3162 C C . SER A 1 405 ? -7.821 -6.169 1.080 1.00 69.50 405 SER A C 1
ATOM 3164 O O . SER A 1 405 ? -8.681 -6.428 0.234 1.00 69.50 405 SER A O 1
ATOM 3166 N N . GLY A 1 406 ? -6.563 -6.617 0.991 1.00 65.12 406 GLY A N 1
ATOM 3167 C CA . GLY A 1 406 ? -6.023 -7.307 -0.180 1.00 65.12 406 GLY A CA 1
ATOM 3168 C C . GLY A 1 406 ? -5.875 -6.393 -1.397 1.00 65.12 406 GLY A C 1
ATOM 3169 O O . GLY A 1 406 ? -5.558 -6.876 -2.472 1.00 65.12 406 GLY A O 1
ATOM 3170 N N . LEU A 1 407 ? -6.094 -5.079 -1.254 1.00 66.38 407 LEU A N 1
ATOM 3171 C CA . LEU A 1 407 ? -5.924 -4.107 -2.339 1.00 66.38 407 LEU A CA 1
ATOM 3172 C C . LEU A 1 407 ? -4.468 -4.032 -2.817 1.00 66.38 407 LEU A C 1
ATOM 3174 O O . LEU A 1 407 ? -4.242 -3.739 -3.982 1.00 66.38 407 LEU A O 1
ATOM 3178 N N . LEU A 1 408 ? -3.497 -4.321 -1.943 1.00 63.81 408 LEU A N 1
ATOM 3179 C CA . LEU A 1 408 ? -2.085 -4.425 -2.333 1.00 63.81 408 LEU A CA 1
ATOM 3180 C C . LEU A 1 408 ? -1.777 -5.682 -3.160 1.00 63.81 408 LEU A C 1
ATOM 3182 O O . LEU A 1 408 ? -0.824 -5.670 -3.929 1.00 63.81 408 LEU A O 1
ATOM 3186 N N . ASP A 1 409 ? -2.581 -6.737 -3.009 1.00 59.84 409 ASP A N 1
ATOM 3187 C CA . ASP A 1 409 ? -2.395 -8.023 -3.692 1.00 59.84 409 ASP A CA 1
ATOM 3188 C C . ASP A 1 409 ? -3.240 -8.135 -4.971 1.00 59.84 409 ASP A C 1
ATOM 3190 O O . ASP A 1 409 ? -3.048 -9.041 -5.785 1.00 59.84 409 ASP A O 1
ATOM 3194 N N . ARG A 1 410 ? -4.206 -7.226 -5.158 1.00 53.12 410 ARG A N 1
ATOM 3195 C CA . ARG A 1 410 ? -5.053 -7.180 -6.347 1.00 53.12 410 ARG A CA 1
ATOM 3196 C C . ARG A 1 410 ? -4.348 -6.443 -7.479 1.00 53.12 410 ARG A C 1
ATOM 3198 O O . ARG A 1 410 ? -4.354 -5.218 -7.535 1.00 53.12 410 ARG A O 1
ATOM 3205 N N . HIS A 1 411 ? -3.845 -7.213 -8.434 1.00 46.00 411 HIS A N 1
ATOM 3206 C CA . HIS A 1 411 ? -3.719 -6.765 -9.817 1.00 46.00 411 HIS A CA 1
ATOM 3207 C C . HIS A 1 411 ? -5.121 -6.783 -10.443 1.00 46.00 411 HIS A C 1
ATOM 3209 O O . HIS A 1 411 ? -5.521 -7.765 -11.062 1.00 46.00 411 HIS A O 1
ATOM 3215 N N . GLU A 1 412 ? -5.934 -5.760 -10.174 1.00 32.38 412 GLU A N 1
ATOM 3216 C CA . GLU A 1 412 ? -7.129 -5.531 -10.989 1.00 32.38 412 GLU A CA 1
ATOM 3217 C C . GLU A 1 412 ? -6.670 -4.820 -12.266 1.00 32.38 412 GLU A C 1
ATOM 3219 O O . GLU A 1 412 ? -6.355 -3.629 -12.242 1.00 32.38 412 GLU A O 1
ATOM 3224 N N . SER A 1 413 ? -6.599 -5.588 -13.357 1.00 27.52 413 SER A N 1
ATOM 3225 C CA . SER A 1 413 ? -6.555 -5.070 -14.722 1.00 27.52 413 SER A CA 1
ATOM 3226 C C . SER A 1 413 ? -7.702 -4.065 -14.926 1.00 27.52 413 SER A C 1
ATOM 3228 O O . SER A 1 413 ? -8.789 -4.295 -14.381 1.00 27.52 413 SER A O 1
ATOM 3230 N N . PRO A 1 414 ? -7.472 -2.959 -15.656 1.00 31.58 414 PRO A N 1
ATOM 3231 C CA . PRO A 1 414 ? -8.441 -1.873 -15.821 1.00 31.58 414 PRO A CA 1
ATOM 3232 C C . PRO A 1 414 ? -9.786 -2.287 -16.431 1.00 31.58 414 PRO A C 1
ATOM 3234 O O . PRO A 1 414 ? -9.817 -3.227 -17.261 1.00 31.58 414 PRO A O 1
#

Sequence (414 aa):
MAEETPPPPDTPARCNPPPPPPPLCYAPAPPETGGSVPPTPGGSTRHDDRGTRPLSLRFMVVLGIALGIAFYAFLFVLSLLQYGGYEYMGVQNAEIQDRIVAMFLDTVILQEIKILLIYAGFGLLIGLPAGLWLFLVSRAFRPRMSRRLATLALLVTLAAAHTLFLWYGMAVHPRLFIDQFYNASALPFLFQYIGSELLTPWLLKAVGSLWFLSFPALSFLALRRESRLPTVALSVVALFLVAWQWTSLPDSLRYRLHGSSGSERPNVLILALDSLRPDYMEGAAGDGLARLRRESVSFSGATSPFPRTFPAWVSMLTGQEPAQHGIRHMFPTPALLSRPRVSLADTLAEAGWETAVFSDFAGDIFGRIDLGFQHVEVPEFSLRSNVRLGVWKMHVHLIPYLAASGLLDRHESP